Protein AF-0000000073433911 (afdb_homodimer)

InterPro domains:
  IPR004045 Glutathione S-transferase, N-terminal [PF13409] (46-114)
  IPR004045 Glutathione S-transferase, N-terminal [PS50404] (36-119)
  IPR005955 Glutathione S-transferases, class Zeta [TIGR01262] (39-190)
  IPR010987 Glutathione S-transferase, C-terminal-like [PS50405] (124-208)
  IPR034333 Glutathione S-transferases, class Zeta , N-terminal [cd03042] (38-112)
  IPR036249 Thioredoxin-like superfamily [SSF52833] (37-141)
  IPR036282 Glutathione S-transferase, C-terminal domain superfamily [SSF47616] (120-190)
  IPR040079 Glutathione transferase family [SFLDS00019] (40-190)

Secondary structure (DSSP, 8-state):
--------------------------------------EEEE-TT-HHHHHHHHHHHHTT---EEEE--SSGGG-GGGSHHHHHH-TT--S-EEEETTEEEESHHHHHHHHHHHS-SS-SS-SSHHHHHHHHHHHHIIIIIIGGGGSHHHHHHH-HHHHHHHHHHHHHHHHHHHHHHHHHHHTTS---TT-HHHHHHHHHHHHHHHH-/--------------------------------------EEEE-TT-HHHHHHHHHHHHTT---EEEE--SSGGG-GGGSHHHHHH-TT--S-EEEETTEEEESHHHHHHHHHHHS-SS-SS-SSHHHHHHHHHHHHIIIIIIGGGGSHHHHHHH-HHHHHHHHHHHHHHHHHHHHHHHHHHHTTS---TT-HHHHHHHHHHHHHHHH-

Nearest PDB structures (foldseek):
  2cz2-assembly1_A-2  TM=9.491E-01  e=3.080E-20  Mus musculus
  1fw1-assembly1_A-2  TM=9.507E-01  e=6.958E-20  Homo sapiens
  8e8p-assembly1_B  TM=9.413E-01  e=1.752E-19  Homo sapiens
  7ebv-assembly1_A-2  TM=6.680E-01  e=1.227E-07  Aedes aegypti
  7ebt-assembly2_B  TM=6.459E-01  e=1.610E-07  Aedes aegypti

Organism: Mustela putorius furo (NCBI:txid9669)

Radius of gyration: 33.86 Å; Cα contacts (8 Å, |Δi|>4): 483; chains: 2; bounding box: 126×121×96 Å

Foldseek 3Di:
DDDDDPDDDDPPCPDDPPPPPPPPPPPCPVCPVPWPAKEWEDAPLDLLRQLQVVLCVQLVRGHHYDYWDCPPPVTSLPDPVNCVLPVVSDDTWMDTSNDIDHTSVRSSVVCCVVRVPPPLADPDVVRRVLLVVLLCCCRPVQVVCLDPVNLVVCPPVCNVVSNVVSLVVSVVVSVVSQVVCCVPPNPDPPRVNSCSSVVSSVVSVVVD/DCPDDDPVPDPPPPPPVPPPPPPPPPPPPVCPVCWPAKEWEDAPLDLLRQLQVVLCVQLVRGHHYDYWDCPPPVTSLPDPVNCVLPVVSDDTWMDTSNDIDHTSVRSSVVCCVVRVPPPLADPDVVRRVLLVVLLCCCRPVQVVCLDPVNLVVCPPVCNVVSNVVSLVVSVVVSVVSQVVCCVPPNPDPPRPNSCSSVVSSVVSVVVD

Solvent-accessible surface area (backbone atoms only — not comparable to full-atom values): 23884 Å² total; per-residue (Å²): 135,93,82,87,80,85,78,84,76,86,75,79,66,86,71,84,70,79,71,74,70,71,74,68,72,68,64,71,64,66,70,58,74,78,60,64,75,27,37,35,36,28,35,94,86,38,54,49,23,48,46,42,51,50,52,36,55,70,50,68,54,75,66,45,78,44,81,41,48,70,66,53,88,84,14,45,36,71,37,70,72,42,31,74,74,31,57,78,44,62,63,25,34,37,37,46,79,89,43,76,39,42,48,41,67,28,43,49,51,40,46,38,71,76,42,54,66,60,68,56,62,59,86,51,62,70,56,30,33,50,47,38,24,52,50,43,43,42,54,27,65,34,50,48,73,63,31,68,72,46,38,60,62,51,26,82,92,39,32,64,62,49,48,48,50,48,50,50,52,44,49,54,22,50,51,53,53,46,57,68,30,44,78,79,55,44,84,46,97,74,56,65,38,54,55,51,58,51,50,39,64,53,50,55,60,69,72,100,132,89,78,76,77,76,82,71,78,76,81,77,74,78,58,80,69,77,74,73,74,73,77,73,73,72,69,72,67,71,72,59,76,76,60,63,76,27,36,36,35,29,34,94,85,38,54,48,22,48,47,42,52,52,51,38,54,69,50,68,54,76,63,45,78,44,81,42,48,70,66,52,89,85,14,45,36,71,35,70,74,43,30,73,75,33,57,79,43,62,63,24,32,37,36,46,80,90,43,77,39,40,49,41,66,26,42,49,50,41,46,39,72,75,42,54,66,62,68,58,62,58,85,51,62,70,59,30,32,50,46,38,25,53,49,43,42,43,55,27,66,34,50,49,72,63,32,69,73,46,39,61,62,51,27,81,92,39,34,64,62,49,50,48,49,47,51,50,52,43,48,55,20,49,50,52,53,48,57,67,31,43,77,79,57,43,84,46,96,73,60,64,37,53,54,53,57,52,49,40,64,54,50,55,59,67,72,101

pLDDT: mean 75.06, std 26.46, range [17.84, 98.5]

Structure (mmCIF, N/CA/C/O backbone):
data_AF-0000000073433911-model_v1
#
loop_
_entity.id
_entity.type
_entity.pdbx_description
1 polymer 'maleylacetoacetate isomerase'
#
loop_
_atom_site.group_PDB
_atom_site.id
_atom_site.type_symbol
_atom_site.label_atom_id
_atom_site.label_alt_id
_atom_site.label_comp_id
_atom_site.label_asym_id
_atom_site.label_entity_id
_atom_site.label_seq_id
_atom_site.pdbx_PDB_ins_code
_atom_site.Cartn_x
_atom_site.Cartn_y
_atom_site.Cartn_z
_atom_site.occupancy
_atom_site.B_iso_or_equiv
_atom_site.auth_seq_id
_atom_site.auth_comp_id
_atom_site.auth_asym_id
_atom_site.auth_atom_id
_atom_site.pdbx_PDB_model_num
ATOM 1 N N . MET A 1 1 ? 67.75 93.5 -2.531 1 19.41 1 MET A N 1
ATOM 2 C CA . MET A 1 1 ? 68.438 92.375 -1.875 1 19.41 1 MET A CA 1
ATOM 3 C C . MET A 1 1 ? 67.5 91.125 -1.818 1 19.41 1 MET A C 1
ATOM 5 O O . MET A 1 1 ? 66.312 91.25 -1.981 1 19.41 1 MET A O 1
ATOM 9 N N . GLY A 1 2 ? 67.688 90.312 -0.625 1 18.12 2 GLY A N 1
ATOM 10 C CA . GLY A 1 2 ? 67.938 88.875 -0.75 1 18.12 2 GLY A CA 1
ATOM 11 C C . GLY A 1 2 ? 66.688 88.125 -1.195 1 18.12 2 GLY A C 1
ATOM 12 O O . GLY A 1 2 ? 65.562 88.625 -1.057 1 18.12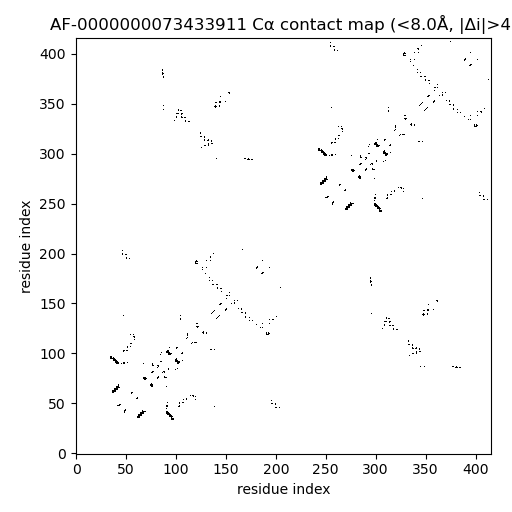 2 GLY A O 1
ATOM 13 N N . SER A 1 3 ? 66.875 86.875 -1.639 1 19.75 3 SER A N 1
ATOM 14 C CA . SER A 1 3 ? 66.688 85.812 -2.627 1 19.75 3 SER A CA 1
ATOM 15 C C . SER A 1 3 ? 65.562 84.812 -2.168 1 19.75 3 SER A C 1
ATOM 17 O O . SER A 1 3 ? 64.688 84.438 -2.957 1 19.75 3 SER A O 1
ATOM 19 N N . HIS A 1 4 ? 65.875 84.188 -1.009 1 19.98 4 HIS A N 1
ATOM 20 C CA . HIS A 1 4 ? 66 82.75 -1.135 1 19.98 4 HIS A CA 1
ATOM 21 C C . HIS A 1 4 ? 64.625 82.062 -1.365 1 19.98 4 HIS A C 1
ATOM 23 O O . HIS A 1 4 ? 63.594 82.688 -1.076 1 19.98 4 HIS A O 1
ATOM 29 N N . PRO A 1 5 ? 64.625 80.625 -1.184 1 22.06 5 PRO A N 1
ATOM 30 C CA . PRO A 1 5 ? 64.25 79.375 -1.929 1 22.06 5 PRO A CA 1
ATOM 31 C C . PRO A 1 5 ? 62.906 78.812 -1.587 1 22.06 5 PRO A C 1
ATOM 33 O O . PRO A 1 5 ? 62.375 79.062 -0.498 1 22.06 5 PRO A O 1
ATOM 36 N N . LEU A 1 6 ? 62.094 78.5 -2.541 1 22.89 6 LEU A N 1
ATOM 37 C CA . LEU A 1 6 ? 60.75 78 -2.822 1 22.89 6 LEU A CA 1
ATOM 38 C C . LEU A 1 6 ? 60.594 76.625 -2.252 1 22.89 6 LEU A C 1
ATOM 40 O O . LEU A 1 6 ? 59.75 75.812 -2.725 1 22.89 6 LEU A O 1
ATOM 44 N N . GLN A 1 7 ? 61.219 76.5 -0.934 1 18.95 7 GLN A N 1
ATOM 45 C CA . GLN A 1 7 ? 61.469 75.062 -0.537 1 18.95 7 GLN A CA 1
ATOM 46 C C . GLN A 1 7 ? 60.188 74.25 -0.746 1 18.95 7 GLN A C 1
ATOM 48 O O . GLN A 1 7 ? 59.094 74.75 -0.515 1 18.95 7 GLN A O 1
ATOM 53 N N . GLY A 1 8 ? 60.438 72.938 -1.093 1 17.92 8 GLY A N 1
ATOM 54 C CA . GLY A 1 8 ? 59.938 71.75 -1.783 1 17.92 8 GLY A CA 1
ATOM 55 C C . GLY A 1 8 ? 58.75 71.125 -1.078 1 17.92 8 GLY A C 1
ATOM 56 O O . GLY A 1 8 ? 57.594 71.438 -1.372 1 17.92 8 GLY A O 1
ATOM 57 N N . SER A 1 9 ? 59.031 69.938 -0.518 1 17.84 9 SER A N 1
ATOM 58 C CA . SER A 1 9 ? 58.562 68.625 -0.891 1 17.84 9 SER A CA 1
ATOM 59 C C . SER A 1 9 ? 57.406 68.188 -0.016 1 17.84 9 SER A C 1
ATOM 61 O O . SER A 1 9 ? 56.438 67.625 -0.519 1 17.84 9 SER A O 1
ATOM 63 N N . SER A 1 10 ? 57.625 68 1.372 1 19.39 10 SER A N 1
ATOM 64 C CA . SER A 1 10 ? 57.5 66.625 1.838 1 19.39 10 SER A CA 1
ATOM 65 C C . SER A 1 10 ? 56.031 66.25 2.088 1 19.39 10 SER A C 1
ATOM 67 O O . SER A 1 10 ? 55.312 67 2.75 1 19.39 10 SER A O 1
ATOM 69 N N . PRO A 1 11 ? 55.5 65.375 1.274 1 22.75 11 PRO A N 1
ATOM 70 C CA . PRO A 1 11 ? 54.156 64.812 1.133 1 22.75 11 PRO A CA 1
ATOM 71 C C . PRO A 1 11 ? 53.688 64.062 2.375 1 22.75 11 PRO A C 1
ATOM 73 O O . PRO A 1 11 ? 54.344 63.125 2.824 1 22.75 11 PRO A O 1
ATOM 76 N N . CYS A 1 12 ? 53.531 64.812 3.557 1 18.86 12 CYS A N 1
ATOM 77 C CA . CYS A 1 12 ? 53.25 64.062 4.785 1 18.86 12 CYS A CA 1
ATOM 78 C C . CYS A 1 12 ? 52.219 62.969 4.543 1 18.86 12 CYS A C 1
ATOM 80 O O . CYS A 1 12 ? 51.156 63.219 3.98 1 18.86 12 CYS A O 1
ATOM 82 N N . SER A 1 13 ? 52.625 61.719 4.586 1 19.88 13 SER A N 1
ATOM 83 C CA . SER A 1 13 ? 52.125 60.344 4.473 1 19.88 13 SER A CA 1
ATOM 84 C C . SER A 1 13 ? 51 60.094 5.469 1 19.88 13 SER A C 1
ATOM 86 O O . SER A 1 13 ? 50.625 58.938 5.707 1 19.88 13 SER A O 1
ATOM 88 N N . ALA A 1 14 ? 50.188 61.031 5.754 1 21.05 14 ALA A N 1
ATOM 89 C CA . ALA A 1 14 ? 49.312 60.75 6.879 1 21.05 14 ALA A CA 1
ATOM 90 C C . ALA A 1 14 ? 48.719 59.344 6.754 1 21.05 14 ALA A C 1
ATOM 92 O O . ALA A 1 14 ? 48.156 58.969 5.723 1 21.05 14 ALA A O 1
ATOM 93 N N . SER A 1 15 ? 49.344 58.406 7.543 1 18.75 15 SER A N 1
ATOM 94 C CA . SER A 1 15 ? 49.281 56.938 7.703 1 18.75 15 SER A CA 1
ATOM 95 C C . SER A 1 15 ? 47.844 56.438 7.812 1 18.75 15 SER A C 1
ATOM 97 O O . SER A 1 15 ? 47.438 55.562 7.062 1 18.75 15 SER A O 1
ATOM 99 N N . SER A 1 16 ? 47.406 56.312 9.125 1 21.75 16 SER A N 1
ATOM 100 C CA . SER A 1 16 ? 47.062 55.031 9.711 1 21.75 16 SER A CA 1
ATOM 101 C C . SER A 1 16 ? 45.594 54.688 9.477 1 21.75 16 SER A C 1
ATOM 103 O O . SER A 1 16 ? 44.719 55.375 10.016 1 21.75 16 SER A O 1
ATOM 105 N N . GLY A 1 17 ? 45.062 54.719 8.328 1 21.88 17 GLY A N 1
ATOM 106 C CA . GLY A 1 17 ? 43.688 54.438 8.016 1 21.88 17 GLY A CA 1
ATOM 107 C C . GLY A 1 17 ? 43.156 53.188 8.75 1 21.88 17 GLY A C 1
ATOM 108 O O . GLY A 1 17 ? 43.781 52.125 8.695 1 21.88 17 GLY A O 1
ATOM 109 N N . ARG A 1 18 ? 42.656 53.438 9.992 1 23.59 18 ARG A N 1
ATOM 110 C CA . ARG A 1 18 ? 42.062 52.406 10.828 1 23.59 18 ARG A CA 1
ATOM 111 C C . ARG A 1 18 ? 41.156 51.469 10 1 23.59 18 ARG A C 1
ATOM 113 O O . ARG A 1 18 ? 40.281 51.938 9.297 1 23.59 18 ARG A O 1
ATOM 120 N N . GLY A 1 19 ? 41.75 50.5 9.32 1 22.31 19 GLY A N 1
ATOM 121 C CA . GLY A 1 19 ? 41.125 49.438 8.523 1 22.31 19 GLY A CA 1
ATOM 122 C C . GLY A 1 19 ? 39.906 48.812 9.203 1 22.31 19 GLY A C 1
ATOM 123 O O . GLY A 1 19 ? 40.031 48.25 10.297 1 22.31 19 GLY A O 1
ATOM 124 N N . ALA A 1 20 ? 38.812 49.531 9.328 1 25.34 20 ALA A N 1
ATOM 125 C CA . ALA A 1 20 ? 37.594 48.906 9.789 1 25.34 20 ALA A CA 1
ATOM 126 C C . ALA A 1 20 ? 37.5 47.469 9.227 1 25.34 20 ALA A C 1
ATOM 128 O O . ALA A 1 20 ? 37.531 47.281 8.008 1 25.34 20 ALA A O 1
ATOM 129 N N . ILE A 1 21 ? 38.094 46.5 9.82 1 25.98 21 ILE A N 1
ATOM 130 C CA . ILE A 1 21 ? 37.938 45.125 9.406 1 25.98 21 ILE A CA 1
ATOM 131 C C . ILE A 1 21 ? 36.469 44.844 9.172 1 25.98 21 ILE A C 1
ATOM 133 O O . ILE A 1 21 ? 35.625 45.156 10.008 1 25.98 21 ILE A O 1
ATOM 137 N N . PRO A 1 22 ? 36.031 44.875 7.918 1 26.56 22 PRO A N 1
ATOM 138 C CA . PRO A 1 22 ? 34.656 44.438 7.672 1 26.56 22 PRO A CA 1
ATOM 139 C C . PRO A 1 22 ? 34.281 43.188 8.492 1 26.56 22 PRO A C 1
ATOM 141 O O . PRO A 1 22 ? 35.062 42.25 8.586 1 26.56 22 PRO A O 1
ATOM 144 N N . TRP A 1 23 ? 33.719 43.344 9.664 1 25.67 23 TRP A N 1
ATOM 145 C CA . TRP A 1 23 ? 33.156 42.125 10.273 1 25.67 23 TRP A CA 1
ATOM 146 C C . TRP A 1 23 ? 32.531 41.219 9.219 1 25.67 23 TRP A C 1
ATOM 148 O O . TRP A 1 23 ? 31.719 41.656 8.406 1 25.67 23 TRP A O 1
ATOM 158 N N . GLU A 1 24 ? 33.344 40.531 8.461 1 28.41 24 GLU A N 1
ATOM 159 C CA . GLU A 1 24 ? 32.75 39.469 7.652 1 28.41 24 GLU A CA 1
ATOM 160 C C . GLU A 1 24 ? 31.547 38.812 8.352 1 28.41 24 GLU A C 1
ATOM 162 O O . GLU A 1 24 ? 31.656 38.344 9.484 1 28.41 24 GLU A O 1
ATOM 167 N N . ALA A 1 25 ? 30.406 39.438 8.273 1 29.11 25 ALA A N 1
ATOM 168 C CA . ALA A 1 25 ? 29.219 38.625 8.57 1 29.11 25 ALA A CA 1
ATOM 169 C C . ALA A 1 25 ? 29.438 37.156 8.25 1 29.11 25 ALA A C 1
ATOM 171 O O . ALA A 1 25 ? 29.609 36.781 7.09 1 29.11 25 ALA A O 1
ATOM 172 N N . LYS A 1 26 ? 30.25 36.531 9.047 1 32.53 26 LYS A N 1
ATOM 173 C CA . LYS A 1 26 ? 30.219 35.062 8.914 1 32.53 26 LYS A CA 1
ATOM 174 C C . LYS A 1 26 ? 28.812 34.562 8.594 1 32.53 26 LYS A C 1
ATOM 176 O O . LYS A 1 26 ? 27.859 34.844 9.336 1 32.53 26 LYS A O 1
ATOM 181 N N . GLY A 1 27 ? 28.422 34.719 7.34 1 28.75 27 GLY A N 1
ATOM 182 C CA . GLY A 1 27 ? 27.219 34 6.945 1 28.75 27 GLY A CA 1
ATOM 183 C C . GLY A 1 27 ? 26.969 32.75 7.773 1 28.75 27 GLY A C 1
ATOM 184 O O . GLY A 1 27 ? 27.891 31.969 7.992 1 28.75 27 GLY A O 1
ATOM 185 N N . HIS A 1 28 ? 26.391 32.969 8.93 1 29.67 28 HIS A N 1
ATOM 186 C CA . HIS A 1 28 ? 25.844 31.719 9.469 1 29.67 28 HIS A CA 1
ATOM 187 C C . HIS A 1 28 ? 25.609 30.688 8.367 1 29.67 28 HIS A C 1
ATOM 189 O O . HIS A 1 28 ? 24.734 30.891 7.508 1 29.67 28 HIS A O 1
ATOM 195 N N . HIS A 1 29 ? 26.734 30.297 7.727 1 30.73 29 HIS A N 1
ATOM 196 C CA . HIS A 1 29 ? 26.438 29.016 7.098 1 30.73 29 HIS A CA 1
ATOM 197 C C . HIS A 1 29 ? 25.453 28.203 7.934 1 30.73 29 HIS A C 1
ATOM 199 O O . HIS A 1 29 ? 25.719 27.906 9.102 1 30.73 29 HIS A O 1
ATOM 205 N N . ASN A 1 30 ? 24.266 28.734 8.102 1 31.62 30 ASN A N 1
ATOM 206 C CA . ASN A 1 30 ? 23.297 27.75 8.555 1 31.62 30 ASN A CA 1
ATOM 207 C C . ASN A 1 30 ? 23.766 26.328 8.312 1 31.62 30 ASN A C 1
ATOM 209 O O . ASN A 1 30 ? 23.922 25.906 7.168 1 31.62 30 ASN A O 1
ATOM 213 N N . THR A 1 31 ? 24.781 25.906 9.008 1 33.84 31 THR A N 1
ATOM 214 C CA . THR A 1 31 ? 25.094 24.484 9.117 1 33.84 31 THR A CA 1
ATOM 215 C C . THR A 1 31 ? 23.844 23.625 8.898 1 33.84 31 THR A C 1
ATOM 217 O O . THR A 1 31 ? 23.062 23.406 9.836 1 33.84 31 THR A O 1
ATOM 220 N N . MET A 1 32 ? 22.891 24.125 8.172 1 36.12 32 MET A N 1
ATOM 221 C CA . MET A 1 32 ? 21.984 23.047 7.785 1 36.12 32 MET A CA 1
ATOM 222 C C . MET A 1 32 ? 22.703 21.703 7.719 1 36.12 32 MET A C 1
ATOM 224 O O . MET A 1 32 ? 23.766 21.609 7.102 1 36.12 32 MET A O 1
ATOM 228 N N . THR A 1 33 ? 23 21.062 8.758 1 40.34 33 THR A N 1
ATOM 229 C CA . THR A 1 33 ? 23.516 19.703 8.711 1 40.34 33 THR A CA 1
ATOM 230 C C . THR A 1 33 ? 23.484 19.156 7.281 1 40.34 33 THR A C 1
ATOM 232 O O . THR A 1 33 ? 22.469 19.266 6.594 1 40.34 33 THR A O 1
ATOM 235 N N . GLU A 1 34 ? 24.391 19.391 6.438 1 45.75 34 GLU A N 1
ATOM 236 C CA . GLU A 1 34 ? 24.719 19.047 5.055 1 45.75 34 GLU A CA 1
ATOM 237 C C . GLU A 1 34 ? 23.984 17.781 4.617 1 45.75 34 GLU A C 1
ATOM 239 O O . GLU A 1 34 ? 24.375 16.672 5.012 1 45.75 34 GLU A O 1
ATOM 244 N N . SER A 1 35 ? 22.703 17.656 4.781 1 56.06 35 SER A N 1
ATOM 245 C CA . SER A 1 35 ? 21.938 16.469 4.422 1 56.06 35 SER A CA 1
ATOM 246 C C . SER A 1 35 ? 22.422 15.883 3.1 1 56.06 35 SER A C 1
ATOM 248 O O . SER A 1 35 ? 22.578 16.609 2.111 1 56.06 35 SER A O 1
ATOM 250 N N . SER A 1 36 ? 23.406 14.883 3.107 1 77.88 36 SER A N 1
ATOM 251 C CA . SER A 1 36 ? 23.906 14.109 1.971 1 77.88 36 SER A CA 1
ATOM 252 C C . SER A 1 36 ? 22.844 14.008 0.874 1 77.88 36 SER A C 1
ATOM 254 O O . SER A 1 36 ? 21.641 14.062 1.151 1 77.88 36 SER A O 1
ATOM 256 N N . LYS A 1 37 ? 23.406 14.344 -0.409 1 93.62 37 LYS A N 1
ATOM 257 C CA . LYS A 1 37 ? 22.578 14.18 -1.601 1 93.62 37 LYS A CA 1
ATOM 258 C C . LYS A 1 37 ? 21.766 12.891 -1.534 1 93.62 37 LYS A C 1
ATOM 260 O O . LYS A 1 37 ? 22.312 11.828 -1.241 1 93.62 37 LYS A O 1
ATOM 265 N N . PRO A 1 38 ? 20.438 13 -1.636 1 98 38 PRO A N 1
ATOM 266 C CA . PRO A 1 38 ? 19.609 11.781 -1.646 1 98 38 PRO A CA 1
ATOM 267 C C . PRO A 1 38 ? 20.078 10.766 -2.689 1 98 38 PRO A C 1
ATOM 269 O O . PRO A 1 38 ? 20.594 11.156 -3.74 1 98 38 PRO A O 1
ATOM 272 N N . ILE A 1 39 ? 19.953 9.523 -2.312 1 98.38 39 ILE A N 1
ATOM 273 C CA . ILE A 1 39 ? 20.297 8.438 -3.229 1 98.38 39 ILE A CA 1
ATOM 274 C C . ILE A 1 39 ? 19.078 7.555 -3.463 1 98.38 39 ILE A C 1
ATOM 276 O O . ILE A 1 39 ? 18.469 7.055 -2.51 1 98.38 39 ILE A O 1
ATOM 280 N N . LEU A 1 40 ? 18.688 7.391 -4.734 1 98.5 40 LEU A N 1
ATOM 281 C CA . LEU A 1 40 ? 17.594 6.508 -5.109 1 98.5 40 LEU A CA 1
ATOM 282 C C . LEU A 1 40 ? 18.109 5.234 -5.762 1 98.5 40 LEU A C 1
ATOM 284 O O . LEU A 1 40 ? 18.75 5.285 -6.82 1 98.5 40 LEU A O 1
ATOM 288 N N . TYR A 1 41 ? 17.938 4.141 -5.078 1 98.38 41 TYR A N 1
ATOM 289 C CA . TYR A 1 41 ? 18.141 2.842 -5.711 1 98.38 41 TYR A CA 1
ATOM 290 C C . TYR A 1 41 ? 16.922 2.467 -6.562 1 98.38 41 TYR A C 1
ATOM 292 O O . TYR A 1 41 ? 15.805 2.385 -6.055 1 98.38 41 TYR A O 1
ATOM 300 N N . SER A 1 42 ? 17.188 2.268 -7.832 1 96.44 42 SER A N 1
ATOM 301 C CA . SER A 1 42 ? 16.078 2.238 -8.789 1 96.44 42 SER A CA 1
ATOM 302 C C . SER A 1 42 ? 16.359 1.248 -9.922 1 96.44 42 SER A C 1
ATOM 304 O O . SER A 1 42 ? 17.484 0.783 -10.086 1 96.44 42 SER A O 1
ATOM 306 N N . TYR A 1 43 ? 15.312 0.882 -10.562 1 93.69 43 TYR A N 1
ATOM 307 C CA . TYR A 1 43 ? 15.336 0.099 -11.797 1 93.69 43 TYR A CA 1
ATOM 308 C C . TYR A 1 43 ? 14.438 0.721 -12.859 1 93.69 43 TYR A C 1
ATOM 310 O O . TYR A 1 43 ? 13.289 1.078 -12.578 1 93.69 43 TYR A O 1
ATOM 318 N N . PHE A 1 44 ? 14.906 0.853 -14.07 1 88.69 44 PHE A N 1
ATOM 319 C CA . PHE A 1 44 ? 14.242 1.678 -15.078 1 88.69 44 PHE A CA 1
ATOM 320 C C . PHE A 1 44 ? 12.914 1.068 -15.492 1 88.69 44 PHE A C 1
ATOM 322 O O . PHE A 1 44 ? 11.992 1.786 -15.883 1 88.69 44 PHE A O 1
ATOM 329 N N . ARG A 1 45 ? 12.734 -0.299 -15.352 1 86.75 45 ARG A N 1
ATOM 330 C CA . ARG A 1 45 ? 11.492 -0.932 -15.773 1 86.75 45 ARG A CA 1
ATOM 331 C C . ARG A 1 45 ? 10.492 -1.01 -14.617 1 86.75 45 ARG A C 1
ATOM 333 O O . ARG A 1 45 ? 9.367 -1.469 -14.797 1 86.75 45 ARG A O 1
ATOM 340 N N . SER A 1 46 ? 10.922 -0.603 -13.477 1 88.56 46 SER A N 1
ATOM 341 C CA . SER A 1 46 ? 10.062 -0.692 -12.297 1 88.56 46 SER A CA 1
ATOM 342 C C . SER A 1 46 ? 9.062 0.455 -12.25 1 88.56 46 SER A C 1
ATOM 344 O O . SER A 1 46 ? 9.445 1.623 -12.188 1 88.56 46 SER A O 1
ATOM 346 N N . SER A 1 47 ? 7.738 0.106 -12.195 1 87.44 47 SER A N 1
ATOM 347 C CA . SER A 1 47 ? 6.672 1.092 -12.062 1 87.44 47 SER A CA 1
ATOM 348 C C . SER A 1 47 ? 6.707 1.765 -10.695 1 87.44 47 SER A C 1
ATOM 350 O O . SER A 1 47 ? 6.43 2.961 -10.578 1 87.44 47 SER A O 1
ATOM 352 N N . CYS A 1 48 ? 7.039 1.014 -9.695 1 91.5 48 CYS A N 1
ATOM 353 C CA . CYS A 1 48 ? 7.141 1.566 -8.344 1 91.5 48 CYS A CA 1
ATOM 354 C C . CYS A 1 48 ? 8.273 2.58 -8.258 1 91.5 48 CYS A C 1
ATOM 356 O O . CYS A 1 48 ? 8.125 3.625 -7.617 1 91.5 48 CYS A O 1
ATOM 358 N N . SER A 1 49 ? 9.383 2.314 -8.938 1 93.19 49 SER A N 1
ATOM 359 C CA . SER A 1 49 ? 10.484 3.27 -8.992 1 93.19 49 SER A CA 1
ATOM 360 C C . SER A 1 49 ? 10.102 4.512 -9.789 1 93.19 49 SER A C 1
ATOM 362 O O . SER A 1 49 ? 10.461 5.629 -9.422 1 93.19 49 SER A O 1
ATOM 364 N N . TRP A 1 50 ? 9.398 4.324 -10.812 1 90.5 50 TRP A N 1
ATOM 365 C CA . TRP A 1 50 ? 8.977 5.426 -11.672 1 90.5 50 TRP A CA 1
ATOM 366 C C . TRP A 1 50 ? 8.141 6.438 -10.891 1 90.5 50 TRP A C 1
ATOM 368 O O . TRP A 1 50 ? 8.359 7.648 -11.008 1 90.5 50 TRP A O 1
ATOM 378 N N . ARG A 1 51 ? 7.254 5.965 -10.086 1 90.5 51 ARG A N 1
ATOM 379 C CA . ARG A 1 51 ? 6.406 6.82 -9.266 1 90.5 51 ARG A CA 1
ATOM 380 C C . ARG A 1 51 ? 7.242 7.723 -8.359 1 90.5 51 ARG A C 1
ATOM 382 O O . ARG A 1 51 ? 6.922 8.898 -8.18 1 90.5 51 ARG A O 1
ATOM 389 N N . VAL A 1 52 ? 8.25 7.172 -7.793 1 94.56 52 VAL A N 1
ATOM 390 C CA . VAL A 1 52 ? 9.125 7.926 -6.898 1 94.56 52 VAL A CA 1
ATOM 391 C C . VAL A 1 52 ? 9.938 8.938 -7.703 1 94.56 52 VAL A C 1
ATOM 393 O O . VAL A 1 52 ? 10.117 10.078 -7.277 1 94.56 52 VAL A O 1
ATOM 396 N N . ARG A 1 53 ? 10.414 8.594 -8.883 1 94.12 53 ARG A N 1
ATOM 397 C CA . ARG A 1 53 ? 11.164 9.508 -9.734 1 94.12 53 ARG A CA 1
ATOM 398 C C . ARG A 1 53 ? 10.312 10.719 -10.117 1 94.12 53 ARG A C 1
ATOM 400 O O . ARG A 1 53 ? 10.797 11.852 -10.117 1 94.12 53 ARG A O 1
ATOM 407 N N . ILE A 1 54 ? 9.117 10.5 -10.414 1 91 54 ILE A N 1
ATOM 408 C CA . ILE A 1 54 ? 8.211 11.586 -10.75 1 91 54 ILE A CA 1
ATOM 409 C C . ILE A 1 54 ? 8.055 12.523 -9.555 1 91 54 ILE A C 1
ATOM 411 O O . ILE A 1 54 ? 8.086 13.742 -9.711 1 91 54 ILE A O 1
ATOM 415 N N . ALA A 1 55 ? 7.84 11.922 -8.391 1 93.25 55 ALA A N 1
ATOM 416 C CA . ALA A 1 55 ? 7.684 12.734 -7.188 1 93.25 55 ALA A CA 1
ATOM 417 C C . ALA A 1 55 ? 8.93 13.578 -6.934 1 93.25 55 ALA A C 1
ATOM 419 O O . ALA A 1 55 ? 8.82 14.773 -6.621 1 93.25 55 ALA A O 1
ATOM 420 N N . LEU A 1 56 ? 10.07 12.969 -7.047 1 95.25 56 LEU A N 1
ATOM 421 C CA . LEU A 1 56 ? 11.32 13.695 -6.848 1 95.25 56 LEU A CA 1
ATOM 422 C C . LEU A 1 56 ? 11.469 14.82 -7.863 1 95.25 56 LEU A C 1
ATOM 424 O O . LEU A 1 56 ? 11.898 15.922 -7.516 1 95.25 56 LEU A O 1
ATOM 428 N N . ALA A 1 57 ? 11.078 14.586 -9.078 1 93.31 57 ALA A N 1
ATOM 429 C CA . ALA A 1 57 ? 11.148 15.594 -10.133 1 93.31 57 ALA A CA 1
ATOM 430 C C . ALA A 1 57 ? 10.188 16.75 -9.852 1 93.31 57 ALA A C 1
ATOM 432 O O . ALA A 1 57 ? 10.562 17.922 -9.961 1 93.31 57 ALA A O 1
ATOM 433 N N . LEU A 1 58 ? 9 16.406 -9.516 1 91.88 58 LEU A N 1
ATOM 434 C CA . LEU A 1 58 ? 7.992 17.438 -9.242 1 91.88 58 LEU A CA 1
ATOM 435 C C . LEU A 1 58 ? 8.43 18.328 -8.086 1 91.88 58 LEU A C 1
ATOM 437 O O . LEU A 1 58 ? 8.125 19.516 -8.07 1 91.88 58 LEU A O 1
ATOM 441 N N . LYS A 1 59 ? 9.141 17.719 -7.141 1 94.12 59 LYS A N 1
ATOM 442 C CA . LYS A 1 59 ? 9.594 18.484 -5.98 1 94.12 59 LYS A CA 1
ATOM 443 C C . LYS A 1 59 ? 10.953 19.141 -6.25 1 94.12 59 LYS A C 1
ATOM 445 O O . LYS A 1 59 ? 11.508 19.812 -5.379 1 94.12 59 LYS A O 1
ATOM 450 N N . SER A 1 60 ? 11.484 19 -7.402 1 95.81 60 SER A N 1
ATOM 451 C CA . SER A 1 60 ? 12.766 19.547 -7.82 1 95.81 60 SER A CA 1
ATOM 452 C C . SER A 1 60 ? 13.875 19.172 -6.852 1 95.81 60 SER A C 1
ATOM 454 O O . SER A 1 60 ? 14.664 20.031 -6.438 1 95.81 60 SER A O 1
ATOM 456 N N . ILE A 1 61 ? 13.852 17.922 -6.477 1 96.81 61 ILE A N 1
ATOM 457 C CA . ILE A 1 61 ? 14.891 17.406 -5.598 1 96.81 61 ILE A CA 1
ATOM 458 C C . ILE A 1 61 ? 16 16.766 -6.43 1 96.81 61 ILE A C 1
ATOM 460 O O . ILE A 1 61 ? 15.742 15.883 -7.246 1 96.81 61 ILE A O 1
ATOM 464 N N . ASP A 1 62 ? 17.156 17.281 -6.25 1 97.12 62 ASP A N 1
ATOM 465 C CA . ASP A 1 62 ? 18.328 16.688 -6.879 1 97.12 62 ASP A CA 1
ATOM 466 C C . ASP A 1 62 ? 18.766 15.422 -6.141 1 97.12 62 ASP A C 1
ATOM 468 O O . ASP A 1 62 ? 18.891 15.422 -4.914 1 97.12 62 ASP A O 1
ATOM 472 N N . TYR A 1 63 ? 18.938 14.328 -6.914 1 97.94 63 TYR A N 1
ATOM 473 C CA . TYR A 1 63 ? 19.312 13.055 -6.305 1 97.94 63 TYR A CA 1
ATOM 474 C C . TYR A 1 63 ? 20.234 12.266 -7.223 1 97.94 63 TYR A C 1
ATOM 476 O O . TYR A 1 63 ? 20.312 12.539 -8.422 1 97.94 63 TYR A O 1
ATOM 484 N N . GLU A 1 64 ? 20.938 11.367 -6.594 1 98 64 GLU A N 1
ATOM 485 C CA . GLU A 1 64 ? 21.734 10.391 -7.336 1 98 64 GLU A CA 1
ATOM 486 C C . GLU A 1 64 ? 20.969 9.078 -7.508 1 98 64 GLU A C 1
ATOM 488 O O . GLU A 1 64 ? 20.281 8.633 -6.59 1 98 64 GLU A O 1
ATOM 493 N N . THR A 1 65 ? 21.156 8.453 -8.703 1 97.81 65 THR A N 1
ATOM 494 C CA . THR A 1 65 ? 20.547 7.16 -8.945 1 97.81 65 THR A CA 1
ATOM 495 C C . THR A 1 65 ? 21.578 6.047 -8.93 1 97.81 65 THR A C 1
ATOM 497 O O . THR A 1 65 ? 22.641 6.172 -9.547 1 97.81 65 THR A O 1
ATOM 500 N N . ILE A 1 66 ? 21.344 5.055 -8.148 1 97.62 66 ILE A N 1
ATOM 501 C CA . ILE A 1 66 ? 22.094 3.805 -8.227 1 97.62 66 ILE A CA 1
ATOM 502 C C . ILE A 1 66 ? 21.203 2.711 -8.828 1 97.62 66 ILE A C 1
ATOM 504 O O . ILE A 1 66 ? 20.219 2.293 -8.219 1 97.62 66 ILE A O 1
ATOM 508 N N . PRO A 1 67 ? 21.531 2.297 -10.031 1 96.31 67 PRO A N 1
ATOM 509 C CA . PRO A 1 67 ? 20.719 1.263 -10.664 1 96.31 67 PRO A CA 1
ATOM 510 C C . PRO A 1 67 ? 20.875 -0.103 -10 1 96.31 67 PRO A C 1
ATOM 512 O O . PRO A 1 67 ? 21.969 -0.469 -9.578 1 96.31 67 PRO A O 1
ATOM 515 N N . VAL A 1 68 ? 19.75 -0.769 -9.789 1 96.19 68 VAL A N 1
ATOM 516 C CA . VAL A 1 68 ? 19.688 -2.154 -9.336 1 96.19 68 VAL A CA 1
ATOM 517 C C . VAL A 1 68 ? 18.969 -3.006 -10.375 1 96.19 68 VAL A C 1
ATOM 519 O O . VAL A 1 68 ? 17.734 -2.975 -10.469 1 96.19 68 VAL A O 1
ATOM 522 N N . ASN A 1 69 ? 19.75 -3.764 -11.211 1 93.38 69 ASN A N 1
ATOM 523 C CA . ASN A 1 69 ? 19.156 -4.594 -12.25 1 93.38 69 ASN A CA 1
ATOM 524 C C . ASN A 1 69 ? 18.531 -5.859 -11.672 1 93.38 69 ASN A C 1
ATOM 526 O O . ASN A 1 69 ? 19.234 -6.699 -11.109 1 93.38 69 ASN A O 1
ATOM 530 N N . LEU A 1 70 ? 17.234 -6.008 -11.836 1 90.06 70 LEU A N 1
ATOM 531 C CA . LEU A 1 70 ? 16.5 -7.098 -11.203 1 90.06 70 LEU A CA 1
ATOM 532 C C . LEU A 1 70 ? 16.641 -8.383 -12.008 1 90.06 70 LEU A C 1
ATOM 534 O O . LEU A 1 70 ? 16.266 -9.461 -11.531 1 90.06 70 LEU A O 1
ATOM 538 N N . ILE A 1 71 ? 17.125 -8.312 -13.203 1 86.56 71 ILE A N 1
ATOM 539 C CA . ILE A 1 71 ? 17.219 -9.469 -14.094 1 86.56 71 ILE A CA 1
ATOM 540 C C . ILE A 1 71 ? 18.688 -9.891 -14.219 1 86.56 71 ILE A C 1
ATOM 542 O O . ILE A 1 71 ? 19.016 -11.07 -14.109 1 86.56 71 ILE A O 1
ATOM 546 N N . LYS A 1 72 ? 19.562 -8.914 -14.367 1 85.69 72 LYS A N 1
ATOM 547 C CA . LYS A 1 72 ? 20.969 -9.195 -14.586 1 85.69 72 LYS A CA 1
ATOM 548 C C . LYS A 1 72 ? 21.609 -9.844 -13.359 1 85.69 72 LYS A C 1
ATOM 550 O O . LYS A 1 72 ? 21.281 -9.492 -12.227 1 85.69 72 LYS A O 1
ATOM 555 N N . ASP A 1 73 ? 22.625 -10.727 -13.586 1 85.38 73 ASP A N 1
ATOM 556 C CA . ASP A 1 73 ? 23.391 -11.391 -12.539 1 85.38 73 ASP A CA 1
ATOM 557 C C . ASP A 1 73 ? 22.469 -12.117 -11.562 1 85.38 73 ASP A C 1
ATOM 559 O O . ASP A 1 73 ? 22.672 -12.055 -10.344 1 85.38 73 ASP A O 1
ATOM 563 N N . GLN A 1 74 ? 21.453 -12.633 -12.047 1 82.75 74 GLN A N 1
ATOM 564 C CA . GLN A 1 74 ? 20.469 -13.375 -11.258 1 82.75 74 GLN A CA 1
ATOM 565 C C . GLN A 1 74 ? 19.734 -12.453 -10.289 1 82.75 74 GLN A C 1
ATOM 567 O O . GLN A 1 74 ? 19.156 -12.906 -9.297 1 82.75 74 GLN A O 1
ATOM 572 N N . GLY A 1 75 ? 19.875 -11.156 -10.602 1 89.44 75 GLY A N 1
ATOM 573 C CA . GLY A 1 75 ? 19.203 -10.156 -9.789 1 89.44 75 GLY A CA 1
ATOM 574 C C . GLY A 1 75 ? 20.125 -9.469 -8.805 1 89.44 75 GLY A C 1
ATOM 575 O O . GLY A 1 75 ? 20.484 -10.039 -7.773 1 89.44 75 GLY A O 1
ATOM 576 N N . GLN A 1 76 ? 20.469 -8.227 -9.078 1 92.19 76 GLN A N 1
ATOM 577 C CA . GLN A 1 76 ? 21.359 -7.445 -8.227 1 92.19 76 GLN A CA 1
ATOM 578 C C . GLN A 1 76 ? 20.719 -7.137 -6.879 1 92.19 76 GLN A C 1
ATOM 580 O O . GLN A 1 76 ? 21.406 -6.781 -5.922 1 92.19 76 GLN A O 1
ATOM 585 N N . GLN A 1 77 ? 19.375 -7.246 -6.816 1 92.44 77 GLN A N 1
ATOM 586 C CA . GLN A 1 77 ? 18.641 -7.012 -5.574 1 92.44 77 GLN A CA 1
ATOM 587 C C . GLN A 1 77 ? 18.953 -8.094 -4.543 1 92.44 77 GLN A C 1
ATOM 589 O O . GLN A 1 77 ? 18.656 -7.938 -3.359 1 92.44 77 GLN A O 1
ATOM 594 N N . PHE A 1 78 ? 19.594 -9.156 -4.996 1 92.12 78 PHE A N 1
ATOM 595 C CA . PHE A 1 78 ? 19.875 -10.258 -4.086 1 92.12 78 PHE A CA 1
ATOM 596 C C . PHE A 1 78 ? 21.281 -10.148 -3.5 1 92.12 78 PHE A C 1
ATOM 598 O O . PHE A 1 78 ? 21.672 -10.961 -2.666 1 92.12 78 PHE A O 1
ATOM 605 N N . SER A 1 79 ? 22.031 -9.172 -3.932 1 92.62 79 SER A N 1
ATOM 606 C CA . SER A 1 79 ? 23.359 -8.953 -3.348 1 92.62 79 SER A CA 1
ATOM 607 C C . SER A 1 79 ? 23.25 -8.648 -1.856 1 92.62 79 SER A C 1
ATOM 609 O O . SER A 1 79 ? 22.281 -8.055 -1.402 1 92.62 79 SER A O 1
ATOM 611 N N . GLU A 1 80 ? 24.266 -9.016 -1.111 1 91.75 80 GLU A N 1
ATOM 612 C CA . GLU A 1 80 ? 24.312 -8.766 0.326 1 91.75 80 GLU A CA 1
ATOM 613 C C . GLU A 1 80 ? 24.25 -7.27 0.625 1 91.75 80 GLU A C 1
ATOM 615 O O . GLU A 1 80 ? 23.578 -6.848 1.574 1 91.75 80 GLU A O 1
ATOM 620 N N . GLU A 1 81 ? 24.906 -6.59 -0.194 1 91.19 81 GLU A N 1
ATOM 621 C CA . GLU A 1 81 ? 24.969 -5.141 -0.011 1 91.19 81 GLU A CA 1
ATOM 622 C C . GLU A 1 81 ? 23.594 -4.512 -0.135 1 91.19 81 GLU A C 1
ATOM 624 O O . GLU A 1 81 ? 23.203 -3.682 0.688 1 91.19 81 GLU A O 1
ATOM 629 N N . PHE A 1 82 ? 22.875 -4.938 -1.079 1 93.88 82 PHE A N 1
ATOM 630 C CA . PHE A 1 82 ? 21.578 -4.324 -1.281 1 93.88 82 PHE A CA 1
ATOM 631 C C . PHE A 1 82 ? 20.562 -4.863 -0.275 1 93.88 82 PHE A C 1
ATOM 633 O O . PHE A 1 82 ? 19.672 -4.133 0.173 1 93.88 82 PHE A O 1
ATOM 640 N N . GLN A 1 83 ? 20.688 -6.098 0.076 1 91.75 83 GLN A N 1
ATOM 641 C CA . GLN A 1 83 ? 19.766 -6.68 1.057 1 91.75 83 GLN A CA 1
ATOM 642 C C . GLN A 1 83 ? 19.875 -5.965 2.4 1 91.75 83 GLN A C 1
ATOM 644 O O . GLN A 1 83 ? 18.891 -5.863 3.137 1 91.75 83 GLN A O 1
ATOM 649 N N . ALA A 1 84 ? 21.047 -5.48 2.697 1 89.81 84 ALA A N 1
ATOM 650 C CA . ALA A 1 84 ? 21.234 -4.715 3.926 1 89.81 84 ALA A CA 1
ATOM 651 C C . ALA A 1 84 ? 20.484 -3.385 3.865 1 89.81 84 ALA A C 1
ATOM 653 O O . ALA A 1 84 ? 20.031 -2.875 4.891 1 89.81 84 ALA A O 1
ATOM 654 N N . LEU A 1 85 ? 20.344 -2.891 2.67 1 91.69 85 LEU A N 1
ATOM 655 C CA . LEU A 1 85 ? 19.641 -1.626 2.453 1 91.69 85 LEU A CA 1
ATOM 656 C C . LEU A 1 85 ? 18.141 -1.829 2.447 1 91.69 85 LEU A C 1
ATOM 658 O O . LEU A 1 85 ? 17.391 -1.048 3.053 1 91.69 85 LEU A O 1
ATOM 662 N N . ASN A 1 86 ? 17.703 -2.826 1.719 1 94.25 86 ASN A N 1
ATOM 663 C CA . ASN A 1 86 ? 16.281 -3.191 1.624 1 94.25 86 ASN A CA 1
ATOM 664 C C . ASN A 1 86 ? 16.094 -4.699 1.746 1 94.25 86 ASN A C 1
ATOM 666 O O . ASN A 1 86 ? 16.172 -5.426 0.752 1 94.25 86 ASN A O 1
ATOM 670 N N . PRO A 1 87 ? 15.656 -5.145 2.92 1 93.19 87 PRO A N 1
ATOM 671 C CA . PRO A 1 87 ? 15.523 -6.578 3.182 1 93.19 87 PRO A CA 1
ATOM 672 C C . PRO A 1 87 ? 14.453 -7.238 2.309 1 93.19 87 PRO A C 1
ATOM 674 O O . PRO A 1 87 ? 14.422 -8.469 2.188 1 93.19 87 PRO A O 1
ATOM 677 N N . MET A 1 88 ? 13.5 -6.527 1.686 1 91.81 88 MET A N 1
ATOM 678 C CA . MET A 1 88 ? 12.5 -7.086 0.775 1 91.81 88 MET A CA 1
ATOM 679 C C . MET A 1 88 ? 13.102 -7.316 -0.609 1 91.81 88 MET A C 1
ATOM 681 O O . MET A 1 88 ? 12.453 -7.902 -1.479 1 91.81 88 MET A O 1
ATOM 685 N N . LYS A 1 89 ? 14.359 -6.832 -0.751 1 93.88 89 LYS A N 1
ATOM 686 C CA . LYS A 1 89 ? 15.07 -7.035 -2.012 1 93.88 89 LYS A CA 1
ATOM 687 C C . LYS A 1 89 ? 14.281 -6.449 -3.184 1 93.88 89 LYS A C 1
ATOM 689 O O . LYS A 1 89 ? 14.141 -7.09 -4.227 1 93.88 89 LYS A O 1
ATOM 694 N N . GLN A 1 90 ? 13.742 -5.258 -2.967 1 93.19 90 GLN A N 1
ATOM 695 C CA . GLN A 1 90 ? 12.922 -4.582 -3.969 1 93.19 90 GLN A CA 1
ATOM 696 C C . GLN A 1 90 ? 13.414 -3.16 -4.215 1 93.19 90 GLN A C 1
ATOM 698 O O . GLN A 1 90 ? 14.234 -2.641 -3.457 1 93.19 90 GLN A O 1
ATOM 703 N N . VAL A 1 91 ? 13.047 -2.615 -5.328 1 94.5 91 VAL A N 1
ATOM 704 C CA . VAL A 1 91 ? 13.172 -1.19 -5.613 1 94.5 91 VAL A CA 1
ATOM 705 C C . VAL A 1 91 ? 11.789 -0.563 -5.727 1 94.5 91 VAL A C 1
ATOM 707 O O . VAL A 1 91 ? 10.812 -1.254 -6.023 1 94.5 91 VAL A O 1
ATOM 710 N N . PRO A 1 92 ? 11.648 0.687 -5.41 1 96.88 92 PRO A N 1
ATOM 711 C CA . PRO A 1 92 ? 12.648 1.7 -5.078 1 96.88 92 PRO A CA 1
ATOM 712 C C . PRO A 1 92 ? 13.07 1.658 -3.607 1 96.88 92 PRO A C 1
ATOM 714 O O . PRO A 1 92 ? 12.336 1.12 -2.771 1 96.88 92 PRO A O 1
ATOM 717 N N . THR A 1 93 ? 14.266 2.146 -3.312 1 98 93 THR A N 1
ATOM 718 C CA . THR A 1 93 ? 14.758 2.486 -1.984 1 98 93 THR A CA 1
ATOM 719 C C . THR A 1 93 ? 15.438 3.855 -1.995 1 98 93 THR A C 1
ATOM 721 O O . THR A 1 93 ? 16.312 4.113 -2.82 1 98 93 THR A O 1
ATOM 724 N N . LEU A 1 94 ? 15.047 4.762 -1.066 1 98.06 94 LEU A N 1
ATOM 725 C CA . LEU A 1 94 ? 15.539 6.133 -1.058 1 98.06 94 LEU A CA 1
ATOM 726 C C . LEU A 1 94 ? 16.297 6.434 0.234 1 98.06 94 LEU A C 1
ATOM 728 O O . LEU A 1 94 ? 15.766 6.223 1.328 1 98.06 94 LEU A O 1
ATOM 732 N N . LYS A 1 95 ? 17.531 6.812 0.116 1 97.12 95 LYS A N 1
ATOM 733 C CA . LYS A 1 95 ? 18.266 7.426 1.213 1 97.12 95 LYS A CA 1
ATOM 734 C C . LYS A 1 95 ? 18.141 8.945 1.178 1 97.12 95 LYS A C 1
ATOM 736 O O . LYS A 1 95 ? 18.547 9.586 0.203 1 97.12 95 LYS A O 1
ATOM 741 N N . ILE A 1 96 ? 17.594 9.477 2.232 1 97.31 96 ILE A N 1
ATOM 742 C CA . ILE A 1 96 ? 17.344 10.914 2.271 1 97.31 96 ILE A CA 1
ATOM 743 C C . ILE A 1 96 ? 17.297 11.391 3.723 1 97.31 96 ILE A C 1
ATOM 745 O O . ILE A 1 96 ? 16.719 10.711 4.582 1 97.31 96 ILE A O 1
ATOM 749 N N . ASP A 1 97 ? 17.891 12.531 4.035 1 95.38 97 ASP A N 1
ATOM 750 C CA . ASP A 1 97 ? 17.828 13.164 5.348 1 95.38 97 ASP A CA 1
ATOM 751 C C . ASP A 1 97 ? 18.312 12.211 6.441 1 95.38 97 ASP A C 1
ATOM 753 O O . ASP A 1 97 ? 17.75 12.18 7.535 1 95.38 97 ASP A O 1
ATOM 757 N N . GLY A 1 98 ? 19.156 11.289 6.074 1 92.06 98 GLY A N 1
ATOM 758 C CA . GLY A 1 98 ? 19.781 10.422 7.059 1 92.06 98 GLY A CA 1
ATOM 759 C C . GLY A 1 98 ? 19.016 9.148 7.32 1 92.06 98 GLY A C 1
ATOM 760 O O . GLY A 1 98 ? 19.375 8.359 8.195 1 92.06 98 GLY A O 1
ATOM 761 N N . ILE A 1 99 ? 17.938 8.891 6.574 1 92.81 99 ILE A N 1
ATOM 762 C CA . ILE A 1 99 ? 17.172 7.66 6.746 1 92.81 99 ILE A CA 1
ATOM 763 C C . ILE A 1 99 ? 17.031 6.957 5.398 1 92.81 99 ILE A C 1
ATOM 765 O O . ILE A 1 99 ? 17.25 7.559 4.348 1 92.81 99 ILE A O 1
ATOM 769 N N . THR A 1 100 ? 16.734 5.672 5.504 1 94.88 100 THR A N 1
ATOM 770 C CA . THR A 1 100 ? 16.422 4.848 4.34 1 94.88 100 THR A CA 1
ATOM 771 C C . THR A 1 100 ? 14.953 4.445 4.324 1 94.88 100 THR A C 1
ATOM 773 O O . THR A 1 100 ? 14.438 3.922 5.312 1 94.88 100 THR A O 1
ATOM 776 N N . ILE A 1 101 ? 14.297 4.789 3.242 1 95.75 101 ILE A N 1
ATOM 777 C CA . ILE A 1 101 ? 12.875 4.48 3.121 1 95.75 101 ILE A CA 1
ATOM 778 C C . ILE A 1 101 ? 12.641 3.598 1.896 1 95.75 101 ILE A C 1
ATOM 780 O O . ILE A 1 101 ? 13.078 3.93 0.791 1 95.75 101 ILE A O 1
ATOM 784 N N . SER A 1 102 ? 11.992 2.455 2.184 1 95.94 102 SER A N 1
ATOM 785 C CA . SER A 1 102 ? 11.516 1.612 1.091 1 95.94 102 SER A CA 1
ATOM 786 C C . SER A 1 102 ? 10.016 1.776 0.88 1 95.94 102 SER A C 1
ATOM 788 O O . SER A 1 102 ? 9.352 2.516 1.615 1 95.94 102 SER A O 1
ATOM 790 N N . GLN A 1 103 ? 9.547 1.118 -0.196 1 95.62 103 GLN A N 1
ATOM 791 C CA . GLN A 1 103 ? 8.148 1.217 -0.592 1 95.62 103 GLN A CA 1
ATOM 792 C C . GLN A 1 103 ? 7.844 2.58 -1.205 1 95.62 103 GLN A C 1
ATOM 794 O O . GLN A 1 103 ? 8.039 3.613 -0.562 1 95.62 103 GLN A O 1
ATOM 799 N N . SER A 1 104 ? 7.246 2.566 -2.334 1 95.62 104 SER A N 1
ATOM 800 C CA . SER A 1 104 ? 7.09 3.777 -3.133 1 95.62 104 SER A CA 1
ATOM 801 C C . SER A 1 104 ? 6.129 4.758 -2.471 1 95.62 104 SER A C 1
ATOM 803 O O . SER A 1 104 ? 6.406 5.957 -2.404 1 95.62 104 SER A O 1
ATOM 805 N N . LEU A 1 105 ? 5.055 4.254 -1.884 1 95.62 105 LEU A N 1
ATOM 806 C CA . LEU A 1 105 ? 4.055 5.156 -1.32 1 95.62 105 LEU A CA 1
ATOM 807 C C . LEU A 1 105 ? 4.539 5.75 -0.001 1 95.62 105 LEU A C 1
ATOM 809 O O . LEU A 1 105 ? 4.223 6.895 0.323 1 95.62 105 LEU A O 1
ATOM 813 N N . ALA A 1 106 ? 5.312 4.984 0.775 1 95.88 106 ALA A N 1
ATOM 814 C CA . ALA A 1 106 ? 5.93 5.535 1.977 1 95.88 106 ALA A CA 1
ATOM 815 C C . ALA A 1 106 ? 6.902 6.66 1.625 1 95.88 106 ALA A C 1
ATOM 817 O O . ALA A 1 106 ? 6.941 7.691 2.303 1 95.88 106 ALA A O 1
ATOM 818 N N . ILE A 1 107 ? 7.664 6.465 0.602 1 96.94 107 ILE A N 1
ATOM 819 C CA . ILE A 1 107 ? 8.609 7.477 0.14 1 96.94 107 ILE A CA 1
ATOM 820 C C . ILE A 1 107 ? 7.855 8.742 -0.26 1 96.94 107 ILE A C 1
ATOM 822 O O . ILE A 1 107 ? 8.219 9.844 0.158 1 96.94 107 ILE A O 1
ATOM 826 N N . ILE A 1 108 ? 6.809 8.602 -1.004 1 95.56 108 ILE A N 1
ATOM 827 C CA . ILE A 1 108 ? 6.055 9.734 -1.536 1 95.56 108 ILE A CA 1
ATOM 828 C C . ILE A 1 108 ? 5.422 10.516 -0.389 1 95.56 108 ILE A C 1
ATOM 830 O O . ILE A 1 108 ? 5.453 11.75 -0.379 1 95.56 108 ILE A O 1
ATOM 834 N N . GLU A 1 109 ? 4.871 9.789 0.569 1 96.25 109 GLU A N 1
ATOM 835 C CA . GLU A 1 109 ? 4.305 10.469 1.729 1 96.25 109 GLU A CA 1
ATOM 836 C C . GLU A 1 109 ? 5.375 11.25 2.484 1 96.25 109 GLU A C 1
ATOM 838 O O . GLU A 1 109 ? 5.137 12.383 2.916 1 96.25 109 GLU A O 1
ATOM 843 N N . PHE A 1 110 ? 6.527 10.695 2.654 1 97.38 110 PHE A N 1
ATOM 844 C CA . PHE A 1 110 ? 7.617 11.375 3.346 1 97.38 110 PHE A CA 1
ATOM 845 C C . PHE A 1 110 ? 8.008 12.656 2.617 1 97.38 110 PHE A C 1
ATOM 847 O O . PHE A 1 110 ? 8.18 13.703 3.242 1 97.38 110 PHE A O 1
ATOM 854 N N . LEU A 1 111 ? 8.117 12.562 1.322 1 96.69 111 LEU A N 1
ATOM 855 C CA . LEU A 1 111 ? 8.445 13.727 0.513 1 96.69 111 LEU A CA 1
ATOM 856 C C . LEU A 1 111 ? 7.375 14.805 0.645 1 96.69 111 LEU A C 1
ATOM 858 O O . LEU A 1 111 ? 7.688 15.984 0.796 1 96.69 111 LEU A O 1
ATOM 862 N N . GLU A 1 112 ? 6.133 14.344 0.585 1 94.62 112 GLU A N 1
ATOM 863 C CA . GLU A 1 112 ? 5.012 15.266 0.7 1 94.62 112 GLU A CA 1
ATOM 864 C C . GLU A 1 112 ? 5.039 16 2.035 1 94.62 112 GLU A C 1
ATOM 866 O O . GLU A 1 112 ? 4.785 17.219 2.09 1 94.62 112 GLU A O 1
ATOM 871 N N . GLU A 1 113 ? 5.371 15.336 3.043 1 96.31 113 GLU A N 1
ATOM 872 C CA . GLU A 1 113 ? 5.305 15.883 4.395 1 96.31 113 GLU A CA 1
ATOM 873 C C . GLU A 1 113 ? 6.512 16.766 4.688 1 96.31 113 GLU A C 1
ATOM 875 O O . GLU A 1 113 ? 6.398 17.766 5.414 1 96.31 113 GLU A O 1
ATOM 880 N N . THR A 1 114 ? 7.629 16.469 4.125 1 97.5 114 THR A N 1
ATOM 881 C CA . THR A 1 114 ? 8.852 17.188 4.473 1 97.5 114 THR A CA 1
ATOM 882 C C . THR A 1 114 ? 9.156 18.266 3.445 1 97.5 114 THR A C 1
ATOM 884 O O . THR A 1 114 ? 9.945 19.188 3.713 1 97.5 114 THR A O 1
ATOM 887 N N . ARG A 1 115 ? 8.656 18.109 2.334 1 96.5 115 ARG A N 1
ATOM 888 C CA . ARG A 1 115 ? 8.695 19.094 1.261 1 96.5 115 ARG A CA 1
ATOM 889 C C . ARG A 1 115 ? 7.297 19.375 0.716 1 96.5 115 ARG A C 1
ATOM 891 O O . ARG A 1 115 ? 6.965 18.969 -0.399 1 96.5 115 ARG A O 1
ATOM 898 N N . PRO A 1 116 ? 6.551 20.188 1.438 1 92.88 116 PRO A N 1
ATOM 899 C CA . PRO A 1 116 ? 5.109 20.266 1.181 1 92.88 116 PRO A CA 1
ATOM 900 C C . PRO A 1 116 ? 4.773 21.016 -0.103 1 92.88 116 PRO A C 1
ATOM 902 O O . PRO A 1 116 ? 3.652 20.922 -0.607 1 92.88 116 PRO A O 1
ATOM 905 N N . THR A 1 117 ? 5.82 21.812 -0.598 1 92.62 117 THR A N 1
ATOM 906 C CA . THR A 1 117 ? 5.574 22.531 -1.842 1 92.62 117 THR A CA 1
ATOM 907 C C . THR A 1 117 ? 6.508 22.047 -2.943 1 92.62 117 THR A C 1
ATOM 909 O O . THR A 1 117 ? 7.703 21.844 -2.709 1 92.62 117 THR A O 1
ATOM 912 N N . PRO A 1 118 ? 6.039 21.859 -4.191 1 93.38 118 PRO A N 1
ATOM 913 C CA . PRO A 1 118 ? 4.617 21.828 -4.531 1 93.38 118 PRO A CA 1
ATOM 914 C C . PRO A 1 118 ? 3.896 20.609 -3.955 1 93.38 118 PRO A C 1
ATOM 916 O O . PRO A 1 118 ? 4.539 19.625 -3.586 1 93.38 118 PRO A O 1
ATOM 919 N N . ARG A 1 119 ? 2.621 20.641 -3.832 1 91.25 119 ARG A N 1
ATOM 920 C CA . ARG A 1 119 ? 1.838 19.531 -3.291 1 91.25 119 ARG A CA 1
ATOM 921 C C . ARG A 1 119 ? 1.763 18.375 -4.281 1 91.25 119 ARG A C 1
ATOM 923 O O . ARG A 1 119 ? 1.577 18.594 -5.48 1 91.25 119 ARG A O 1
ATOM 930 N N . LEU A 1 120 ? 1.924 17.203 -3.729 1 90.62 120 LEU A N 1
ATOM 931 C CA . LEU A 1 120 ? 1.778 15.992 -4.531 1 90.62 120 LEU A CA 1
ATOM 932 C C . LEU A 1 120 ? 0.372 15.422 -4.398 1 90.62 120 LEU A C 1
ATOM 934 O O . LEU A 1 120 ? -0.078 14.664 -5.266 1 90.62 120 LEU A O 1
ATOM 938 N N . LEU A 1 121 ? -0.3 15.758 -3.312 1 90.12 121 LEU A N 1
ATOM 939 C CA . LEU A 1 121 ? -1.628 15.25 -2.988 1 90.12 121 LEU A CA 1
ATOM 940 C C . LEU A 1 121 ? -2.621 16.391 -2.816 1 90.12 121 LEU A C 1
ATOM 942 O O . LEU A 1 121 ? -2.234 17.5 -2.449 1 90.12 121 LEU A O 1
ATOM 946 N N . PRO A 1 122 ? -3.895 16.062 -3.061 1 89.25 122 PRO A N 1
ATOM 947 C CA . PRO A 1 122 ? -4.91 17.109 -2.867 1 89.25 122 PRO A CA 1
ATOM 948 C C . PRO A 1 122 ? -4.953 17.625 -1.433 1 89.25 122 PRO A C 1
ATOM 950 O O . PRO A 1 122 ? -4.641 16.891 -0.494 1 89.25 122 PRO A O 1
ATOM 953 N N . LYS A 1 123 ? -5.336 18.891 -1.315 1 90.44 123 LYS A N 1
ATOM 954 C CA . LYS A 1 123 ? -5.492 19.484 0.005 1 90.44 123 LYS A CA 1
ATOM 955 C C . LYS A 1 123 ? -6.723 18.938 0.72 1 90.44 123 LYS A C 1
ATOM 957 O O . LYS A 1 123 ? -6.699 18.734 1.935 1 90.44 123 LYS A O 1
ATOM 962 N N . ASP A 1 124 ? -7.773 18.734 -0.054 1 91.44 124 ASP A N 1
ATOM 963 C CA . ASP A 1 124 ? -9.023 18.219 0.491 1 91.44 124 ASP A CA 1
ATOM 964 C C . ASP A 1 124 ? -8.875 16.781 0.954 1 91.44 124 ASP A C 1
ATOM 966 O O . ASP A 1 124 ? -8.477 15.906 0.175 1 91.44 124 ASP A O 1
ATOM 970 N N . PRO A 1 125 ? -9.172 16.484 2.197 1 93.88 125 PRO A N 1
ATOM 971 C CA . PRO A 1 125 ? -8.945 15.141 2.73 1 93.88 125 PRO A CA 1
ATOM 972 C C . PRO A 1 125 ? -9.734 14.07 1.975 1 93.88 125 PRO A C 1
ATOM 974 O O . PRO A 1 125 ? -9.273 12.93 1.858 1 93.88 125 PRO A O 1
ATOM 977 N N . LYS A 1 126 ? -10.914 14.391 1.552 1 92.06 126 LYS A N 1
ATOM 978 C CA . LYS A 1 126 ? -11.719 13.414 0.814 1 92.06 126 LYS A CA 1
ATOM 979 C C . LYS A 1 126 ? -11.086 13.094 -0.537 1 92.06 126 LYS A C 1
ATOM 981 O O . LYS A 1 126 ? -11 11.93 -0.924 1 92.06 126 LYS A O 1
ATOM 986 N N . LYS A 1 127 ? -10.625 14.094 -1.213 1 88.62 127 LYS A N 1
ATOM 987 C CA . LYS A 1 127 ? -9.922 13.891 -2.477 1 88.62 127 LYS A CA 1
ATOM 988 C C . LYS A 1 127 ? -8.602 13.156 -2.256 1 88.62 127 LYS A C 1
ATOM 990 O O . LYS A 1 127 ? -8.203 12.32 -3.068 1 88.62 127 LYS A O 1
ATOM 995 N N . ARG A 1 128 ? -7.965 13.508 -1.187 1 91.81 128 ARG A N 1
ATOM 996 C CA . ARG A 1 128 ? -6.703 12.859 -0.848 1 91.81 128 ARG A CA 1
ATOM 997 C C . ARG A 1 128 ? -6.906 11.375 -0.555 1 91.81 128 ARG A C 1
ATOM 999 O O . ARG A 1 128 ? -6.098 10.539 -0.961 1 91.81 128 ARG A O 1
ATOM 1006 N N . ALA A 1 129 ? -7.984 11.055 0.09 1 93.69 129 ALA A N 1
ATOM 1007 C CA . ALA A 1 129 ? -8.32 9.656 0.356 1 93.69 129 ALA A CA 1
ATOM 1008 C C . ALA A 1 129 ? -8.562 8.891 -0.943 1 93.69 129 ALA A C 1
ATOM 1010 O O . ALA A 1 129 ? -8.164 7.73 -1.067 1 93.69 129 ALA A O 1
ATOM 1011 N N . GLN A 1 130 ? -9.141 9.523 -1.864 1 89.5 130 GLN A N 1
ATOM 1012 C CA . GLN A 1 130 ? -9.391 8.891 -3.154 1 89.5 130 GLN A CA 1
ATOM 1013 C C . GLN A 1 130 ? -8.086 8.609 -3.893 1 89.5 130 GLN A C 1
ATOM 1015 O O . GLN A 1 130 ? -7.91 7.523 -4.453 1 89.5 130 GLN A O 1
ATOM 1020 N N . VAL A 1 131 ? -7.223 9.547 -3.85 1 89.06 131 VAL A N 1
ATOM 1021 C CA . VAL A 1 131 ? -5.926 9.367 -4.492 1 89.06 131 VAL A CA 1
ATOM 1022 C C . VAL A 1 131 ? -5.164 8.234 -3.809 1 89.06 131 VAL A C 1
ATOM 1024 O O . VAL A 1 131 ? -4.574 7.379 -4.477 1 89.06 131 VAL A O 1
ATOM 1027 N N . ARG A 1 132 ? -5.219 8.18 -2.479 1 92.56 132 ARG A N 1
ATOM 1028 C CA . ARG A 1 132 ? -4.531 7.117 -1.744 1 92.56 132 ARG A CA 1
ATOM 1029 C C . ARG A 1 132 ? -5.16 5.758 -2.025 1 92.56 132 ARG A C 1
ATOM 1031 O O . ARG A 1 132 ? -4.457 4.754 -2.145 1 92.56 132 ARG A O 1
ATOM 1038 N N . MET A 1 133 ? -6.473 5.766 -2.148 1 92.31 133 MET A N 1
ATOM 1039 C CA . MET A 1 133 ? -7.168 4.52 -2.457 1 92.31 133 MET A CA 1
ATOM 1040 C C . MET A 1 133 ? -6.734 3.973 -3.812 1 92.31 133 MET A C 1
ATOM 1042 O O . MET A 1 133 ? -6.434 2.785 -3.938 1 92.31 133 MET A O 1
ATOM 1046 N N . ILE A 1 134 ? -6.645 4.832 -4.75 1 88.5 134 ILE A N 1
ATOM 1047 C CA . ILE A 1 134 ? -6.234 4.445 -6.094 1 88.5 134 ILE A CA 1
ATOM 1048 C C . ILE A 1 134 ? -4.773 3.992 -6.078 1 88.5 134 ILE A C 1
ATOM 1050 O O . ILE A 1 134 ? -4.438 2.945 -6.633 1 88.5 134 ILE A O 1
ATOM 1054 N N . SER A 1 135 ? -3.928 4.727 -5.438 1 91.06 135 SER A N 1
ATOM 1055 C CA . SER A 1 135 ? -2.512 4.395 -5.344 1 91.06 135 SER A CA 1
ATOM 1056 C C . SER A 1 135 ? -2.305 3.043 -4.664 1 91.06 135 SER A C 1
ATOM 1058 O O . SER A 1 135 ? -1.525 2.215 -5.141 1 91.06 135 SER A O 1
ATOM 1060 N N . ASP A 1 136 ? -3.012 2.861 -3.617 1 93.25 136 ASP A N 1
ATOM 1061 C CA . ASP A 1 136 ? -2.904 1.602 -2.887 1 93.25 136 ASP A CA 1
ATOM 1062 C C . ASP A 1 136 ? -3.441 0.438 -3.717 1 93.25 136 ASP A C 1
ATOM 1064 O O . ASP A 1 136 ? -2.92 -0.677 -3.641 1 93.25 136 ASP A O 1
ATOM 1068 N N . THR A 1 137 ? -4.504 0.695 -4.469 1 91.75 137 THR A N 1
ATOM 1069 C CA . THR A 1 137 ? -5.043 -0.336 -5.348 1 91.75 137 THR A CA 1
ATOM 1070 C C . THR A 1 137 ? -3.98 -0.81 -6.336 1 91.75 137 THR A C 1
ATOM 1072 O O . THR A 1 137 ? -3.816 -2.014 -6.551 1 91.75 137 THR A O 1
ATOM 1075 N N . ILE A 1 138 ? -3.27 0.075 -6.777 1 90.19 138 ILE A N 1
ATOM 1076 C CA . ILE A 1 138 ? -2.227 -0.248 -7.742 1 90.19 138 ILE A CA 1
ATOM 1077 C C . ILE A 1 138 ? -1.056 -0.923 -7.031 1 90.19 138 ILE A C 1
ATOM 1079 O O . ILE A 1 138 ? -0.628 -2.012 -7.426 1 90.19 138 ILE A O 1
ATOM 1083 N N . ALA A 1 139 ? -0.61 -0.329 -5.992 1 92.38 139 ALA A N 1
ATOM 1084 C CA . ALA A 1 139 ? 0.623 -0.734 -5.324 1 92.38 139 ALA A CA 1
ATOM 1085 C C . ALA A 1 139 ? 0.422 -2.027 -4.539 1 92.38 139 ALA A C 1
ATOM 1087 O O . ALA A 1 139 ? 1.366 -2.797 -4.348 1 92.38 139 ALA A O 1
ATOM 1088 N N . SER A 1 140 ? -0.79 -2.264 -4.125 1 92.88 140 SER A N 1
ATOM 1089 C CA . SER A 1 140 ? -1.023 -3.412 -3.256 1 92.88 140 SER A CA 1
ATOM 1090 C C . SER A 1 140 ? -1.969 -4.414 -3.908 1 92.88 140 SER A C 1
ATOM 1092 O O . SER A 1 140 ? -2.002 -5.586 -3.523 1 92.88 140 SER A O 1
ATOM 1094 N N . GLY A 1 141 ? -2.715 -3.994 -4.871 1 91.25 141 GLY A N 1
ATOM 1095 C CA . GLY A 1 141 ? -3.734 -4.855 -5.445 1 91.25 141 GLY A CA 1
ATOM 1096 C C . GLY A 1 141 ? -3.352 -5.41 -6.805 1 91.25 141 GLY A C 1
ATOM 1097 O O . GLY A 1 141 ? -3.805 -6.492 -7.188 1 91.25 141 GLY A O 1
ATOM 1098 N N . ILE A 1 142 ? -2.482 -4.727 -7.52 1 90.25 142 ILE A N 1
ATOM 1099 C CA . ILE A 1 142 ? -2.225 -5.094 -8.906 1 90.25 142 ILE A CA 1
ATOM 1100 C C . ILE A 1 142 ? -0.748 -5.445 -9.078 1 90.25 142 ILE A C 1
ATOM 1102 O O . ILE A 1 142 ? -0.413 -6.555 -9.5 1 90.25 142 ILE A O 1
ATOM 1106 N N . GLN A 1 143 ? 0.117 -4.605 -8.711 1 91.12 143 GLN A N 1
ATOM 1107 C CA . GLN A 1 143 ? 1.534 -4.711 -9.047 1 91.12 143 GLN A CA 1
ATOM 1108 C C . GLN A 1 143 ? 2.182 -5.895 -8.336 1 91.12 143 GLN A C 1
ATOM 1110 O O . GLN A 1 143 ? 2.961 -6.637 -8.938 1 91.12 143 GLN A O 1
ATOM 1115 N N . PRO A 1 144 ? 1.869 -6.137 -7.082 1 93.25 144 PRO A N 1
ATOM 1116 C CA . PRO A 1 144 ? 2.525 -7.266 -6.426 1 93.25 144 PRO A CA 1
ATOM 1117 C C . PRO A 1 144 ? 2.201 -8.602 -7.086 1 93.25 144 PRO A C 1
ATOM 1119 O O . PRO A 1 144 ? 3.014 -9.531 -7.039 1 93.25 144 PRO A O 1
ATOM 1122 N N . LEU A 1 145 ? 1.069 -8.742 -7.742 1 92.62 145 LEU A N 1
ATOM 1123 C CA . LEU A 1 145 ? 0.635 -9.992 -8.359 1 92.62 145 LEU A CA 1
ATOM 1124 C C . LEU A 1 145 ? 1.374 -10.234 -9.672 1 92.62 145 LEU A C 1
ATOM 1126 O O . LEU A 1 145 ? 1.283 -11.32 -10.242 1 92.62 145 LEU A O 1
ATOM 1130 N N . GLN A 1 146 ? 2.154 -9.234 -10.023 1 89.06 146 GLN A N 1
ATOM 1131 C CA . GLN A 1 146 ? 2.898 -9.328 -11.273 1 89.06 146 GLN A CA 1
ATOM 1132 C C . GLN A 1 146 ? 4.402 -9.328 -11.023 1 89.06 146 GLN A C 1
ATOM 1134 O O . GLN A 1 146 ? 5.195 -9.242 -11.961 1 89.06 146 GLN A O 1
ATOM 1139 N N . ASN A 1 147 ? 4.762 -9.391 -9.797 1 86.81 147 ASN A N 1
ATOM 1140 C CA . ASN A 1 147 ? 6.191 -9.438 -9.508 1 86.81 147 ASN A CA 1
ATOM 1141 C C . ASN A 1 147 ? 6.816 -10.742 -9.969 1 86.81 147 ASN A C 1
ATOM 1143 O O . ASN A 1 147 ? 6.105 -11.711 -10.266 1 86.81 147 ASN A O 1
ATOM 1147 N N . LEU A 1 148 ? 8.148 -10.742 -10.07 1 83.5 148 LEU A N 1
ATOM 1148 C CA . LEU A 1 148 ? 8.891 -11.859 -10.633 1 83.5 148 LEU A CA 1
ATOM 1149 C C . LEU A 1 148 ? 8.648 -13.133 -9.828 1 83.5 148 LEU A C 1
ATOM 1151 O O . LEU A 1 148 ? 8.531 -14.219 -10.406 1 83.5 148 LEU A O 1
ATOM 1155 N N . SER A 1 149 ? 8.594 -13.031 -8.539 1 86 149 SER A N 1
ATOM 1156 C CA . SER A 1 149 ? 8.391 -14.203 -7.699 1 86 149 SER A CA 1
ATOM 1157 C C . SER A 1 149 ? 7.055 -14.875 -8 1 86 149 SER A C 1
ATOM 1159 O O . SER A 1 149 ? 6.969 -16.109 -8.055 1 86 149 SER A O 1
ATOM 1161 N N . VAL A 1 150 ? 5.992 -14.141 -8.219 1 90.25 150 VAL A N 1
ATOM 1162 C CA . VAL A 1 150 ? 4.668 -14.672 -8.539 1 90.25 150 VAL A CA 1
ATOM 1163 C C . VAL A 1 150 ? 4.68 -15.273 -9.945 1 90.25 150 VAL A C 1
ATOM 1165 O O . VAL A 1 150 ? 4.191 -16.391 -10.148 1 90.25 150 VAL A O 1
ATOM 1168 N N . LEU A 1 151 ? 5.277 -14.555 -10.867 1 88.44 151 LEU A N 1
ATOM 1169 C CA . LEU A 1 151 ? 5.316 -15.023 -12.25 1 88.44 151 LEU A CA 1
ATOM 1170 C C . LEU A 1 151 ? 6.078 -16.344 -12.359 1 88.44 151 LEU A C 1
ATOM 1172 O O . LEU A 1 151 ? 5.688 -17.219 -13.117 1 88.44 151 LEU A O 1
ATOM 1176 N N . LYS A 1 152 ? 7.129 -16.438 -11.578 1 87.88 152 LYS A N 1
ATOM 1177 C CA . LYS A 1 152 ? 7.875 -17.688 -11.539 1 87.88 152 LYS A CA 1
ATOM 1178 C C . LYS A 1 152 ? 7.012 -18.828 -11 1 87.88 152 LYS A C 1
ATOM 1180 O O . LYS A 1 152 ? 7.062 -19.953 -11.508 1 87.88 152 LYS A O 1
ATOM 1185 N N . GLN A 1 153 ? 6.242 -18.562 -10.039 1 89.75 153 GLN A N 1
ATOM 1186 C CA . GLN A 1 153 ? 5.395 -19.562 -9.414 1 89.75 153 GLN A CA 1
ATOM 1187 C C . GLN A 1 153 ? 4.254 -19.984 -10.336 1 89.75 153 GLN A C 1
ATOM 1189 O O . GLN A 1 153 ? 3.83 -21.141 -10.328 1 89.75 153 GLN A O 1
ATOM 1194 N N . VAL A 1 154 ? 3.723 -19.109 -11.078 1 89.81 154 VAL A N 1
ATOM 1195 C CA . VAL A 1 154 ? 2.631 -19.359 -12.016 1 89.81 154 VAL A CA 1
ATOM 1196 C C . VAL A 1 154 ? 3.107 -20.281 -13.125 1 89.81 154 VAL A C 1
ATOM 1198 O O . VAL A 1 154 ? 2.332 -21.094 -13.641 1 89.81 154 VAL A O 1
ATOM 1201 N N . GLY A 1 155 ? 4.309 -20.234 -13.445 1 87.19 155 GLY A N 1
ATOM 1202 C CA . GLY A 1 155 ? 4.855 -21.062 -14.508 1 87.19 155 GLY A CA 1
ATOM 1203 C C . GLY A 1 155 ? 4.855 -20.375 -15.859 1 87.19 155 GLY A C 1
ATOM 1204 O O . GLY A 1 155 ? 3.943 -19.594 -16.172 1 87.19 155 GLY A O 1
ATOM 1205 N N . GLN A 1 156 ? 5.766 -20.688 -16.625 1 88.31 156 GLN A N 1
ATOM 1206 C CA . GLN A 1 156 ? 5.996 -20.031 -17.906 1 88.31 156 GLN A CA 1
ATOM 1207 C C . GLN A 1 156 ? 4.777 -20.141 -18.812 1 88.31 156 GLN A C 1
ATOM 1209 O O . GLN A 1 156 ? 4.422 -19.188 -19.516 1 88.31 156 GLN A O 1
ATOM 1214 N N . GLU A 1 157 ? 4.137 -21.219 -18.781 1 91.62 157 GLU A N 1
ATOM 1215 C CA . GLU A 1 157 ? 3.027 -21.469 -19.688 1 91.62 157 GLU A CA 1
ATOM 1216 C C . GLU A 1 157 ? 1.803 -20.641 -19.312 1 91.62 157 GLU A C 1
ATOM 1218 O O . GLU A 1 157 ? 0.948 -20.375 -20.172 1 91.62 157 GLU A O 1
ATOM 1223 N N . ASN A 1 158 ? 1.791 -20.172 -18.078 1 92 158 ASN A N 1
ATOM 1224 C CA . ASN A 1 158 ? 0.585 -19.5 -17.609 1 92 158 ASN A CA 1
ATOM 1225 C C . ASN A 1 158 ? 0.847 -18.016 -17.312 1 92 158 ASN A C 1
ATOM 1227 O O . ASN A 1 158 ? -0.078 -17.281 -16.984 1 92 158 ASN A O 1
ATOM 1231 N N . GLN A 1 159 ? 2.074 -17.562 -17.5 1 90.5 159 GLN A N 1
ATOM 1232 C CA . GLN A 1 159 ? 2.469 -16.219 -17.062 1 90.5 159 GLN A CA 1
ATOM 1233 C C . GLN A 1 159 ? 1.695 -15.148 -17.828 1 90.5 159 GLN A C 1
ATOM 1235 O O . GLN A 1 159 ? 1.209 -14.188 -17.234 1 90.5 159 GLN A O 1
ATO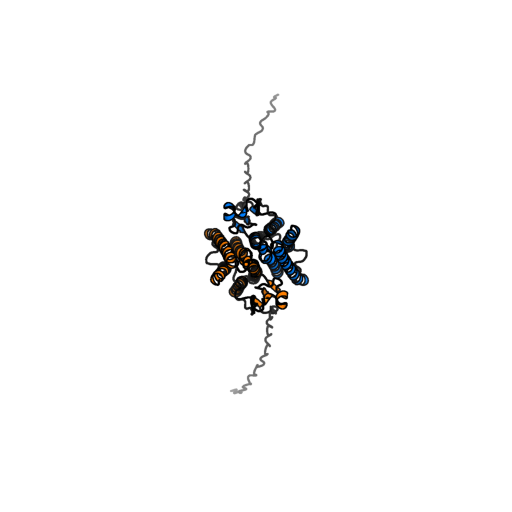M 1240 N N . LEU A 1 160 ? 1.59 -15.383 -19.109 1 89.25 160 LEU A N 1
ATOM 1241 C CA . LEU A 1 160 ? 0.917 -14.383 -19.922 1 89.25 160 LEU A CA 1
ATOM 1242 C C . LEU A 1 160 ? -0.561 -14.289 -19.562 1 89.25 160 LEU A C 1
ATOM 1244 O O . LEU A 1 160 ? -1.088 -13.188 -19.375 1 89.25 160 LEU A O 1
ATOM 1248 N N . ALA A 1 161 ? -1.205 -15.391 -19.438 1 91.75 161 ALA A N 1
ATOM 1249 C CA . ALA A 1 161 ? -2.621 -15.414 -19.078 1 91.75 161 ALA A CA 1
ATOM 1250 C C . ALA A 1 161 ? -2.848 -14.797 -17.703 1 91.75 161 ALA A C 1
ATOM 1252 O O . ALA A 1 161 ? -3.809 -14.055 -17.516 1 91.75 161 ALA A O 1
ATOM 1253 N N . TRP A 1 162 ? -1.972 -15.094 -16.844 1 92.5 162 TRP A N 1
ATOM 1254 C CA . TRP A 1 162 ? -2.066 -14.547 -15.484 1 92.5 162 TRP A CA 1
ATOM 1255 C C . TRP A 1 162 ? -1.887 -13.031 -15.492 1 92.5 162 TRP A C 1
ATOM 1257 O O . TRP A 1 162 ? -2.691 -12.305 -14.906 1 92.5 162 TRP A O 1
ATOM 1267 N N . ALA A 1 163 ? -0.905 -12.633 -16.188 1 87.38 163 ALA A N 1
ATOM 1268 C CA . ALA A 1 163 ? -0.627 -11.203 -16.266 1 87.38 163 ALA A CA 1
ATOM 1269 C C . ALA A 1 163 ? -1.808 -10.445 -16.859 1 87.38 163 ALA A C 1
ATOM 1271 O O . ALA A 1 163 ? -2.195 -9.391 -16.359 1 87.38 163 ALA A O 1
ATOM 1272 N N . GLN A 1 164 ? -2.426 -11.016 -17.828 1 87.81 164 GLN A N 1
ATOM 1273 C CA . GLN A 1 164 ? -3.572 -10.398 -18.484 1 87.81 164 GLN A CA 1
ATOM 1274 C C . GLN A 1 164 ? -4.773 -10.328 -17.547 1 87.81 164 GLN A C 1
ATOM 1276 O O . GLN A 1 164 ? -5.469 -9.312 -17.484 1 87.81 164 GLN A O 1
ATOM 1281 N N . LYS A 1 165 ? -4.922 -11.336 -16.875 1 91.94 165 LYS A N 1
ATOM 1282 C CA . LYS A 1 165 ? -6.035 -11.367 -15.938 1 91.94 165 LYS A CA 1
ATOM 1283 C C . LYS A 1 165 ? -5.871 -10.305 -14.852 1 91.94 165 LYS A C 1
ATOM 1285 O O . LYS A 1 165 ? -6.816 -9.57 -14.555 1 91.94 165 LYS A O 1
ATOM 1290 N N . VAL A 1 166 ? -4.68 -10.273 -14.344 1 90.12 166 VAL A N 1
ATOM 1291 C CA . VAL A 1 166 ? -4.391 -9.328 -13.266 1 90.12 166 VAL A CA 1
ATOM 1292 C C . VAL A 1 166 ? -4.539 -7.898 -13.781 1 90.12 166 VAL A C 1
ATOM 1294 O O . VAL A 1 166 ? -5.191 -7.07 -13.141 1 90.12 166 VAL A O 1
ATOM 1297 N N . ILE A 1 167 ? -4.039 -7.652 -14.875 1 85.88 167 ILE A N 1
ATOM 1298 C CA . ILE A 1 167 ? -4.07 -6.316 -15.461 1 85.88 167 ILE A CA 1
ATOM 1299 C C . ILE A 1 167 ? -5.512 -5.934 -15.789 1 85.88 167 ILE A C 1
ATOM 1301 O O . ILE A 1 167 ? -5.945 -4.816 -15.5 1 85.88 167 ILE A O 1
ATOM 1305 N N . HIS A 1 168 ? -6.258 -6.836 -16.359 1 89.31 168 HIS A N 1
ATOM 1306 C CA . HIS A 1 168 ? -7.641 -6.559 -16.734 1 89.31 168 HIS A CA 1
ATOM 1307 C C . HIS A 1 168 ? -8.508 -6.312 -15.508 1 89.31 168 HIS A C 1
ATOM 1309 O O . HIS A 1 168 ? -9.305 -5.367 -15.477 1 89.31 168 HIS A O 1
ATOM 1315 N N . THR A 1 169 ? -8.32 -7.109 -14.562 1 88.06 169 THR A N 1
ATOM 1316 C CA . THR A 1 169 ? -9.07 -6.934 -13.328 1 88.06 169 THR A CA 1
ATOM 1317 C C . THR A 1 169 ? -8.742 -5.594 -12.68 1 88.06 169 THR A C 1
ATOM 1319 O O . THR A 1 169 ? -9.641 -4.867 -12.242 1 88.06 169 THR A O 1
ATOM 1322 N N . GLY A 1 170 ? -7.492 -5.305 -12.641 1 86.75 170 GLY A N 1
ATOM 1323 C CA . GLY A 1 170 ? -7.047 -4.047 -12.062 1 86.75 170 GLY A CA 1
ATOM 1324 C C . GLY A 1 170 ? -7.551 -2.832 -12.82 1 86.75 170 GLY A C 1
ATOM 1325 O O . GLY A 1 170 ? -8.055 -1.883 -12.219 1 86.75 170 GLY A O 1
ATOM 1326 N N . PHE A 1 171 ? -7.5 -2.879 -14.07 1 83.44 171 PHE A N 1
ATOM 1327 C CA . PHE A 1 171 ? -7.906 -1.752 -14.898 1 83.44 171 PHE A CA 1
ATOM 1328 C C . PHE A 1 171 ? -9.414 -1.543 -14.828 1 83.44 171 PHE A C 1
ATOM 1330 O O . PHE A 1 171 ? -9.891 -0.407 -14.742 1 83.44 171 PHE A O 1
ATOM 1337 N N . ASP A 1 172 ? -10.109 -2.627 -14.883 1 87.88 172 ASP A N 1
ATOM 1338 C CA . ASP A 1 172 ? -11.555 -2.537 -14.742 1 87.88 172 ASP A CA 1
ATOM 1339 C C . ASP A 1 172 ? -11.938 -1.896 -13.414 1 87.88 172 ASP A C 1
ATOM 1341 O O . ASP A 1 172 ? -12.812 -1.027 -13.367 1 87.88 172 ASP A O 1
ATOM 1345 N N . ALA A 1 173 ? -11.273 -2.318 -12.453 1 87.69 173 ALA A N 1
ATOM 1346 C CA . ALA A 1 173 ? -11.547 -1.772 -11.125 1 87.69 173 ALA A CA 1
ATOM 1347 C C . ALA A 1 173 ? -11.195 -0.288 -11.062 1 87.69 173 ALA A C 1
ATOM 1349 O O . ALA A 1 173 ? -11.977 0.518 -10.547 1 87.69 173 ALA A O 1
ATOM 1350 N N . LEU A 1 174 ? -10.062 0.052 -11.609 1 85.06 174 LEU A N 1
ATOM 1351 C CA . LEU A 1 174 ? -9.625 1.443 -11.586 1 85.06 174 LEU A CA 1
ATOM 1352 C C . LEU A 1 174 ? -10.594 2.328 -12.367 1 85.06 174 LEU A C 1
ATOM 1354 O O . LEU A 1 174 ? -10.898 3.443 -11.938 1 85.06 174 LEU A O 1
ATOM 1358 N N . GLU A 1 175 ? -11.047 1.851 -13.453 1 83.62 175 GLU A N 1
ATOM 1359 C CA . GLU A 1 175 ? -12.016 2.594 -14.25 1 83.62 175 GLU A CA 1
ATOM 1360 C C . GLU A 1 175 ? -13.305 2.84 -13.461 1 83.62 175 GLU A C 1
ATOM 1362 O O . GLU A 1 175 ? -13.844 3.945 -13.484 1 83.62 175 GLU A O 1
ATOM 1367 N N . GLN A 1 176 ? -13.711 1.897 -12.805 1 86.44 176 GLN A N 1
ATOM 1368 C CA . GLN A 1 176 ? -14.93 2.023 -12 1 86.44 176 GLN A CA 1
ATOM 1369 C C . GLN A 1 176 ? -14.727 3.002 -10.852 1 86.44 176 GLN A C 1
ATOM 1371 O O . GLN A 1 176 ? -15.609 3.812 -10.555 1 86.44 176 GLN A O 1
ATOM 1376 N N . ILE A 1 177 ? -13.609 2.92 -10.227 1 83.5 177 ILE A N 1
ATOM 1377 C CA . ILE A 1 177 ? -13.289 3.83 -9.133 1 83.5 177 ILE A CA 1
ATOM 1378 C C . ILE A 1 177 ? -13.25 5.266 -9.648 1 83.5 177 ILE A C 1
ATOM 1380 O O . ILE A 1 177 ? -13.828 6.168 -9.039 1 83.5 177 ILE A O 1
ATOM 1384 N N . LEU A 1 178 ? -12.633 5.449 -10.766 1 77.38 178 LEU A N 1
ATOM 1385 C CA . LEU A 1 178 ? -12.5 6.773 -11.359 1 77.38 178 LEU A CA 1
ATOM 1386 C C . LEU A 1 178 ? -13.859 7.32 -11.781 1 77.38 178 LEU A C 1
ATOM 1388 O O . LEU A 1 178 ? -14.125 8.516 -11.633 1 77.38 178 LEU A O 1
ATOM 1392 N N . ARG A 1 179 ? -14.719 6.48 -12.281 1 78.12 179 ARG A N 1
ATOM 1393 C CA . ARG A 1 179 ? -16.062 6.879 -12.695 1 78.12 179 ARG A CA 1
ATOM 1394 C C . ARG A 1 179 ? -16.891 7.312 -11.492 1 78.12 179 ARG A C 1
ATOM 1396 O O . ARG A 1 179 ? -17.672 8.258 -11.586 1 78.12 179 ARG A O 1
ATOM 1403 N N . SER A 1 180 ? -16.688 6.652 -10.445 1 75.25 180 SER A N 1
ATOM 1404 C CA . SER A 1 180 ? -17.484 6.949 -9.25 1 75.25 180 SER A CA 1
ATOM 1405 C C . SER A 1 180 ? -17 8.234 -8.578 1 75.25 180 SER A C 1
ATOM 1407 O O . SER A 1 180 ? -17.75 8.867 -7.832 1 75.25 180 SER A O 1
ATOM 1409 N N . THR A 1 181 ? -15.781 8.516 -8.805 1 66.19 181 THR A N 1
ATOM 1410 C CA . THR A 1 181 ? -15.211 9.703 -8.18 1 66.19 181 THR A CA 1
ATOM 1411 C C . THR A 1 181 ? -15.359 10.922 -9.094 1 66.19 181 THR A C 1
ATOM 1413 O O . THR A 1 181 ? -15.406 12.055 -8.617 1 66.19 181 THR A O 1
ATOM 1416 N N . ALA A 1 182 ? -15.148 10.797 -10.539 1 56.81 182 ALA A N 1
ATOM 1417 C CA . ALA A 1 182 ? -15.219 11.867 -11.531 1 56.81 182 ALA A CA 1
ATOM 1418 C C . ALA A 1 182 ? -16.5 12.68 -11.375 1 56.81 182 ALA A C 1
ATOM 1420 O O . ALA A 1 182 ? -16.5 13.898 -11.562 1 56.81 182 ALA A O 1
ATOM 1421 N N . GLY A 1 183 ? -17.641 12.062 -11.391 1 49.44 183 GLY A N 1
ATOM 1422 C CA . GLY A 1 183 ? -18.781 12.945 -11.258 1 49.44 183 GLY A CA 1
ATOM 1423 C C . GLY A 1 183 ? -18.703 13.867 -10.047 1 49.44 183 GLY A C 1
ATOM 1424 O O . GLY A 1 183 ? -19.016 15.047 -10.141 1 49.44 183 GLY A O 1
ATOM 1425 N N . LYS A 1 184 ? -18.578 13.398 -8.984 1 48.5 184 LYS A N 1
ATOM 1426 C CA . LYS A 1 184 ? -18.703 14.141 -7.734 1 48.5 184 LYS A CA 1
ATOM 1427 C C . LYS A 1 184 ? -17.406 14.844 -7.371 1 48.5 184 LYS A C 1
ATOM 1429 O O . LYS A 1 184 ? -17.422 15.992 -6.93 1 48.5 184 LYS A O 1
ATOM 1434 N N . TYR A 1 185 ? -16.25 14.117 -7.172 1 44.72 185 TYR A N 1
ATOM 1435 C CA . TYR A 1 185 ? -14.945 14.617 -6.746 1 44.72 185 TYR A CA 1
ATOM 1436 C C . TYR A 1 185 ? -13.922 14.523 -7.875 1 44.72 185 TYR A C 1
ATOM 1438 O O . TYR A 1 185 ? -13.219 13.516 -7.996 1 44.72 185 TYR A O 1
ATOM 1446 N N . CYS A 1 186 ? -14.188 14.883 -9.07 1 44.16 186 CYS A N 1
ATOM 1447 C CA . CYS A 1 186 ? -13.242 14.82 -10.18 1 44.16 186 CYS A CA 1
ATOM 1448 C C . CYS A 1 186 ? -11.828 15.125 -9.711 1 44.16 186 CYS A C 1
ATOM 1450 O O . CYS A 1 186 ? -11.562 16.203 -9.195 1 44.16 186 CYS A O 1
ATOM 1452 N N . VAL A 1 187 ? -10.977 14.164 -9.102 1 47.56 187 VAL A N 1
ATOM 1453 C CA . VAL A 1 187 ? -9.555 14.469 -9.148 1 47.56 187 VAL A CA 1
ATOM 1454 C C . VAL A 1 187 ? -9.227 15.227 -10.43 1 47.56 187 VAL A C 1
ATOM 1456 O O . VAL A 1 187 ? -9.359 14.68 -11.531 1 47.56 187 VAL A O 1
ATOM 1459 N N . GLY A 1 188 ? -9.914 16.266 -10.719 1 41 188 GLY A N 1
ATOM 1460 C CA . GLY A 1 188 ? -9.805 17.172 -11.852 1 41 188 GLY A CA 1
ATOM 1461 C C . GLY A 1 188 ? -8.453 17.125 -12.523 1 41 188 GLY A C 1
ATOM 1462 O O . GLY A 1 188 ? -7.48 16.609 -11.953 1 41 188 GLY A O 1
ATOM 1463 N N . ASP A 1 189 ? -8.414 17.25 -13.938 1 44.91 189 ASP A N 1
ATOM 1464 C CA . ASP A 1 189 ? -7.289 17.516 -14.828 1 44.91 189 ASP A CA 1
ATOM 1465 C C . ASP A 1 189 ? -6.141 18.188 -14.086 1 44.91 189 ASP A C 1
ATOM 1467 O O . ASP A 1 189 ? -5.012 18.234 -14.578 1 44.91 189 ASP A O 1
ATOM 1471 N N . GLU A 1 190 ? -6.449 18.859 -13.148 1 44.88 190 GLU A N 1
ATOM 1472 C CA . GLU A 1 190 ? -5.43 19.797 -12.695 1 44.88 190 GLU A CA 1
ATOM 1473 C C . GLU A 1 190 ? -4.414 19.109 -11.781 1 44.88 190 GLU A C 1
ATOM 1475 O O . GLU A 1 190 ? -3.361 19.688 -11.484 1 44.88 190 GLU A O 1
ATOM 1480 N N . GLU A 1 191 ? -4.828 18.047 -10.914 1 50.19 191 GLU A N 1
ATOM 1481 C CA . GLU A 1 191 ? -3.738 17.859 -9.969 1 50.19 191 GLU A CA 1
ATOM 1482 C C . GLU A 1 191 ? -2.818 16.719 -10.398 1 50.19 191 GLU A C 1
ATOM 1484 O O . GLU A 1 191 ? -3.275 15.602 -10.641 1 50.19 191 GLU A O 1
ATOM 1489 N N . PRO A 1 192 ? -1.621 16.953 -10.867 1 52.75 192 PRO A N 1
ATOM 1490 C CA . PRO A 1 192 ? -0.519 16.109 -11.367 1 52.75 192 PRO A CA 1
ATOM 1491 C C . PRO A 1 192 ? -0.346 14.828 -10.562 1 52.75 192 PRO A C 1
ATOM 1493 O O . PRO A 1 192 ? 0.11 13.82 -11.109 1 52.75 192 PRO A O 1
ATOM 1496 N N . SER A 1 193 ? -0.893 14.719 -9.43 1 54.5 193 SER A N 1
ATOM 1497 C CA . SER A 1 193 ? -0.493 13.641 -8.539 1 54.5 193 SER A CA 1
ATOM 1498 C C . SER A 1 193 ? -1.083 12.305 -8.984 1 54.5 193 SER A C 1
ATOM 1500 O O . SER A 1 193 ? -0.365 11.312 -9.102 1 54.5 193 SER A O 1
ATOM 1502 N N . ILE A 1 194 ? -2.365 12.266 -9.289 1 55.75 194 ILE A N 1
ATOM 1503 C CA . ILE A 1 194 ? -3.039 11 -9.578 1 55.75 194 ILE A CA 1
ATOM 1504 C C . ILE A 1 194 ? -2.627 10.5 -10.961 1 55.75 194 ILE A C 1
ATOM 1506 O O . ILE A 1 194 ? -2.371 9.305 -11.141 1 55.75 194 ILE A O 1
ATOM 1510 N N . SER A 1 195 ? -2.555 11.523 -11.859 1 56.41 195 SER A N 1
ATOM 1511 C CA . SER A 1 195 ? -2.201 11.148 -13.227 1 56.41 195 SER A CA 1
ATOM 1512 C C . SER A 1 195 ? -0.801 10.547 -13.289 1 56.41 195 SER A C 1
ATOM 1514 O O . SER A 1 195 ? -0.558 9.609 -14.047 1 56.41 195 SER A O 1
ATOM 1516 N N . ALA A 1 196 ? -0.019 11.148 -12.477 1 57.44 196 ALA A N 1
ATOM 1517 C CA . ALA A 1 196 ? 1.334 10.602 -12.469 1 57.44 196 ALA A CA 1
ATOM 1518 C C . ALA A 1 196 ? 1.352 9.195 -11.883 1 57.44 196 ALA A C 1
ATOM 1520 O O . ALA A 1 196 ? 2.059 8.312 -12.383 1 57.44 196 ALA A O 1
ATOM 1521 N N . LEU A 1 197 ? 0.582 9.07 -10.875 1 59.28 197 LEU A N 1
ATOM 1522 C CA . LEU A 1 197 ? 0.541 7.77 -10.219 1 59.28 197 LEU A CA 1
ATOM 1523 C C . LEU A 1 197 ? -0.083 6.719 -11.133 1 59.28 197 LEU A C 1
ATOM 1525 O O . LEU A 1 197 ? 0.393 5.582 -11.188 1 59.28 197 LEU A O 1
ATOM 1529 N N . MET A 1 198 ? -1.158 7.102 -11.852 1 56.84 198 MET A N 1
ATOM 1530 C CA . MET A 1 198 ? -1.891 6.199 -12.734 1 56.84 198 MET A CA 1
ATOM 1531 C C . MET A 1 198 ? -1.13 5.98 -14.039 1 56.84 198 MET A C 1
ATOM 1533 O O . MET A 1 198 ? -1.301 4.953 -14.695 1 56.84 198 MET A O 1
ATOM 1537 N N . GLY A 1 199 ? -0.44 7.016 -14.477 1 54.47 199 GLY A N 1
ATOM 1538 C CA . GLY A 1 199 ? 0.244 6.91 -15.758 1 54.47 199 GLY A CA 1
ATOM 1539 C C . GLY A 1 199 ? 1.196 5.734 -15.828 1 54.47 199 GLY A C 1
ATOM 1540 O O . GLY A 1 199 ? 1.412 5.168 -16.906 1 54.47 199 GLY A O 1
ATOM 1541 N N . VAL A 1 200 ? 1.695 5.398 -14.672 1 52 200 VAL A N 1
ATOM 1542 C CA . VAL A 1 200 ? 2.727 4.367 -14.609 1 52 200 VAL A CA 1
ATOM 1543 C C . VAL A 1 200 ? 2.123 3.01 -14.969 1 52 200 VAL A C 1
ATOM 1545 O O . VAL A 1 200 ? 2.754 2.207 -15.664 1 52 200 VAL A O 1
ATOM 1548 N N . PHE A 1 201 ? 0.915 2.77 -14.461 1 54.12 201 PHE A N 1
ATOM 1549 C CA . PHE A 1 201 ? 0.315 1.467 -14.727 1 54.12 201 PHE A CA 1
ATOM 1550 C C . PHE A 1 201 ? 0.1 1.27 -16.219 1 54.12 201 PHE A C 1
ATOM 1552 O O . PHE A 1 201 ? 0.277 0.165 -16.734 1 54.12 201 PHE A O 1
ATOM 1559 N N . ASN A 1 202 ? -0.201 2.332 -16.875 1 49.59 202 ASN A N 1
ATOM 1560 C CA . ASN A 1 202 ? -0.431 2.242 -18.312 1 49.59 202 ASN A CA 1
ATOM 1561 C C . ASN A 1 202 ? 0.859 1.936 -19.078 1 49.59 202 ASN A C 1
ATOM 1563 O O . ASN A 1 202 ? 0.842 1.21 -20.062 1 49.59 202 ASN A O 1
ATOM 1567 N N . LYS A 1 203 ? 1.884 2.486 -18.672 1 46.69 203 LYS A N 1
ATOM 1568 C CA . LYS A 1 203 ? 3.102 2.293 -19.453 1 46.69 203 LYS A CA 1
ATOM 1569 C C . LYS A 1 203 ? 3.541 0.831 -19.422 1 46.69 203 LYS A C 1
ATOM 1571 O O . LYS A 1 203 ? 4.027 0.311 -20.438 1 46.69 203 LYS A O 1
ATOM 1576 N N . HIS A 1 204 ? 3.463 0.213 -18.359 1 48.22 204 HIS A N 1
ATOM 1577 C CA . HIS A 1 204 ? 3.855 -1.191 -18.375 1 48.22 204 HIS A CA 1
ATOM 1578 C C . HIS A 1 204 ? 2.955 -2.004 -19.297 1 48.22 204 HIS A C 1
ATOM 1580 O O . HIS A 1 204 ? 3.395 -2.992 -19.891 1 48.22 204 HIS A O 1
ATOM 1586 N N . GLU A 1 205 ? 1.646 -1.75 -19.359 1 45.31 205 GLU A N 1
ATOM 1587 C CA . GLU A 1 205 ? 0.854 -2.453 -20.375 1 45.31 205 GLU A CA 1
ATOM 1588 C C . GLU A 1 205 ? 1.478 -2.322 -21.75 1 45.31 205 GLU A C 1
ATOM 1590 O O . GLU A 1 205 ? 1.397 -3.244 -22.562 1 45.31 205 GLU A O 1
ATOM 1595 N N . LYS A 1 206 ? 2.033 -1.135 -21.984 1 40.69 206 LYS A N 1
ATOM 1596 C CA . LYS A 1 206 ? 2.553 -0.987 -23.344 1 40.69 206 LYS A CA 1
ATOM 1597 C C . LYS A 1 206 ? 3.863 -1.748 -23.516 1 40.69 206 LYS A C 1
ATOM 1599 O O . LYS A 1 206 ? 4.348 -1.918 -24.625 1 40.69 206 LYS A O 1
ATOM 1604 N N . ILE A 1 207 ? 4.543 -1.928 -22.516 1 38.28 207 ILE A N 1
ATOM 1605 C CA . ILE A 1 207 ? 5.832 -2.576 -22.75 1 38.28 207 ILE A CA 1
ATOM 1606 C C . ILE A 1 207 ? 5.641 -4.09 -22.828 1 38.28 207 ILE A C 1
ATOM 1608 O O . ILE A 1 207 ? 6.547 -4.812 -23.25 1 38.28 207 ILE A O 1
ATOM 1612 N N . HIS A 1 208 ? 4.613 -4.691 -22.328 1 37.94 208 HIS A N 1
ATOM 1613 C CA . HIS A 1 208 ? 4.5 -6.105 -22.672 1 37.94 208 HIS A CA 1
ATOM 1614 C C . HIS A 1 208 ? 3.693 -6.297 -23.953 1 37.94 208 HIS A C 1
ATOM 1616 O O . HIS A 1 208 ? 2.705 -5.598 -24.172 1 37.94 208 HIS A O 1
ATOM 1622 N N . MET B 1 1 ? -56.062 64.062 73.438 1 22.45 1 MET B N 1
ATOM 1623 C CA . MET B 1 1 ? -55.906 64.688 72.125 1 22.45 1 MET B CA 1
ATOM 1624 C C . MET B 1 1 ? -55.938 63.656 71 1 22.45 1 MET B C 1
ATOM 1626 O O . MET B 1 1 ? -55.781 62.469 71.25 1 22.45 1 MET B O 1
ATOM 1630 N N . GLY B 1 2 ? -55.562 64.062 69.688 1 22.11 2 GLY B N 1
ATOM 1631 C CA . GLY B 1 2 ? -56.188 63.812 68.438 1 22.11 2 GLY B CA 1
ATOM 1632 C C . GLY B 1 2 ? -55.969 62.406 67.938 1 22.11 2 GLY B C 1
ATOM 1633 O O . GLY B 1 2 ? -54.812 62 67.75 1 22.11 2 GLY B O 1
ATOM 1634 N N . SER B 1 3 ? -56.938 61.406 68.188 1 22.42 3 SER B N 1
ATOM 1635 C CA . SER B 1 3 ? -56.969 59.938 68.312 1 22.42 3 SER B CA 1
ATOM 1636 C C . SER B 1 3 ? -56.844 59.312 66.875 1 22.42 3 SER B C 1
ATOM 1638 O O . SER B 1 3 ? -57 58.094 66.75 1 22.42 3 SER B O 1
ATOM 1640 N N . HIS B 1 4 ? -56.656 60.438 65.938 1 23.62 4 HIS B N 1
ATOM 1641 C CA . HIS B 1 4 ? -57.188 60.062 64.625 1 23.62 4 HIS B CA 1
ATOM 1642 C C . HIS B 1 4 ? -56.594 58.719 64.188 1 23.62 4 HIS B C 1
ATOM 1644 O O . HIS B 1 4 ? -55.469 58.375 64.562 1 23.62 4 HIS B O 1
ATOM 1650 N N . PRO B 1 5 ? -57.438 58.031 63.5 1 22.84 5 PRO B N 1
ATOM 1651 C CA . PRO B 1 5 ? -57.781 56.656 63.188 1 22.84 5 PRO B CA 1
ATOM 1652 C C . PRO B 1 5 ? -56.719 55.969 62.312 1 22.84 5 PRO B C 1
ATOM 1654 O O . PRO B 1 5 ? -55.844 56.625 61.75 1 22.84 5 PRO B O 1
ATOM 1657 N N . LEU B 1 6 ? -56.906 54.688 62.094 1 21.91 6 LEU B N 1
ATOM 1658 C CA . LEU B 1 6 ? -56.375 53.312 61.906 1 21.91 6 LEU B CA 1
ATOM 1659 C C . LEU B 1 6 ? -56 53.062 60.438 1 21.91 6 LEU B C 1
ATOM 1661 O O . LEU B 1 6 ? -55.562 51.969 60.094 1 21.91 6 LEU B O 1
ATOM 1665 N N . GLN B 1 7 ? -56.25 54.281 59.562 1 20.02 7 GLN B N 1
ATOM 1666 C CA . GLN B 1 7 ? -56.688 53.812 58.25 1 20.02 7 GLN B CA 1
ATOM 1667 C C . GLN B 1 7 ? -55.625 52.938 57.594 1 20.02 7 GLN B C 1
ATOM 1669 O O . GLN B 1 7 ? -54.5 53.375 57.344 1 20.02 7 GLN B O 1
ATOM 1674 N N . GLY B 1 8 ? -55.656 51.594 57.812 1 20.16 8 GLY B N 1
ATOM 1675 C CA . GLY B 1 8 ? -54.719 50.5 57.562 1 20.16 8 GLY B CA 1
ATOM 1676 C C . GLY B 1 8 ? -54.469 50.25 56.094 1 20.16 8 GLY B C 1
ATOM 1677 O O . GLY B 1 8 ? -53.906 49.25 55.719 1 20.16 8 GLY B O 1
ATOM 1678 N N . SER B 1 9 ? -54.531 51.438 55.312 1 20.86 9 SER B N 1
ATOM 1679 C CA . SER B 1 9 ? -54.781 51.281 53.875 1 20.86 9 SER B CA 1
ATOM 1680 C C . SER B 1 9 ? -53.844 50.219 53.281 1 20.86 9 SER B C 1
ATOM 1682 O O . SER B 1 9 ? -52.688 50.062 53.719 1 20.86 9 SER B O 1
ATOM 1684 N N . SER B 1 10 ? -54.469 49.25 52.625 1 22.47 10 SER B N 1
ATOM 1685 C CA . SER B 1 10 ? -54.281 47.938 52.062 1 22.47 10 SER B CA 1
ATOM 1686 C C . SER B 1 10 ? -53.156 47.938 51 1 22.47 10 SER B C 1
ATOM 1688 O O . SER B 1 10 ? -53 48.906 50.281 1 22.47 10 SER B O 1
ATOM 1690 N N . PRO B 1 11 ? -52.125 47.031 51.188 1 23.05 11 PRO B N 1
ATOM 1691 C CA . PRO B 1 11 ? -50.781 46.781 50.625 1 23.05 11 PRO B CA 1
ATOM 1692 C C . PRO B 1 11 ? -50.844 46.375 49.156 1 23.05 11 PRO B C 1
ATOM 1694 O O . PRO B 1 11 ? -51.469 45.375 48.812 1 23.05 11 PRO B O 1
ATOM 1697 N N . CYS B 1 12 ? -51.469 47.375 48.281 1 20.61 12 CYS B N 1
ATOM 1698 C CA . CYS B 1 12 ? -51.656 46.969 46.906 1 20.61 12 CYS B CA 1
ATOM 1699 C C . CYS B 1 12 ? -50.469 46.188 46.375 1 20.61 12 CYS B C 1
ATOM 1701 O O . CYS B 1 12 ? -49.312 46.594 46.562 1 20.61 12 CYS B O 1
ATOM 1703 N N . SER B 1 13 ? -50.719 44.875 46.094 1 20.3 13 SER B N 1
ATOM 1704 C CA . SER B 1 13 ? -50 43.688 45.625 1 20.3 13 SER B CA 1
ATOM 1705 C C . SER B 1 13 ? -49.281 43.938 44.312 1 20.3 13 SER B C 1
ATOM 1707 O O . SER B 1 13 ? -49.938 44.281 43.312 1 20.3 13 SER B O 1
ATOM 1709 N N . ALA B 1 14 ? -48.188 44.719 44.344 1 22.94 14 ALA B N 1
ATOM 1710 C CA . ALA B 1 14 ? -47.406 45.062 43.188 1 22.94 14 ALA B CA 1
ATOM 1711 C C . ALA B 1 14 ? -47.062 43.844 42.344 1 22.94 14 ALA B C 1
ATOM 1713 O O . ALA B 1 14 ? -46.062 43.844 41.594 1 22.94 14 ALA B O 1
ATOM 1714 N N . SER B 1 15 ? -48.156 42.938 42.188 1 20.09 15 SER B N 1
ATOM 1715 C CA . SER B 1 15 ? -47.719 41.625 41.656 1 20.09 15 SER B CA 1
ATOM 1716 C C . SER B 1 15 ? -47.125 41.781 40.281 1 20.09 15 SER B C 1
ATOM 1718 O O . SER B 1 15 ? -46.5 40.844 39.75 1 20.09 15 SER B O 1
ATOM 1720 N N . SER B 1 16 ? -47.406 42.844 39.562 1 22.55 16 SER B N 1
ATOM 1721 C CA . SER B 1 16 ? -47.5 42.469 38.156 1 22.55 16 SER B CA 1
ATOM 1722 C C . SER B 1 16 ? -46.188 41.938 37.625 1 22.55 16 SER B C 1
ATOM 1724 O O . SER B 1 16 ? -45.188 42.656 37.562 1 22.55 16 SER B O 1
ATOM 1726 N N . GLY B 1 17 ? -45.781 40.75 38.031 1 22.22 17 GLY B N 1
ATOM 1727 C CA . GLY B 1 17 ? -44.562 40.031 37.688 1 22.22 17 GLY B CA 1
ATOM 1728 C C . GLY B 1 17 ? -44.344 39.969 36.188 1 22.22 17 GLY B C 1
ATOM 1729 O O . GLY B 1 17 ? -45.156 39.344 35.469 1 22.22 17 GLY B O 1
ATOM 1730 N N . ARG B 1 18 ? -44.156 41.094 35.5 1 24.16 18 ARG B N 1
ATOM 1731 C CA . ARG B 1 18 ? -43.906 41.062 34.062 1 24.16 18 ARG B CA 1
ATOM 1732 C C . ARG B 1 18 ? -42.969 39.938 33.688 1 24.16 18 ARG B C 1
ATOM 1734 O O . ARG B 1 18 ? -41.844 39.844 34.219 1 24.16 18 ARG B O 1
ATOM 1741 N N . GLY B 1 19 ? -43.469 38.688 33.5 1 23.61 19 GLY B N 1
ATOM 1742 C CA . GLY B 1 19 ? -42.844 37.438 33.094 1 23.61 19 GLY B CA 1
ATOM 1743 C C . GLY B 1 19 ? -41.938 37.594 31.906 1 23.61 19 GLY B C 1
ATOM 1744 O O . GLY B 1 19 ? -42.344 38 30.828 1 23.61 19 GLY B O 1
ATOM 1745 N N . ALA B 1 20 ? -40.812 38.25 32.031 1 26.64 20 ALA B N 1
ATOM 1746 C CA . ALA B 1 20 ? -39.844 38.312 30.969 1 26.64 20 ALA B CA 1
ATOM 1747 C C . ALA B 1 20 ? -39.688 36.969 30.281 1 26.64 20 ALA B C 1
ATOM 1749 O O . ALA B 1 20 ? -39.469 35.938 30.953 1 26.64 20 ALA B O 1
ATOM 1750 N N . ILE B 1 21 ? -40.375 36.656 29.188 1 28.27 21 ILE B N 1
ATOM 1751 C CA . ILE B 1 21 ? -40.25 35.5 28.328 1 28.27 21 ILE B CA 1
ATOM 1752 C C . ILE B 1 21 ? -38.781 35.219 28.031 1 28.27 21 ILE B C 1
ATOM 1754 O O . ILE B 1 21 ? -38.062 36.094 27.562 1 28.27 21 ILE B O 1
ATOM 1758 N N . PRO B 1 22 ? -38.156 34.438 28.797 1 26.61 22 PRO B N 1
ATOM 1759 C CA . PRO B 1 22 ? -36.75 34.125 28.484 1 26.61 22 PRO B CA 1
ATOM 1760 C C . PRO B 1 22 ? -36.531 33.781 27.016 1 26.61 22 PRO B C 1
ATOM 1762 O O . PRO B 1 22 ? -37.344 33.125 26.391 1 26.61 22 PRO B O 1
ATOM 1765 N N . TRP B 1 23 ? -35.969 34.656 26.172 1 26.91 23 TRP B N 1
ATOM 1766 C CA . TRP B 1 23 ? -35.5 34.312 24.828 1 26.91 23 TRP B CA 1
ATOM 1767 C C . TRP B 1 23 ? -34.844 32.938 24.797 1 26.91 23 TRP B C 1
ATOM 1769 O O . TRP B 1 23 ? -33.938 32.656 25.594 1 26.91 23 TRP B O 1
ATOM 1779 N N . GLU B 1 24 ? -35.562 31.891 24.766 1 30.06 24 GLU B N 1
ATOM 1780 C CA . GLU B 1 24 ? -34.969 30.562 24.516 1 30.06 24 GLU B CA 1
ATOM 1781 C C . GLU B 1 24 ? -33.844 30.656 23.484 1 30.06 24 GLU B C 1
ATOM 1783 O O . GLU B 1 24 ? -34.031 31.156 22.375 1 30.06 24 GLU B O 1
ATOM 1788 N N . ALA B 1 25 ? -32.656 30.953 23.891 1 31.97 25 ALA B N 1
ATOM 1789 C CA . ALA B 1 25 ? -31.484 30.703 23.062 1 31.97 25 ALA B CA 1
ATOM 1790 C C . ALA B 1 25 ? -31.672 29.453 22.203 1 31.97 25 ALA B C 1
ATOM 1792 O O . ALA B 1 25 ? -31.797 28.344 22.719 1 31.97 25 ALA B O 1
ATOM 1793 N N . LYS B 1 26 ? -32.375 29.562 21.141 1 34.53 26 LYS B N 1
ATOM 1794 C CA . LYS B 1 26 ? -32.344 28.516 20.109 1 34.53 26 LYS B CA 1
ATOM 1795 C C . LYS B 1 26 ? -30.953 27.938 19.953 1 34.53 26 LYS B C 1
ATOM 1797 O O . LYS B 1 26 ? -30 28.672 19.656 1 34.53 26 LYS B O 1
ATOM 1802 N N . GLY B 1 27 ? -30.547 27.078 20.859 1 29.91 27 GLY B N 1
ATOM 1803 C CA . GLY B 1 27 ? -29.344 26.297 20.609 1 29.91 27 GLY B CA 1
ATOM 1804 C C . GLY B 1 27 ? -29.109 26.031 19.141 1 29.91 27 GLY B C 1
ATOM 1805 O O . GLY B 1 27 ? -30.016 25.609 18.422 1 29.91 27 GLY B O 1
ATOM 1806 N N . HIS B 1 28 ? -28.484 26.953 18.453 1 30.61 28 HIS B N 1
ATOM 1807 C CA . HIS B 1 28 ? -27.953 26.547 17.156 1 30.61 28 HIS B CA 1
ATOM 1808 C C . HIS B 1 28 ? -27.625 25.062 17.141 1 30.61 28 HIS B C 1
ATOM 1810 O O . HIS B 1 28 ? -26.734 24.609 17.859 1 30.61 28 HIS B O 1
ATOM 1816 N N . HIS B 1 29 ? -28.656 24.203 17.234 1 31.36 29 HIS B N 1
ATOM 1817 C CA . HIS B 1 29 ? -28.328 22.875 16.734 1 31.36 29 HIS B CA 1
ATOM 1818 C C . HIS B 1 29 ? -27.344 22.953 15.586 1 31.36 29 HIS B C 1
ATOM 1820 O O . HIS B 1 29 ? -27.609 23.578 14.562 1 31.36 29 HIS B O 1
ATOM 1826 N N . ASN B 1 30 ? -26.141 23.422 15.828 1 32.34 30 ASN B N 1
ATOM 1827 C CA . ASN B 1 30 ? -25.125 23.156 14.805 1 32.34 30 ASN B CA 1
ATOM 1828 C C . ASN B 1 30 ? -25.516 21.953 13.938 1 32.34 30 ASN B C 1
ATOM 1830 O O . ASN B 1 30 ? -25.609 20.828 14.422 1 32.34 30 ASN B O 1
ATOM 1834 N N . THR B 1 31 ? -26.5 22.062 13.117 1 33.91 31 THR B N 1
ATOM 1835 C CA . THR B 1 31 ? -26.781 21.141 12.016 1 33.91 31 THR B CA 1
ATOM 1836 C C . THR B 1 31 ? -25.5 20.469 11.523 1 33.91 31 THR B C 1
ATOM 1838 O O . THR B 1 31 ? -24.766 21.047 10.719 1 33.91 31 THR B O 1
ATOM 1841 N N . MET B 1 32 ? -24.531 20.234 12.359 1 36.41 32 MET B N 1
ATOM 1842 C CA . MET B 1 32 ? -23.531 19.312 11.828 1 36.41 32 MET B CA 1
ATOM 1843 C C . MET B 1 32 ? -24.172 18.344 10.844 1 36.41 32 MET B C 1
ATOM 1845 O O . MET B 1 32 ? -25.203 17.719 11.148 1 36.41 32 MET B O 1
ATOM 1849 N N . THR B 1 33 ? -24.438 18.641 9.664 1 40.59 33 THR B N 1
ATOM 1850 C CA . THR B 1 33 ? -24.875 17.703 8.641 1 40.59 33 THR B CA 1
ATOM 1851 C C . THR B 1 33 ? -24.75 16.266 9.133 1 40.59 33 THR B C 1
ATOM 1853 O O . THR B 1 33 ? -23.734 15.883 9.703 1 40.59 33 THR B O 1
ATOM 1856 N N . GLU B 1 34 ? -25.641 15.641 9.797 1 45.66 34 GLU B N 1
ATOM 1857 C CA . GLU B 1 34 ? -25.891 14.336 10.406 1 45.66 34 GLU B CA 1
ATOM 1858 C C . GLU B 1 34 ? -25.047 13.242 9.734 1 45.66 34 GLU B C 1
ATOM 1860 O O . GLU B 1 34 ? -25.359 12.805 8.625 1 45.66 34 GLU B O 1
ATOM 1865 N N . SER B 1 35 ? -23.75 13.367 9.586 1 56.06 35 SER B N 1
ATOM 1866 C CA . SER B 1 35 ? -22.875 12.383 8.93 1 56.06 35 SER B CA 1
ATOM 1867 C C . SER B 1 35 ? -23.266 10.961 9.32 1 56.06 35 SER B C 1
ATOM 1869 O O . SER B 1 35 ? -23.438 10.656 10.5 1 56.06 35 SER B O 1
ATOM 1871 N N . SER B 1 36 ? -24.172 10.234 8.516 1 77.88 36 SER B N 1
ATOM 1872 C CA . SER B 1 36 ? -24.562 8.836 8.641 1 77.88 36 SER B CA 1
ATOM 1873 C 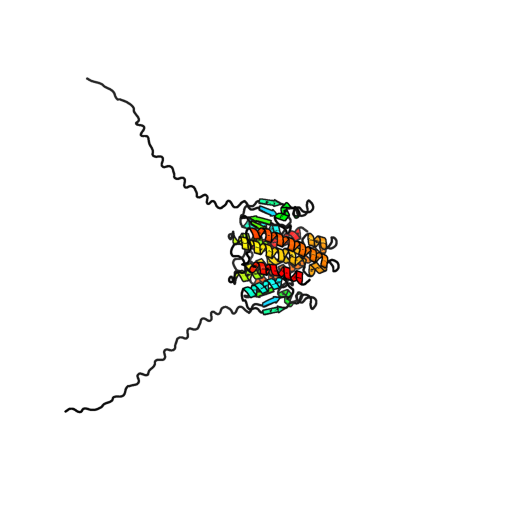C . SER B 1 36 ? -23.469 8.008 9.305 1 77.88 36 SER B C 1
ATOM 1875 O O . SER B 1 36 ? -22.281 8.344 9.203 1 77.88 36 SER B O 1
ATOM 1877 N N . LYS B 1 37 ? -23.984 7.188 10.359 1 93.62 37 LYS B N 1
ATOM 1878 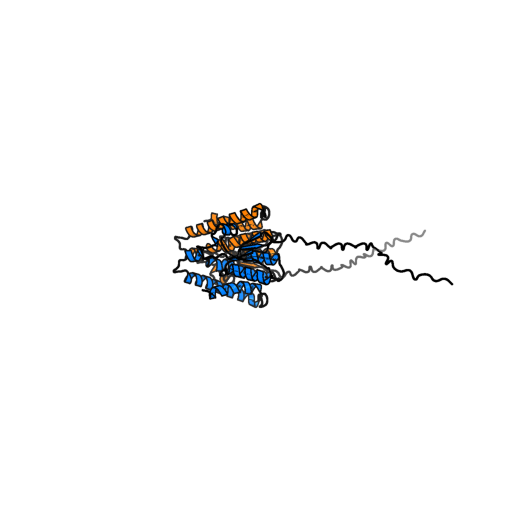C CA . LYS B 1 37 ? -23.109 6.23 11.039 1 93.62 37 LYS B CA 1
ATOM 1879 C C . LYS B 1 37 ? -22.203 5.516 10.039 1 93.62 37 LYS B C 1
ATOM 1881 O O . LYS B 1 37 ? -22.688 5.012 9.016 1 93.62 37 LYS B O 1
ATOM 1886 N N . PRO B 1 38 ? -20.875 5.602 10.227 1 97.94 38 PRO B N 1
ATOM 1887 C CA . PRO B 1 38 ? -19.969 4.875 9.336 1 97.94 38 PRO B CA 1
ATOM 1888 C C . PRO B 1 38 ? -20.328 3.393 9.219 1 97.94 38 PRO B C 1
ATOM 1890 O O . PRO B 1 38 ? -20.828 2.801 10.172 1 97.94 38 PRO B O 1
ATOM 1893 N N . ILE B 1 39 ? -20.125 2.881 8.031 1 98.38 39 ILE B N 1
ATOM 1894 C CA . ILE B 1 39 ? -20.344 1.461 7.785 1 98.38 39 ILE B CA 1
ATOM 1895 C C . ILE B 1 39 ? -19.047 0.807 7.309 1 98.38 39 ILE B C 1
ATOM 1897 O O . ILE B 1 39 ? -18.438 1.258 6.336 1 98.38 39 ILE B O 1
ATOM 1901 N N . LEU B 1 40 ? -18.609 -0.239 8.016 1 98.5 40 LEU B N 1
ATOM 1902 C CA . LEU B 1 40 ? -17.438 -1.006 7.625 1 98.5 40 LEU B CA 1
ATOM 1903 C C . LEU B 1 40 ? -17.844 -2.363 7.059 1 98.5 40 LEU B C 1
ATOM 1905 O O . LEU B 1 40 ? -18.422 -3.186 7.762 1 98.5 40 LEU B O 1
ATOM 1909 N N . TYR B 1 41 ? -17.625 -2.537 5.785 1 98.38 41 TYR B N 1
ATOM 1910 C CA . TYR B 1 41 ? -17.688 -3.869 5.195 1 98.38 41 TYR B CA 1
ATOM 1911 C C . TYR B 1 41 ? -16.422 -4.664 5.5 1 98.38 41 TYR B C 1
ATOM 1913 O O . TYR B 1 41 ? -15.32 -4.25 5.141 1 98.38 41 TYR B O 1
ATOM 1921 N N . SER B 1 42 ? -16.609 -5.781 6.16 1 96.5 42 SER B N 1
ATOM 1922 C CA . SER B 1 42 ? -15.477 -6.445 6.793 1 96.5 42 SER B CA 1
ATOM 1923 C C . SER B 1 42 ? -15.633 -7.961 6.754 1 96.5 42 SER B C 1
ATOM 1925 O O . SER B 1 42 ? -16.719 -8.469 6.469 1 96.5 42 SER B O 1
ATOM 1927 N N . TYR B 1 43 ? -14.547 -8.609 6.926 1 93.81 43 TYR B N 1
ATOM 1928 C CA . TYR B 1 43 ? -14.469 -10.055 7.121 1 93.81 43 TYR B CA 1
ATOM 1929 C C . TYR B 1 43 ? -13.586 -10.398 8.312 1 93.81 43 TYR B C 1
ATOM 1931 O O . TYR B 1 43 ? -12.484 -9.867 8.453 1 93.81 43 TYR B O 1
ATOM 1939 N N . PHE B 1 44 ? -14.016 -11.273 9.172 1 88.81 44 PHE B N 1
ATOM 1940 C CA . PHE B 1 44 ? -13.391 -11.461 10.477 1 88.81 44 PHE B CA 1
ATOM 1941 C C . PHE B 1 44 ? -12 -12.07 10.328 1 88.81 44 PHE B C 1
ATOM 1943 O O . PHE B 1 44 ? -11.125 -11.836 11.164 1 88.81 44 PHE B O 1
ATOM 1950 N N . ARG B 1 45 ? -11.719 -12.828 9.203 1 86.62 45 ARG B N 1
ATOM 1951 C CA . ARG B 1 45 ? -10.414 -13.461 9.047 1 86.62 45 ARG B CA 1
ATOM 1952 C C . ARG B 1 45 ? -9.461 -12.562 8.273 1 86.62 45 ARG B C 1
ATOM 1954 O O . ARG B 1 45 ? -8.289 -12.906 8.078 1 86.62 45 ARG B O 1
ATOM 1961 N N . SER B 1 46 ? -9.953 -11.453 7.828 1 88.5 46 SER B N 1
ATOM 1962 C CA . SER B 1 46 ? -9.133 -10.555 7.031 1 88.5 46 SER B CA 1
ATOM 1963 C C . SER B 1 46 ? -8.227 -9.703 7.914 1 88.5 46 SER B C 1
ATOM 1965 O O . SER B 1 46 ? -8.703 -8.938 8.75 1 88.5 46 SER B O 1
ATOM 1967 N N . SER B 1 47 ? -6.887 -9.789 7.656 1 87.38 47 SER B N 1
ATOM 1968 C CA . SER B 1 47 ? -5.902 -8.977 8.359 1 87.38 47 SER B CA 1
ATOM 1969 C C . SER B 1 47 ? -6.035 -7.504 7.984 1 87.38 47 SER B C 1
ATOM 1971 O O . SER B 1 47 ? -5.855 -6.625 8.828 1 87.38 47 SER B O 1
ATOM 1973 N N . CYS B 1 48 ? -6.34 -7.246 6.754 1 91.5 48 CYS B N 1
ATOM 1974 C CA . CYS B 1 48 ? -6.531 -5.875 6.301 1 91.5 48 CYS B CA 1
ATOM 1975 C C . CYS B 1 48 ? -7.738 -5.238 6.977 1 91.5 48 CYS B C 1
ATOM 1977 O O . CYS B 1 48 ? -7.695 -4.07 7.371 1 91.5 48 CYS B O 1
ATOM 1979 N N . SER B 1 49 ? -8.805 -6.004 7.176 1 93.12 49 SER B N 1
ATOM 1980 C CA . SER B 1 49 ? -9.969 -5.52 7.902 1 93.12 49 SER B CA 1
ATOM 1981 C C . SER B 1 49 ? -9.648 -5.297 9.375 1 93.12 49 SER B C 1
ATOM 1983 O O . SER B 1 49 ? -10.109 -4.328 9.984 1 93.12 49 SER B O 1
ATOM 1985 N N . TRP B 1 50 ? -8.898 -6.137 9.922 1 90.44 50 TRP B N 1
ATOM 1986 C CA . TRP B 1 50 ? -8.531 -6.055 11.328 1 90.44 50 TRP B CA 1
ATOM 1987 C C . TRP B 1 50 ? -7.801 -4.746 11.625 1 90.44 50 TRP B C 1
ATOM 1989 O O . TRP B 1 50 ? -8.109 -4.07 12.617 1 90.44 50 TRP B O 1
ATOM 1999 N N . ARG B 1 51 ? -6.91 -4.379 10.773 1 90.44 51 ARG B N 1
ATOM 2000 C CA . ARG B 1 51 ? -6.16 -3.137 10.922 1 90.44 51 ARG B CA 1
ATOM 2001 C C . ARG B 1 51 ? -7.094 -1.937 11.008 1 90.44 51 ARG B C 1
ATOM 2003 O O . ARG B 1 51 ? -6.867 -1.016 11.789 1 90.44 51 ARG B O 1
ATOM 2010 N N . VAL B 1 52 ? -8.078 -1.93 10.188 1 94.5 52 VAL B N 1
ATOM 2011 C CA . VAL B 1 52 ? -9.039 -0.827 10.156 1 94.5 52 VAL B CA 1
ATOM 2012 C C . VAL B 1 52 ? -9.898 -0.855 11.414 1 94.5 52 VAL B C 1
ATOM 2014 O O . VAL B 1 52 ? -10.18 0.19 12.008 1 94.5 52 VAL B O 1
ATOM 2017 N N . ARG B 1 53 ? -10.305 -2.016 11.891 1 94 53 ARG B N 1
ATOM 2018 C CA . ARG B 1 53 ? -11.094 -2.129 13.117 1 94 53 ARG B CA 1
ATOM 2019 C C . ARG B 1 53 ? -10.32 -1.585 14.32 1 94 53 ARG B C 1
ATOM 2021 O O . ARG B 1 53 ? -10.891 -0.893 15.164 1 94 53 ARG B O 1
ATOM 2028 N N . ILE B 1 54 ? -9.117 -1.856 14.383 1 91 54 ILE B N 1
ATOM 2029 C CA . ILE B 1 54 ? -8.281 -1.353 15.461 1 91 54 ILE B CA 1
ATOM 2030 C C . ILE B 1 54 ? -8.234 0.173 15.414 1 91 54 ILE B C 1
ATOM 2032 O O . ILE B 1 54 ? -8.359 0.839 16.438 1 91 54 ILE B O 1
ATOM 2036 N N . ALA B 1 55 ? -8.016 0.696 14.211 1 93.19 55 ALA B N 1
ATOM 2037 C CA . ALA B 1 55 ? -7.961 2.148 14.062 1 93.19 55 ALA B CA 1
ATOM 2038 C C . ALA B 1 55 ? -9.273 2.795 14.5 1 93.19 55 ALA B C 1
ATOM 2040 O O . ALA B 1 55 ? -9.266 3.805 15.211 1 93.19 55 ALA B O 1
ATOM 2041 N N . LEU B 1 56 ? -10.359 2.234 14.062 1 95.25 56 LEU B N 1
ATOM 2042 C CA . LEU B 1 56 ? -11.672 2.752 14.438 1 95.25 56 LEU B CA 1
ATOM 2043 C C . LEU B 1 56 ? -11.867 2.691 15.953 1 95.25 56 LEU B C 1
ATOM 2045 O O . LEU B 1 56 ? -12.391 3.631 16.547 1 95.25 56 LEU B O 1
ATOM 2049 N N . ALA B 1 57 ? -11.422 1.646 16.578 1 93.31 57 ALA B N 1
ATOM 2050 C CA . ALA B 1 57 ? -11.531 1.485 18.016 1 93.31 57 ALA B CA 1
ATOM 2051 C C . ALA B 1 57 ? -10.672 2.51 18.75 1 93.31 57 ALA B C 1
ATOM 2053 O O . ALA B 1 57 ? -11.133 3.15 19.703 1 93.31 57 ALA B O 1
ATOM 2054 N N . LEU B 1 58 ? -9.477 2.643 18.328 1 91.88 58 LEU B N 1
ATOM 2055 C CA . LEU B 1 58 ? -8.562 3.582 18.953 1 91.88 58 LEU B CA 1
ATOM 2056 C C . LEU B 1 58 ? -9.102 5.008 18.875 1 91.88 58 LEU B C 1
ATOM 2058 O O . LEU B 1 58 ? -8.891 5.805 19.797 1 91.88 58 LEU B O 1
ATOM 2062 N N . LYS B 1 59 ? -9.797 5.281 17.781 1 94.06 59 LYS B N 1
ATOM 2063 C CA . LYS B 1 59 ? -10.359 6.617 17.594 1 94.06 59 LYS B CA 1
ATOM 2064 C C . LYS B 1 59 ? -11.75 6.727 18.203 1 94.06 59 LYS B C 1
ATOM 2066 O O . LYS B 1 59 ? -12.383 7.781 18.141 1 94.06 59 LYS B O 1
ATOM 2071 N N . SER B 1 60 ? -12.219 5.715 18.844 1 95.81 60 SER B N 1
ATOM 2072 C CA . SER B 1 60 ? -13.523 5.652 19.484 1 95.81 60 SER B CA 1
ATOM 2073 C C . SER B 1 60 ? -14.641 6.07 18.531 1 95.81 60 SER B C 1
ATOM 2075 O O . SER B 1 60 ? -15.5 6.871 18.891 1 95.81 60 SER B O 1
ATOM 2077 N N . ILE B 1 61 ? -14.531 5.566 17.344 1 96.81 61 ILE B N 1
ATOM 2078 C CA . ILE B 1 61 ? -15.562 5.824 16.344 1 96.81 61 ILE B CA 1
ATOM 2079 C C . ILE B 1 61 ? -16.594 4.699 16.359 1 96.81 61 ILE B C 1
ATOM 2081 O O . ILE B 1 61 ? -16.25 3.525 16.219 1 96.81 61 ILE B O 1
ATOM 2085 N N . ASP B 1 62 ? -17.797 5.09 16.594 1 97.12 62 ASP B N 1
ATOM 2086 C CA . ASP B 1 62 ? -18.891 4.141 16.5 1 97.12 62 ASP B CA 1
ATOM 2087 C C . ASP B 1 62 ? -19.25 3.855 15.047 1 97.12 62 ASP B C 1
ATOM 2089 O O . ASP B 1 62 ? -19.422 4.781 14.25 1 97.12 62 ASP B O 1
ATOM 2093 N N . TYR B 1 63 ? -19.297 2.545 14.703 1 97.88 63 TYR B N 1
ATOM 2094 C CA . TYR B 1 63 ? -19.594 2.166 13.328 1 97.88 63 TYR B CA 1
ATOM 2095 C C . TYR B 1 63 ? -20.422 0.886 13.273 1 97.88 63 TYR B C 1
ATOM 2097 O O . TYR B 1 63 ? -20.484 0.141 14.258 1 97.88 63 TYR B O 1
ATOM 2105 N N . GLU B 1 64 ? -21.094 0.73 12.164 1 98 64 GLU B N 1
ATOM 2106 C CA . GLU B 1 64 ? -21.781 -0.523 11.875 1 98 64 GLU B CA 1
ATOM 2107 C C . GLU B 1 64 ? -20.906 -1.439 11.016 1 98 64 GLU B C 1
ATOM 2109 O O . GLU B 1 64 ? -20.219 -0.974 10.109 1 98 64 GLU B O 1
ATOM 2114 N N . THR B 1 65 ? -21.016 -2.76 11.305 1 97.81 65 THR B N 1
ATOM 2115 C CA . THR B 1 65 ? -20.281 -3.729 10.5 1 97.81 65 THR B CA 1
ATOM 2116 C C . THR B 1 65 ? -21.25 -4.516 9.602 1 97.81 65 THR B C 1
ATOM 2118 O O . THR B 1 65 ? -22.281 -4.992 10.062 1 97.81 65 THR B O 1
ATOM 2121 N N . ILE B 1 66 ? -20.953 -4.555 8.359 1 97.56 66 ILE B N 1
ATOM 2122 C CA . ILE B 1 66 ? -21.594 -5.477 7.43 1 97.56 66 ILE B CA 1
ATOM 2123 C C . ILE B 1 66 ? -20.625 -6.57 7.016 1 97.56 66 ILE B C 1
ATOM 2125 O O . ILE B 1 66 ? -19.625 -6.297 6.332 1 97.56 66 ILE B O 1
ATOM 2129 N N . PRO B 1 67 ? -20.859 -7.77 7.461 1 96.31 67 PRO B N 1
ATOM 2130 C CA . PRO B 1 67 ? -19.938 -8.852 7.109 1 96.31 67 PRO B CA 1
ATOM 2131 C C . PRO B 1 67 ? -20.016 -9.234 5.633 1 96.31 67 PRO B C 1
ATOM 2133 O O . PRO B 1 67 ? -21.094 -9.234 5.047 1 96.31 67 PRO B O 1
ATOM 2136 N N . VAL B 1 68 ? -18.859 -9.422 5.02 1 96.19 68 VAL B N 1
ATOM 2137 C CA . VAL B 1 68 ? -18.719 -9.961 3.674 1 96.19 68 VAL B CA 1
ATOM 2138 C C . VAL B 1 68 ? -17.891 -11.242 3.721 1 96.19 68 VAL B C 1
ATOM 2140 O O . VAL B 1 68 ? -16.656 -11.195 3.828 1 96.19 68 VAL B O 1
ATOM 2143 N N . ASN B 1 69 ? -18.578 -12.43 3.668 1 93.44 69 ASN B N 1
ATOM 2144 C CA . ASN B 1 69 ? -17.875 -13.703 3.727 1 93.44 69 ASN B CA 1
ATOM 2145 C C . ASN B 1 69 ? -17.188 -14.023 2.406 1 93.44 69 ASN B C 1
ATOM 2147 O O . ASN B 1 69 ? -17.844 -14.188 1.379 1 93.44 69 ASN B O 1
ATOM 2151 N N . LEU B 1 70 ? -15.883 -14.148 2.438 1 89.94 70 LEU B N 1
ATOM 2152 C CA . LEU B 1 70 ? -15.086 -14.312 1.224 1 89.94 70 LEU B CA 1
ATOM 2153 C C . LEU B 1 70 ? -15.094 -15.766 0.758 1 89.94 70 LEU B C 1
ATOM 2155 O O . LEU B 1 70 ? -14.664 -16.062 -0.358 1 89.94 70 LEU B O 1
ATOM 2159 N N . ILE B 1 71 ? -15.539 -16.672 1.563 1 86.56 71 ILE B N 1
ATOM 2160 C CA . ILE B 1 71 ? -15.523 -18.094 1.255 1 86.56 71 ILE B CA 1
ATOM 2161 C C . ILE B 1 71 ? -16.953 -18.578 0.966 1 86.56 71 ILE B C 1
ATOM 2163 O O . ILE B 1 71 ? -17.188 -19.266 -0.024 1 86.56 71 ILE B O 1
ATOM 2167 N N . LYS B 1 72 ? -17.875 -18.125 1.783 1 85.62 72 LYS B N 1
ATOM 2168 C CA . LYS B 1 72 ? -19.25 -18.594 1.667 1 85.62 72 LYS B CA 1
ATOM 2169 C C . LYS B 1 72 ? -19.875 -18.109 0.358 1 85.62 72 LYS B C 1
ATOM 2171 O O . LYS B 1 72 ? -19.609 -17 -0.099 1 85.62 72 LYS B O 1
ATOM 2176 N N . ASP B 1 73 ? -20.844 -18.938 -0.213 1 85.38 73 ASP B N 1
ATOM 2177 C CA . ASP B 1 73 ? -21.594 -18.625 -1.422 1 85.38 73 ASP B CA 1
ATOM 2178 C C . ASP B 1 73 ? -20.656 -18.266 -2.578 1 85.38 73 ASP B C 1
ATOM 2180 O O . ASP B 1 73 ? -20.906 -17.312 -3.318 1 85.38 73 ASP B O 1
ATOM 2184 N N . GLN B 1 74 ? -19.578 -18.906 -2.637 1 82.5 74 GLN B N 1
ATOM 2185 C CA . GLN B 1 74 ? -18.578 -18.703 -3.674 1 82.5 74 GLN B CA 1
ATOM 2186 C C . GLN B 1 74 ? -17.938 -17.312 -3.566 1 82.5 74 GLN B C 1
ATOM 2188 O O . GLN B 1 74 ? -17.375 -16.812 -4.539 1 82.5 74 GLN B O 1
ATOM 2193 N N . GLY B 1 75 ? -18.172 -16.734 -2.375 1 89.31 75 GLY B N 1
ATOM 2194 C CA . GLY B 1 75 ? -17.609 -15.422 -2.115 1 89.31 75 GLY B CA 1
ATOM 2195 C C . GLY B 1 75 ? -18.625 -14.297 -2.258 1 89.31 75 GLY B C 1
ATOM 2196 O O . GLY B 1 75 ? -18.969 -13.906 -3.373 1 89.31 75 GLY B O 1
ATOM 2197 N N . GLN B 1 76 ? -19.031 -13.734 -1.155 1 92.12 76 GLN B N 1
ATOM 2198 C CA . GLN B 1 76 ? -20.016 -12.656 -1.137 1 92.12 76 GLN B CA 1
ATOM 2199 C C . GLN B 1 76 ? -19.453 -11.375 -1.748 1 92.12 76 GLN B C 1
ATOM 2201 O O . GLN B 1 76 ? -20.203 -10.469 -2.115 1 92.12 76 GLN B O 1
ATOM 2206 N N . GLN B 1 77 ? -18.109 -11.289 -1.813 1 92.31 77 GLN B N 1
ATOM 2207 C CA . GLN B 1 77 ? -17.453 -10.133 -2.416 1 92.31 77 GLN B CA 1
ATOM 2208 C C . GLN B 1 77 ? -17.719 -10.07 -3.916 1 92.31 77 GLN B C 1
ATOM 2210 O O . GLN B 1 77 ? -17.469 -9.039 -4.551 1 92.31 77 GLN B O 1
ATOM 2215 N N . PHE B 1 78 ? -18.25 -11.125 -4.457 1 92.06 78 PHE B N 1
ATOM 2216 C CA . PHE B 1 78 ? -18.484 -11.164 -5.898 1 92.06 78 PHE B CA 1
ATOM 2217 C C . PHE B 1 78 ? -19.906 -10.758 -6.234 1 92.06 78 PHE B C 1
ATOM 2219 O O . PHE B 1 78 ? -20.281 -10.68 -7.41 1 92.06 78 PHE B O 1
ATOM 2226 N N . SER B 1 79 ? -20.719 -10.516 -5.227 1 92.5 79 SER B N 1
ATOM 2227 C CA . SER B 1 79 ? -22.078 -10.031 -5.484 1 92.5 79 SER B CA 1
ATOM 2228 C C . SER B 1 79 ? -22.062 -8.695 -6.215 1 92.5 79 SER B C 1
ATOM 2230 O O . SER B 1 79 ? -21.141 -7.891 -6.023 1 92.5 79 SER B O 1
ATOM 2232 N N . GLU B 1 80 ? -23.062 -8.461 -7.016 1 91.75 80 GLU B N 1
ATOM 2233 C CA . GLU B 1 80 ? -23.172 -7.203 -7.754 1 91.75 80 GLU B CA 1
ATOM 2234 C C . GLU B 1 80 ? -23.234 -6.008 -6.805 1 91.75 80 GLU B C 1
ATOM 2236 O O . GLU B 1 80 ? -22.641 -4.965 -7.074 1 91.75 80 GLU B O 1
ATOM 2241 N N . GLU B 1 81 ? -23.906 -6.242 -5.785 1 91.38 81 GLU B N 1
ATOM 2242 C CA . GLU B 1 81 ? -24.078 -5.176 -4.801 1 91.38 81 GLU B CA 1
ATOM 2243 C C . GLU B 1 81 ? -22.734 -4.766 -4.195 1 91.38 81 GLU B C 1
ATOM 2245 O O . GLU B 1 81 ? -22.438 -3.574 -4.098 1 91.38 81 GLU B O 1
ATOM 2250 N N . PHE B 1 82 ? -21.969 -5.719 -3.869 1 93.88 82 PHE B N 1
ATOM 2251 C CA . PHE B 1 82 ? -20.703 -5.379 -3.232 1 93.88 82 PHE B CA 1
ATOM 2252 C C . PHE B 1 82 ? -19.703 -4.875 -4.262 1 93.88 82 PHE B C 1
ATOM 2254 O O . PHE B 1 82 ? -18.891 -3.986 -3.971 1 93.88 82 PHE B O 1
ATOM 2261 N N . GLN B 1 83 ? -19.75 -5.379 -5.441 1 91.81 83 GLN B N 1
ATOM 2262 C CA . GLN B 1 83 ? -18.844 -4.938 -6.488 1 91.81 83 GLN B CA 1
ATOM 2263 C C . GLN B 1 83 ? -19.047 -3.461 -6.816 1 91.81 83 GLN B C 1
ATOM 2265 O O . GLN B 1 83 ? -18.109 -2.76 -7.184 1 91.81 83 GLN B O 1
ATOM 2270 N N . ALA B 1 84 ? -20.266 -3.023 -6.68 1 89.81 84 ALA B N 1
ATOM 2271 C CA . ALA B 1 84 ? -20.547 -1.608 -6.898 1 89.81 84 ALA B CA 1
ATOM 2272 C C . ALA B 1 84 ? -19.906 -0.745 -5.816 1 89.81 84 ALA B C 1
ATOM 2274 O O . ALA B 1 84 ? -19.531 0.401 -6.074 1 89.81 84 ALA B O 1
ATOM 2275 N N . LEU B 1 85 ? -19.75 -1.323 -4.672 1 91.81 85 LEU B N 1
ATOM 2276 C CA . LEU B 1 85 ? -19.156 -0.625 -3.541 1 91.81 85 LEU B CA 1
ATOM 2277 C C . LEU B 1 85 ? -17.625 -0.644 -3.639 1 91.81 85 LEU B C 1
ATOM 2279 O O . LEU B 1 85 ? -16.969 0.375 -3.404 1 91.81 85 LEU B O 1
ATOM 2283 N N . ASN B 1 86 ? -17.078 -1.811 -3.91 1 94.31 86 ASN B N 1
ATOM 2284 C CA . ASN B 1 86 ? -15.641 -2.01 -4.078 1 94.31 86 ASN B CA 1
ATOM 2285 C C . ASN B 1 86 ? -15.336 -2.867 -5.305 1 94.31 86 ASN B C 1
ATOM 2287 O O . ASN B 1 86 ? -15.336 -4.098 -5.219 1 94.31 86 ASN B O 1
ATOM 2291 N N . PRO B 1 87 ? -14.922 -2.213 -6.383 1 93.19 87 PRO B N 1
ATOM 2292 C CA . PRO B 1 87 ? -14.688 -2.926 -7.645 1 93.19 87 PRO B CA 1
ATOM 2293 C C . PRO B 1 87 ? -13.547 -3.936 -7.547 1 93.19 87 PRO B C 1
ATOM 2295 O O . PRO B 1 87 ? -13.422 -4.816 -8.406 1 93.19 87 PRO B O 1
ATOM 2298 N N . MET B 1 88 ? -12.625 -3.885 -6.562 1 91.81 88 MET B N 1
ATOM 2299 C CA . MET B 1 88 ? -11.562 -4.863 -6.367 1 91.81 88 MET B CA 1
ATOM 2300 C C . MET B 1 88 ? -12.094 -6.113 -5.672 1 91.81 88 MET B C 1
ATOM 2302 O O . MET B 1 88 ? -11.375 -7.105 -5.535 1 91.81 88 MET B O 1
ATOM 2306 N N . LYS B 1 89 ? -13.375 -6.004 -5.262 1 93.94 89 LYS B N 1
ATOM 2307 C CA . LYS B 1 89 ? -14.023 -7.145 -4.625 1 93.94 89 LYS B CA 1
ATOM 2308 C C . LYS B 1 89 ? -13.242 -7.605 -3.396 1 93.94 89 LYS B C 1
ATOM 2310 O O . LYS B 1 89 ? -13.016 -8.805 -3.211 1 93.94 89 LYS B O 1
ATOM 2315 N N . GLN B 1 90 ? -12.805 -6.637 -2.594 1 93.19 90 GLN B N 1
ATOM 2316 C CA . GLN B 1 90 ? -12 -6.91 -1.407 1 93.19 90 GLN B CA 1
ATOM 2317 C C . GLN B 1 90 ? -12.578 -6.219 -0.177 1 93.19 90 GLN B C 1
ATOM 2319 O O . GLN B 1 90 ? -13.461 -5.363 -0.298 1 93.19 90 GLN B O 1
ATOM 2324 N N . VAL B 1 91 ? -12.219 -6.688 0.959 1 94.44 91 VAL B N 1
ATOM 2325 C CA . VAL B 1 91 ? -12.438 -6 2.229 1 94.44 91 VAL B CA 1
ATOM 2326 C C . VAL B 1 91 ? -11.094 -5.586 2.828 1 94.44 91 VAL B C 1
ATOM 2328 O O . VAL B 1 91 ? -10.062 -6.188 2.529 1 94.44 91 VAL B O 1
ATOM 2331 N N . PRO B 1 92 ? -11.055 -4.523 3.584 1 96.88 92 PRO B N 1
ATOM 2332 C CA . PRO B 1 92 ? -12.141 -3.697 4.105 1 96.88 92 PRO B CA 1
ATOM 2333 C C . PRO B 1 92 ? -12.609 -2.637 3.111 1 96.88 92 PRO B C 1
ATOM 2335 O O . PRO B 1 92 ? -11.867 -2.285 2.188 1 96.88 92 PRO B O 1
ATOM 2338 N N . THR B 1 93 ? -13.844 -2.191 3.248 1 98 93 THR B N 1
ATOM 2339 C CA . THR B 1 93 ? -14.414 -0.999 2.633 1 98 93 THR B CA 1
ATOM 2340 C C . THR B 1 93 ? -15.195 -0.18 3.66 1 98 93 THR B C 1
ATOM 2342 O O . THR B 1 93 ? -16.062 -0.711 4.355 1 98 93 THR B O 1
ATOM 2345 N N . LEU B 1 94 ? -14.898 1.139 3.76 1 98.06 94 LEU B N 1
ATOM 2346 C CA . LEU B 1 94 ? -15.492 1.99 4.785 1 98.06 94 LEU B CA 1
ATOM 2347 C C . LEU B 1 94 ? -16.312 3.111 4.156 1 98.06 94 LEU B C 1
ATOM 2349 O O . LEU B 1 94 ? -15.805 3.854 3.309 1 98.06 94 LEU B O 1
ATOM 2353 N N . LYS B 1 95 ? -17.578 3.18 4.484 1 97.12 95 LYS B N 1
ATOM 2354 C CA . LYS B 1 95 ? -18.406 4.355 4.219 1 97.12 95 LYS B CA 1
ATOM 2355 C C . LYS B 1 95 ? -18.391 5.316 5.406 1 97.12 95 LYS B C 1
ATOM 2357 O O . LYS B 1 95 ? -18.797 4.949 6.508 1 97.12 95 LYS B O 1
ATOM 2362 N N . ILE B 1 96 ? -17.906 6.496 5.145 1 97.31 96 ILE B N 1
ATOM 2363 C CA . ILE B 1 96 ? -17.781 7.469 6.223 1 97.31 96 ILE B CA 1
ATOM 2364 C C . ILE B 1 96 ? -17.812 8.883 5.648 1 97.31 96 ILE B C 1
ATOM 2366 O O . ILE B 1 96 ? -17.219 9.148 4.598 1 97.31 96 ILE B O 1
ATOM 2370 N N . ASP B 1 97 ? -18.5 9.812 6.293 1 95.38 97 ASP B N 1
ATOM 2371 C CA . ASP B 1 97 ? -18.531 11.227 5.934 1 95.38 97 ASP B CA 1
ATOM 2372 C C . ASP B 1 97 ? -18.969 11.414 4.484 1 95.38 97 ASP B C 1
ATOM 2374 O O . ASP B 1 97 ? -18.453 12.273 3.771 1 95.38 97 ASP B O 1
ATOM 2378 N N . GLY B 1 98 ? -19.75 10.477 3.992 1 92.12 98 GLY B N 1
ATOM 2379 C CA . GLY B 1 98 ? -20.344 10.633 2.676 1 92.12 98 GLY B CA 1
ATOM 2380 C C . GLY B 1 98 ? -19.484 10.07 1.56 1 92.12 98 GLY B C 1
ATOM 2381 O O . GLY B 1 98 ? -19.812 10.203 0.382 1 92.12 98 GLY B O 1
ATOM 2382 N N . ILE B 1 99 ? -18.359 9.414 1.883 1 92.88 99 ILE B N 1
ATOM 2383 C CA . ILE B 1 99 ? -17.516 8.805 0.859 1 92.88 99 ILE B CA 1
ATOM 2384 C C . ILE B 1 99 ? -17.266 7.336 1.198 1 92.88 99 ILE B C 1
ATOM 2386 O O . ILE B 1 99 ? -17.5 6.906 2.332 1 92.88 99 ILE B O 1
ATOM 2390 N N . THR B 1 100 ? -16.875 6.613 0.165 1 94.88 100 THR B N 1
ATOM 2391 C CA . THR B 1 100 ? -16.484 5.215 0.302 1 94.88 100 THR B CA 1
ATOM 2392 C C . THR B 1 100 ? -14.984 5.055 0.055 1 94.88 100 THR B C 1
ATOM 2394 O O . THR B 1 100 ? -14.469 5.512 -0.967 1 94.88 100 THR B O 1
ATOM 2397 N N . ILE B 1 101 ? -14.32 4.5 1.035 1 95.81 101 ILE B N 1
ATOM 2398 C CA . ILE B 1 101 ? -12.875 4.316 0.923 1 95.81 101 ILE B CA 1
ATOM 2399 C C . ILE B 1 101 ? -12.531 2.832 1.049 1 95.81 101 ILE B C 1
ATOM 2401 O O . ILE B 1 101 ? -12.953 2.172 2 1 95.81 101 ILE B O 1
ATOM 2405 N N . SER B 1 102 ? -11.805 2.359 0.019 1 95.94 102 SER B N 1
ATOM 2406 C CA . SER B 1 102 ? -11.227 1.021 0.098 1 95.94 102 SER B CA 1
ATOM 2407 C C . SER B 1 102 ? -9.734 1.079 0.413 1 95.94 102 SER B C 1
ATOM 2409 O O . SER B 1 102 ? -9.164 2.164 0.535 1 95.94 102 SER B O 1
ATOM 2411 N N . GLN B 1 103 ? -9.188 -0.123 0.614 1 95.62 103 GLN B N 1
ATOM 2412 C CA . GLN B 1 103 ? -7.789 -0.256 0.995 1 95.62 103 GLN B CA 1
ATOM 2413 C C . GLN B 1 103 ? -7.566 0.177 2.441 1 95.62 103 GLN B C 1
ATOM 2415 O O . GLN B 1 103 ? -7.863 1.317 2.807 1 95.62 103 GLN B O 1
ATOM 2420 N N . SER B 1 104 ? -6.93 -0.65 3.184 1 95.5 104 SER B N 1
ATOM 2421 C CA . SER B 1 104 ? -6.84 -0.471 4.629 1 95.5 104 SER B CA 1
ATOM 2422 C C . SER B 1 104 ? -5.977 0.735 4.98 1 95.5 104 SER B C 1
ATOM 2424 O O . SER B 1 104 ? -6.344 1.537 5.844 1 95.5 104 SER B O 1
ATOM 2426 N N . LEU B 1 105 ? -4.887 0.939 4.258 1 95.5 105 LEU B N 1
ATOM 2427 C CA . LEU B 1 105 ? -3.977 2.021 4.621 1 95.5 105 LEU B CA 1
ATOM 2428 C C . LEU B 1 105 ? -4.547 3.373 4.203 1 95.5 105 LEU B C 1
ATOM 2430 O O . LEU B 1 105 ? -4.328 4.379 4.879 1 95.5 105 LEU B O 1
ATOM 2434 N N . ALA B 1 106 ? -5.285 3.424 3.092 1 95.88 106 ALA B N 1
ATOM 2435 C CA . ALA B 1 106 ? -5.984 4.648 2.717 1 95.88 106 ALA B CA 1
ATOM 2436 C C . ALA B 1 106 ? -7.023 5.031 3.766 1 95.88 106 ALA B C 1
ATOM 2438 O O . ALA B 1 106 ? -7.164 6.207 4.113 1 95.88 106 ALA B O 1
ATOM 2439 N N . ILE B 1 107 ? -7.734 4.062 4.25 1 96.94 107 ILE B N 1
ATOM 2440 C CA . ILE B 1 107 ? -8.734 4.289 5.285 1 96.94 107 ILE B CA 1
ATOM 2441 C C . ILE B 1 107 ? -8.07 4.855 6.535 1 96.94 107 ILE B C 1
ATOM 2443 O O . ILE B 1 107 ? -8.523 5.855 7.094 1 96.94 107 ILE B O 1
ATOM 2447 N N . ILE B 1 108 ? -6.988 4.27 6.941 1 95.44 108 ILE B N 1
ATOM 2448 C CA . ILE B 1 108 ? -6.301 4.648 8.172 1 95.44 108 ILE B CA 1
ATOM 2449 C C . ILE B 1 108 ? -5.77 6.074 8.047 1 95.44 108 ILE B C 1
ATOM 2451 O O . ILE B 1 108 ? -5.891 6.871 8.984 1 95.44 108 ILE B O 1
ATOM 2455 N N . GLU B 1 109 ? -5.203 6.383 6.891 1 96.25 109 GLU B N 1
ATOM 2456 C CA . GLU B 1 109 ? -4.734 7.75 6.68 1 96.25 109 GLU B CA 1
ATOM 2457 C C . GLU B 1 109 ? -5.887 8.75 6.754 1 96.25 109 GLU B C 1
ATOM 2459 O O . GLU B 1 109 ? -5.75 9.82 7.344 1 96.25 109 GLU B O 1
ATOM 2464 N N . PHE B 1 110 ? -7 8.438 6.18 1 97.31 110 PHE B N 1
ATOM 2465 C CA . PHE B 1 110 ? -8.164 9.32 6.215 1 97.31 110 PHE B CA 1
ATOM 2466 C C . PHE B 1 110 ? -8.625 9.555 7.648 1 97.31 110 PHE B C 1
ATOM 2468 O O . PHE B 1 110 ? -8.891 10.688 8.039 1 97.31 110 PHE B O 1
ATOM 2475 N N . LEU B 1 111 ? -8.688 8.492 8.406 1 96.69 111 LEU B N 1
ATOM 2476 C CA . LEU B 1 111 ? -9.078 8.602 9.812 1 96.69 111 LEU B CA 1
ATOM 2477 C C . LEU B 1 111 ? -8.086 9.477 10.578 1 96.69 111 LEU B C 1
ATOM 2479 O O . LEU B 1 111 ? -8.492 10.328 11.375 1 96.69 111 LEU B O 1
ATOM 2483 N N . GLU B 1 112 ? -6.809 9.227 10.312 1 94.5 112 GLU B N 1
ATOM 2484 C CA . GLU B 1 112 ? -5.766 10 10.984 1 94.5 112 GLU B CA 1
ATOM 2485 C C . GLU B 1 112 ? -5.898 11.484 10.688 1 94.5 112 GLU B C 1
ATOM 2487 O O . GLU B 1 112 ? -5.742 12.32 11.578 1 94.5 112 GLU B O 1
ATOM 2492 N N . GLU B 1 113 ? -6.215 11.805 9.508 1 96.31 113 GLU B N 1
ATOM 2493 C CA . GLU B 1 113 ? -6.238 13.188 9.062 1 96.31 113 GLU B CA 1
ATOM 2494 C C . GLU B 1 113 ? -7.516 13.898 9.508 1 96.31 113 GLU B C 1
ATOM 2496 O O . GLU B 1 113 ? -7.5 15.094 9.797 1 96.31 113 GLU B O 1
ATOM 2501 N N . THR B 1 114 ? -8.586 13.188 9.609 1 97.5 114 THR B N 1
ATOM 2502 C CA . THR B 1 114 ? -9.867 13.82 9.883 1 97.5 114 THR B CA 1
ATOM 2503 C C . THR B 1 114 ? -10.219 13.711 11.367 1 97.5 114 THR B C 1
ATOM 2505 O O . THR B 1 114 ? -11.086 14.43 11.867 1 97.5 114 THR B O 1
ATOM 2508 N N . ARG B 1 115 ? -9.656 12.797 11.984 1 96.44 115 ARG B N 1
ATOM 2509 C CA . ARG B 1 115 ? -9.734 12.609 13.43 1 96.44 115 ARG B CA 1
ATOM 2510 C C . ARG B 1 115 ? -8.344 12.469 14.039 1 96.44 115 ARG B C 1
ATOM 2512 O O . ARG B 1 115 ? -7.945 11.383 14.461 1 96.44 115 ARG B O 1
ATOM 2519 N N . PRO B 1 116 ? -7.684 13.602 14.219 1 92.94 116 PRO B N 1
ATOM 2520 C CA . PRO B 1 116 ? -6.242 13.555 14.492 1 92.94 116 PRO B CA 1
ATOM 2521 C C . PRO B 1 116 ? -5.926 13.086 15.906 1 92.94 116 PRO B C 1
ATOM 2523 O O . PRO B 1 116 ? -4.785 12.727 16.203 1 92.94 116 PRO B O 1
ATOM 2526 N N . THR B 1 117 ? -7.004 13.148 16.797 1 92.56 117 THR B N 1
ATOM 2527 C CA . THR B 1 117 ? -6.773 12.68 18.156 1 92.56 117 THR B CA 1
ATOM 2528 C C . THR B 1 117 ? -7.637 11.461 18.469 1 92.56 117 THR B C 1
ATOM 2530 O O . THR B 1 117 ? -8.82 11.43 18.109 1 92.56 117 THR B O 1
ATOM 2533 N N . PRO B 1 118 ? -7.113 10.422 19.141 1 93.25 118 PRO B N 1
ATOM 2534 C CA . PRO B 1 118 ? -5.68 10.242 19.391 1 93.25 118 PRO B CA 1
ATOM 2535 C C . PRO B 1 118 ? -4.891 9.953 18.109 1 93.25 118 PRO B C 1
ATOM 2537 O O . PRO B 1 118 ? -5.469 9.555 17.109 1 93.25 118 PRO B O 1
ATOM 2540 N N . ARG B 1 119 ? -3.633 10.164 18.094 1 91.12 119 ARG B N 1
ATOM 2541 C CA . ARG B 1 119 ? -2.787 9.922 16.922 1 91.12 119 ARG B CA 1
ATOM 2542 C C . ARG B 1 119 ? -2.596 8.43 16.688 1 91.12 119 ARG B C 1
ATOM 2544 O O . ARG B 1 119 ? -2.389 7.664 17.641 1 91.12 119 ARG B O 1
ATOM 2551 N N . LEU B 1 120 ? -2.678 8.094 15.438 1 90.5 120 LEU B N 1
ATOM 2552 C CA . LEU B 1 120 ? -2.41 6.715 15.039 1 90.5 120 LEU B CA 1
ATOM 2553 C C . LEU B 1 120 ? -0.97 6.555 14.562 1 90.5 120 LEU B C 1
ATOM 2555 O O . LEU B 1 120 ? -0.434 5.441 14.555 1 90.5 120 LEU B O 1
ATOM 2559 N N . LEU B 1 121 ? -0.368 7.652 14.148 1 90 121 LEU B N 1
ATOM 2560 C CA . LEU B 1 121 ? 0.981 7.672 13.594 1 90 121 LEU B CA 1
ATOM 2561 C C . LEU B 1 121 ? 1.88 8.609 14.391 1 90 121 LEU B C 1
ATOM 2563 O O . LEU B 1 121 ? 1.4 9.578 14.992 1 90 121 LEU B O 1
ATOM 2567 N N . PRO B 1 122 ? 3.184 8.312 14.336 1 89.12 122 PRO B N 1
ATOM 2568 C CA . PRO B 1 122 ? 4.113 9.211 15.039 1 89.12 122 PRO B CA 1
ATOM 2569 C C . PRO B 1 122 ? 4.062 10.641 14.508 1 89.12 122 PRO B C 1
ATOM 2571 O O . PRO B 1 122 ? 3.773 10.859 13.336 1 89.12 122 PRO B O 1
ATOM 2574 N N . LYS B 1 123 ? 4.352 11.562 15.414 1 90.38 123 LYS B N 1
ATOM 2575 C CA . LYS B 1 123 ? 4.414 12.969 15.023 1 90.38 123 LYS B CA 1
ATOM 2576 C C . LYS B 1 123 ? 5.656 13.258 14.188 1 90.38 123 LYS B C 1
ATOM 2578 O O . LYS B 1 123 ? 5.605 14.039 13.234 1 90.38 123 LYS B O 1
ATOM 2583 N N . ASP B 1 124 ? 6.742 12.602 14.562 1 91.25 124 ASP B N 1
ATOM 2584 C CA . ASP B 1 124 ? 8.016 12.781 13.859 1 91.25 124 ASP B CA 1
ATOM 2585 C C . ASP B 1 124 ? 7.953 12.195 12.453 1 91.25 124 ASP B C 1
ATOM 2587 O O . ASP B 1 124 ? 7.645 11.016 12.281 1 91.25 124 ASP B O 1
ATOM 2591 N N . PRO B 1 125 ? 8.227 12.984 11.445 1 93.81 125 PRO B N 1
ATOM 2592 C CA . PRO B 1 125 ? 8.086 12.516 10.07 1 93.81 125 PRO B CA 1
ATOM 2593 C C . PRO B 1 125 ? 8.977 11.312 9.766 1 93.81 125 PRO B C 1
ATOM 2595 O O . PRO B 1 125 ? 8.609 10.453 8.953 1 93.81 125 PRO B O 1
ATOM 2598 N N . LYS B 1 126 ? 10.148 11.281 10.32 1 91.94 126 LYS B N 1
ATOM 2599 C CA . LYS B 1 126 ? 11.047 10.156 10.086 1 91.94 126 LYS B CA 1
ATOM 2600 C C . LYS B 1 126 ? 10.484 8.867 10.688 1 91.94 126 LYS B C 1
ATOM 2602 O O . LYS B 1 126 ? 10.5 7.82 10.047 1 91.94 126 LYS B O 1
ATOM 2607 N N . LYS B 1 127 ? 9.977 8.969 11.883 1 88.62 127 LYS B N 1
ATOM 2608 C CA . LYS B 1 127 ? 9.336 7.816 12.508 1 88.62 127 LYS B CA 1
ATOM 2609 C C . LYS B 1 127 ? 8.062 7.414 11.766 1 88.62 127 LYS B C 1
ATOM 2611 O O . LYS B 1 127 ? 7.762 6.227 11.641 1 88.62 127 LYS B O 1
ATOM 2616 N N . ARG B 1 128 ? 7.367 8.406 11.328 1 91.75 128 ARG B N 1
ATOM 2617 C CA . ARG B 1 128 ? 6.145 8.156 10.57 1 91.75 128 ARG B CA 1
ATOM 2618 C C . ARG B 1 128 ? 6.445 7.441 9.258 1 91.75 128 ARG B C 1
ATOM 2620 O O . ARG B 1 128 ? 5.719 6.531 8.859 1 91.75 128 ARG B O 1
ATOM 2627 N N . ALA B 1 129 ? 7.523 7.805 8.633 1 93.69 129 ALA B N 1
ATOM 2628 C CA . ALA B 1 129 ? 7.957 7.137 7.406 1 93.69 129 ALA B CA 1
ATOM 2629 C C . ALA B 1 129 ? 8.297 5.676 7.668 1 93.69 129 ALA B C 1
ATOM 2631 O O . ALA B 1 129 ? 8 4.805 6.848 1 93.69 129 ALA B O 1
ATOM 2632 N N . GLN B 1 130 ? 8.859 5.418 8.758 1 89.44 130 GLN B N 1
ATOM 2633 C CA . GLN B 1 130 ? 9.211 4.047 9.117 1 89.44 130 GLN B CA 1
ATOM 2634 C C . GLN B 1 130 ? 7.957 3.199 9.336 1 89.44 130 GLN B C 1
ATOM 2636 O O . GLN B 1 130 ? 7.883 2.062 8.859 1 89.44 130 GLN B O 1
ATOM 2641 N N . VAL B 1 131 ? 7.02 3.773 9.992 1 89 131 VAL B N 1
ATOM 2642 C CA . VAL B 1 131 ? 5.762 3.068 10.227 1 89 131 VAL B CA 1
ATOM 2643 C C . VAL B 1 131 ? 5.066 2.803 8.891 1 89 131 VAL B C 1
ATOM 2645 O O . VAL B 1 131 ? 4.566 1.7 8.656 1 89 131 VAL B O 1
ATOM 2648 N N . ARG B 1 132 ? 5.078 3.781 7.988 1 92.5 132 ARG B N 1
ATOM 2649 C CA . ARG B 1 132 ? 4.445 3.609 6.684 1 92.5 132 ARG B CA 1
ATOM 2650 C C . ARG B 1 132 ? 5.188 2.57 5.852 1 92.5 132 ARG B C 1
ATOM 2652 O O . ARG B 1 132 ? 4.562 1.781 5.137 1 92.5 132 ARG B O 1
ATOM 2659 N N . MET B 1 133 ? 6.504 2.582 5.98 1 92.25 133 MET B N 1
ATOM 2660 C CA . MET B 1 133 ? 7.301 1.599 5.254 1 92.25 133 MET B CA 1
ATOM 2661 C C . MET B 1 133 ? 6.953 0.181 5.699 1 92.25 133 MET B C 1
ATOM 2663 O O . MET B 1 133 ? 6.754 -0.704 4.863 1 92.25 133 MET B O 1
ATOM 2667 N N . ILE B 1 134 ? 6.832 0.023 6.949 1 88.44 134 ILE B N 1
ATOM 2668 C CA . ILE B 1 134 ? 6.5 -1.281 7.508 1 88.44 134 ILE B CA 1
ATOM 2669 C C . ILE B 1 134 ? 5.078 -1.67 7.105 1 88.44 134 ILE B C 1
ATOM 2671 O O . ILE B 1 134 ? 4.84 -2.793 6.652 1 88.44 134 ILE B O 1
ATOM 2675 N N . SER B 1 135 ? 4.156 -0.778 7.23 1 90.94 135 SER B N 1
ATOM 2676 C CA . SER B 1 135 ? 2.766 -1.031 6.867 1 90.94 135 SER B CA 1
ATOM 2677 C C . SER B 1 135 ? 2.637 -1.396 5.391 1 90.94 135 SER B C 1
ATOM 2679 O O . SER B 1 135 ? 1.939 -2.35 5.039 1 90.94 135 SER B O 1
ATOM 2681 N N . ASP B 1 136 ? 3.318 -0.666 4.605 1 93.19 136 ASP B N 1
ATOM 2682 C CA . ASP B 1 136 ? 3.283 -0.926 3.168 1 93.19 136 ASP B CA 1
ATOM 2683 C C . ASP B 1 136 ? 3.934 -2.268 2.836 1 93.19 136 ASP B C 1
ATOM 2685 O O . ASP B 1 136 ? 3.496 -2.965 1.919 1 93.19 136 ASP B O 1
ATOM 2689 N N . THR B 1 137 ? 5.008 -2.588 3.547 1 91.69 137 THR B N 1
ATOM 2690 C CA . THR B 1 137 ? 5.652 -3.881 3.348 1 91.69 137 THR B CA 1
ATOM 2691 C C . THR B 1 137 ? 4.664 -5.02 3.586 1 91.69 137 THR B C 1
ATOM 2693 O O . THR B 1 137 ? 4.602 -5.969 2.803 1 91.69 137 THR B O 1
ATOM 2696 N N . ILE B 1 138 ? 3.893 -4.84 4.52 1 90.06 138 ILE B N 1
ATOM 2697 C CA . ILE B 1 138 ? 2.908 -5.863 4.859 1 90.06 138 ILE B CA 1
ATOM 2698 C C . ILE B 1 138 ? 1.77 -5.84 3.844 1 90.06 138 ILE B C 1
ATOM 2700 O O . ILE B 1 138 ? 1.442 -6.871 3.248 1 90.06 138 ILE B O 1
ATOM 2704 N N . ALA B 1 139 ? 1.242 -4.703 3.609 1 92.31 139 ALA B N 1
ATOM 2705 C CA . ALA B 1 139 ? 0.021 -4.543 2.824 1 92.31 139 ALA B CA 1
ATOM 2706 C C . ALA B 1 139 ? 0.292 -4.762 1.338 1 92.31 139 ALA B C 1
ATOM 2708 O O . ALA B 1 139 ? -0.595 -5.191 0.596 1 92.31 139 ALA B O 1
ATOM 2709 N N . SER B 1 140 ? 1.5 -4.5 0.936 1 92.88 140 SER B N 1
ATOM 2710 C CA . SER B 1 140 ? 1.79 -4.559 -0.493 1 92.88 140 SER B CA 1
ATOM 2711 C C . SER B 1 140 ? 2.828 -5.633 -0.802 1 92.88 140 SER B C 1
ATOM 2713 O O . SER B 1 140 ? 2.936 -6.09 -1.941 1 92.88 140 SER B O 1
ATOM 2715 N N . GLY B 1 141 ? 3.572 -6.047 0.166 1 91.25 141 GLY B N 1
ATOM 2716 C CA . GLY B 1 141 ? 4.672 -6.961 -0.086 1 91.25 141 GLY B CA 1
ATOM 2717 C C . GLY B 1 141 ? 4.379 -8.383 0.358 1 91.25 141 GLY B C 1
ATOM 2718 O O . GLY B 1 141 ? 4.922 -9.336 -0.201 1 91.25 141 GLY B O 1
ATOM 2719 N N . ILE B 1 142 ? 3.49 -8.555 1.313 1 90.25 142 ILE B N 1
ATOM 2720 C CA . ILE B 1 142 ? 3.305 -9.867 1.92 1 90.25 142 ILE B CA 1
ATOM 2721 C C . ILE B 1 142 ? 1.866 -10.336 1.714 1 90.25 142 ILE B C 1
ATOM 2723 O O . ILE B 1 142 ? 1.628 -11.391 1.128 1 90.25 142 ILE B O 1
ATOM 2727 N N . GLN B 1 143 ? 0.935 -9.578 2.082 1 91.06 143 GLN B N 1
ATOM 2728 C CA . GLN B 1 143 ? -0.46 -10 2.17 1 91.06 143 GLN B CA 1
ATOM 2729 C C . GLN B 1 143 ? -1.043 -10.273 0.786 1 91.06 143 GLN B C 1
ATOM 2731 O O . GLN B 1 143 ? -1.747 -11.266 0.585 1 91.06 143 GLN B O 1
ATOM 2736 N N . PRO B 1 144 ? -0.751 -9.453 -0.201 1 93.25 144 PRO B N 1
ATOM 2737 C CA . PRO B 1 144 ? -1.346 -9.727 -1.511 1 93.25 144 PRO B CA 1
ATOM 2738 C C . PRO B 1 144 ? -0.904 -11.062 -2.092 1 93.25 144 PRO B C 1
ATOM 2740 O O . PRO B 1 144 ? -1.649 -11.688 -2.855 1 93.25 144 PRO B O 1
ATOM 2743 N N . LEU B 1 145 ? 0.25 -11.562 -1.736 1 92.69 145 LEU B N 1
ATOM 2744 C CA . LEU B 1 145 ? 0.798 -12.805 -2.275 1 92.69 145 LEU B CA 1
ATOM 2745 C C . LEU B 1 145 ? 0.124 -14.016 -1.641 1 92.69 145 LEU B C 1
ATOM 2747 O O . LEU B 1 145 ? 0.31 -15.148 -2.1 1 92.69 145 LEU B O 1
ATOM 2751 N N . GLN B 1 146 ? -0.718 -13.703 -0.676 1 89.06 146 GLN B N 1
ATOM 2752 C CA . GLN B 1 146 ? -1.406 -14.773 0.033 1 89.06 146 GLN B CA 1
ATOM 2753 C C . GLN B 1 146 ? -2.914 -14.695 -0.18 1 89.06 146 GLN B C 1
ATOM 2755 O O . GLN B 1 146 ? -3.676 -15.43 0.458 1 89.06 146 GLN B O 1
ATOM 2760 N N . ASN B 1 147 ? -3.314 -13.828 -1.021 1 86.75 147 ASN B N 1
ATOM 2761 C CA . ASN B 1 147 ? -4.746 -13.742 -1.294 1 86.75 147 ASN B CA 1
ATOM 2762 C C . ASN B 1 147 ? -5.254 -14.992 -2.012 1 86.75 147 ASN B C 1
ATOM 2764 O O . ASN B 1 147 ? -4.465 -15.773 -2.541 1 86.75 147 ASN B O 1
ATOM 2768 N N . LEU B 1 148 ? -6.562 -15.156 -1.992 1 83.44 148 LEU B N 1
ATOM 2769 C CA . LEU B 1 148 ? -7.203 -16.359 -2.508 1 83.44 148 LEU B CA 1
ATOM 2770 C C . LEU B 1 148 ? -6.895 -16.547 -3.988 1 83.44 148 LEU B C 1
ATOM 2772 O O . LEU B 1 148 ? -6.68 -17.672 -4.445 1 83.44 148 LEU B O 1
ATOM 2776 N N . SER B 1 149 ? -6.895 -15.492 -4.742 1 85.81 149 SER B N 1
ATOM 2777 C CA . SER B 1 149 ? -6.637 -15.586 -6.176 1 85.81 149 SER B CA 1
ATOM 2778 C C . SER B 1 149 ? -5.242 -16.141 -6.449 1 85.81 149 SER B C 1
ATOM 2780 O O . SER B 1 149 ? -5.062 -16.969 -7.352 1 85.81 149 SER B O 1
ATOM 2782 N N . VAL B 1 150 ? -4.227 -15.766 -5.699 1 90.25 150 VAL B N 1
ATOM 2783 C CA . VAL B 1 150 ? -2.857 -16.25 -5.852 1 90.25 150 VAL B CA 1
ATOM 2784 C C . VAL B 1 150 ? -2.77 -17.703 -5.41 1 90.25 150 VAL B C 1
ATOM 2786 O O . VAL B 1 150 ? -2.193 -18.547 -6.113 1 90.25 150 VAL B O 1
ATOM 2789 N N . LEU B 1 151 ? -3.395 -18 -4.289 1 88.44 151 LEU B N 1
ATOM 2790 C CA . LEU B 1 151 ? -3.346 -19.359 -3.76 1 88.44 151 LEU B CA 1
ATOM 2791 C C . LEU B 1 151 ? -4.004 -20.344 -4.723 1 88.44 151 LEU B C 1
ATOM 2793 O O . LEU B 1 151 ? -3.523 -21.453 -4.898 1 88.44 151 LEU B O 1
ATOM 2797 N N . LYS B 1 152 ? -5.059 -19.891 -5.332 1 87.75 152 LYS B N 1
ATOM 2798 C CA . LYS B 1 152 ? -5.711 -20.719 -6.34 1 87.75 152 LYS B CA 1
ATOM 2799 C C . LYS B 1 152 ? -4.785 -20.969 -7.527 1 87.75 152 LYS B C 1
ATOM 2801 O O . LYS B 1 152 ? -4.738 -22.094 -8.055 1 87.75 152 LYS B O 1
ATOM 2806 N N . GLN B 1 153 ? -4.078 -20.016 -7.906 1 89.62 153 GLN B N 1
ATOM 2807 C CA . GLN B 1 153 ? -3.178 -20.109 -9.055 1 89.62 153 GLN B CA 1
ATOM 2808 C C . GLN B 1 153 ? -1.977 -21 -8.734 1 89.62 153 GLN B C 1
ATOM 2810 O O . GLN B 1 153 ? -1.467 -21.703 -9.609 1 89.62 153 GLN B O 1
ATOM 2815 N N . VAL B 1 154 ? -1.496 -20.969 -7.57 1 89.81 154 VAL B N 1
ATOM 2816 C CA . VAL B 1 154 ? -0.356 -21.75 -7.117 1 89.81 154 VAL B CA 1
ATOM 2817 C C . VAL B 1 154 ? -0.719 -23.234 -7.129 1 89.81 154 VAL B C 1
ATOM 2819 O O . VAL B 1 154 ? 0.131 -24.094 -7.398 1 89.81 154 VAL B O 1
ATOM 2822 N N . GLY B 1 155 ? -1.913 -23.547 -6.934 1 87.31 155 GLY B N 1
ATOM 2823 C CA . GLY B 1 155 ? -2.355 -24.922 -6.898 1 87.31 155 GLY B CA 1
ATOM 2824 C C . GLY B 1 155 ? -2.357 -25.516 -5.5 1 87.31 155 GLY B C 1
ATOM 2825 O O . GLY B 1 155 ? -1.497 -25.188 -4.68 1 87.31 155 GLY B O 1
ATOM 2826 N N . GLN B 1 156 ? -3.207 -26.375 -5.277 1 88.19 156 GLN B N 1
ATOM 2827 C CA . GLN B 1 156 ? -3.447 -26.938 -3.955 1 88.19 156 GLN B CA 1
ATOM 2828 C C . GLN B 1 156 ? -2.191 -27.609 -3.406 1 88.19 156 GLN B C 1
ATOM 2830 O O . GLN B 1 156 ? -1.889 -27.5 -2.217 1 88.19 156 GLN B O 1
ATOM 2835 N N . GLU B 1 157 ? -1.474 -28.234 -4.223 1 91.62 157 GLU B N 1
ATOM 2836 C CA . GLU B 1 157 ? -0.319 -29.016 -3.789 1 91.62 157 GLU B CA 1
ATOM 2837 C C . GLU B 1 157 ? 0.828 -28.109 -3.355 1 91.62 157 GLU B C 1
ATOM 2839 O O . GLU B 1 157 ? 1.688 -28.516 -2.572 1 91.62 157 GLU B O 1
ATOM 2844 N N . ASN B 1 158 ? 0.771 -26.859 -3.787 1 92.06 158 ASN B N 1
ATOM 2845 C CA . ASN B 1 158 ? 1.906 -25.984 -3.533 1 92.06 158 ASN B CA 1
ATOM 2846 C C . ASN B 1 158 ? 1.524 -24.828 -2.615 1 92.06 158 ASN B C 1
ATOM 2848 O O . ASN B 1 158 ? 2.377 -24.031 -2.234 1 92.06 158 ASN B O 1
ATOM 2852 N N . GLN B 1 159 ? 0.271 -24.75 -2.191 1 90.5 159 GLN B N 1
ATOM 2853 C CA . GLN B 1 159 ? -0.237 -23.594 -1.457 1 90.5 159 GLN B CA 1
ATOM 2854 C C . GLN B 1 159 ? 0.482 -23.422 -0.121 1 90.5 159 GLN B C 1
ATOM 2856 O O . GLN B 1 159 ? 0.873 -22.312 0.249 1 90.5 159 GLN B O 1
ATOM 2861 N N . LEU B 1 160 ? 0.652 -24.547 0.518 1 89.31 160 LEU B N 1
ATOM 2862 C CA . LEU B 1 160 ? 1.279 -24.484 1.834 1 89.31 160 LEU B CA 1
ATOM 2863 C C . LEU B 1 160 ? 2.732 -24.031 1.723 1 89.31 160 LEU B C 1
ATOM 2865 O O . LEU B 1 160 ? 3.17 -23.156 2.463 1 89.31 160 LEU B O 1
ATOM 2869 N N . ALA B 1 161 ? 3.447 -24.609 0.823 1 91.88 161 ALA B N 1
ATOM 2870 C CA . ALA B 1 161 ? 4.844 -24.234 0.62 1 91.88 161 ALA B CA 1
ATOM 2871 C C . ALA B 1 161 ? 4.977 -22.781 0.215 1 91.88 161 ALA B C 1
ATOM 2873 O O . ALA B 1 161 ? 5.875 -22.078 0.684 1 91.88 161 ALA B O 1
ATOM 2874 N N . TRP B 1 162 ? 4.09 -22.344 -0.6 1 92.5 162 TRP B N 1
ATOM 2875 C CA . TRP B 1 162 ? 4.094 -20.969 -1.053 1 92.5 162 TRP B CA 1
ATOM 2876 C C . TRP B 1 162 ? 3.803 -20.016 0.104 1 92.5 162 TRP B C 1
ATOM 2878 O O . TRP B 1 162 ? 4.527 -19.031 0.312 1 92.5 162 TRP B O 1
ATOM 2888 N N . ALA B 1 163 ? 2.814 -20.359 0.808 1 87.38 163 ALA B N 1
ATOM 2889 C CA . ALA B 1 163 ? 2.434 -19.516 1.942 1 87.38 163 ALA B CA 1
ATOM 2890 C C . ALA B 1 163 ? 3.574 -19.406 2.949 1 87.38 163 ALA B C 1
ATOM 2892 O O . ALA B 1 163 ? 3.865 -18.312 3.449 1 87.38 163 ALA B O 1
ATOM 2893 N N . GLN B 1 164 ? 4.258 -20.453 3.16 1 87.81 164 GLN B N 1
ATOM 2894 C CA . GLN B 1 164 ? 5.375 -20.484 4.098 1 87.81 164 GLN B CA 1
ATOM 2895 C C . GLN B 1 164 ? 6.535 -19.625 3.584 1 87.81 164 GLN B C 1
ATOM 2897 O O . GLN B 1 164 ? 7.152 -18.875 4.352 1 87.81 164 GLN B O 1
ATOM 2902 N N . LYS B 1 165 ? 6.75 -19.75 2.396 1 92.06 165 LYS B N 1
ATOM 2903 C CA . LYS B 1 165 ? 7.828 -18.969 1.798 1 92.06 165 LYS B CA 1
ATOM 2904 C C . LYS B 1 165 ? 7.551 -17.484 1.906 1 92.06 165 LYS B C 1
ATOM 2906 O O . LYS B 1 165 ? 8.43 -16.703 2.301 1 92.06 165 LYS B O 1
ATOM 2911 N N . VAL B 1 166 ? 6.336 -17.156 1.56 1 90.06 166 VAL B N 1
ATOM 2912 C CA . VAL B 1 166 ? 5.941 -15.75 1.574 1 90.06 166 VAL B CA 1
ATOM 2913 C C . VAL B 1 166 ? 6 -15.211 3.002 1 90.06 166 VAL B C 1
ATOM 2915 O O . VAL B 1 166 ? 6.57 -14.148 3.248 1 90.06 166 VAL B O 1
ATOM 2918 N N . ILE B 1 167 ? 5.516 -15.93 3.873 1 85.81 167 ILE B N 1
ATOM 2919 C CA . ILE B 1 167 ? 5.469 -15.516 5.27 1 85.81 167 ILE B CA 1
ATOM 2920 C C . ILE B 1 167 ? 6.887 -15.414 5.828 1 85.81 167 ILE B C 1
ATOM 2922 O O . ILE B 1 167 ? 7.223 -14.445 6.508 1 85.81 167 ILE B O 1
ATOM 2926 N N . HIS B 1 168 ? 7.727 -16.375 5.531 1 89.44 168 HIS B N 1
ATOM 2927 C CA . HIS B 1 168 ? 9.094 -16.375 6.043 1 89.44 168 HIS B CA 1
ATOM 2928 C C . HIS B 1 168 ? 9.898 -15.219 5.469 1 89.44 168 HIS B C 1
ATOM 2930 O O . HIS B 1 168 ? 10.617 -14.531 6.199 1 89.44 168 HIS B O 1
ATOM 2936 N N . THR B 1 169 ? 9.742 -15.023 4.238 1 88.31 169 THR B N 1
ATOM 2937 C CA . THR B 1 169 ? 10.438 -13.906 3.6 1 88.31 169 THR B CA 1
ATOM 2938 C C . THR B 1 169 ? 9.984 -12.578 4.191 1 88.31 169 THR B C 1
ATOM 2940 O O . THR B 1 169 ? 10.812 -11.719 4.5 1 88.31 169 THR B O 1
ATOM 2943 N N . GLY B 1 170 ? 8.711 -12.453 4.328 1 86.75 170 GLY B N 1
ATOM 2944 C CA . GLY B 1 170 ? 8.156 -11.242 4.902 1 86.75 170 GLY B CA 1
ATOM 2945 C C . GLY B 1 170 ? 8.586 -11 6.336 1 86.75 170 GLY B C 1
ATOM 2946 O O . GLY B 1 170 ? 8.992 -9.891 6.691 1 86.75 170 GLY B O 1
ATOM 2947 N N . PHE B 1 171 ? 8.578 -11.992 7.105 1 83.38 171 PHE B N 1
ATOM 2948 C CA . PHE B 1 171 ? 8.93 -11.875 8.516 1 83.38 171 PHE B CA 1
ATOM 2949 C C . PHE B 1 171 ? 10.414 -11.57 8.68 1 83.38 171 PHE B C 1
ATOM 2951 O O . PHE B 1 171 ? 10.797 -10.742 9.508 1 83.38 171 PHE B O 1
ATOM 2958 N N . ASP B 1 172 ? 11.188 -12.266 7.926 1 87.94 172 ASP B N 1
ATOM 2959 C CA . ASP B 1 172 ? 12.617 -11.992 7.953 1 87.94 172 ASP B CA 1
ATOM 2960 C C . ASP B 1 172 ? 12.906 -10.531 7.598 1 87.94 172 ASP B C 1
ATOM 2962 O O . ASP B 1 172 ? 13.711 -9.875 8.258 1 87.94 172 ASP B O 1
ATOM 2966 N N . ALA B 1 173 ? 12.242 -10.117 6.629 1 87.69 173 ALA B N 1
ATOM 2967 C CA . ALA B 1 173 ? 12.422 -8.734 6.199 1 87.69 173 ALA B CA 1
ATOM 2968 C C . ALA B 1 173 ? 11.969 -7.762 7.281 1 87.69 173 ALA B C 1
ATOM 2970 O O . ALA B 1 173 ? 12.664 -6.797 7.594 1 87.69 173 ALA B O 1
ATOM 2971 N N . LEU B 1 174 ? 10.828 -8.047 7.852 1 84.81 174 LEU B N 1
ATOM 2972 C CA . LEU B 1 174 ? 10.289 -7.172 8.883 1 84.81 174 LEU B CA 1
ATOM 2973 C C . LEU B 1 174 ? 11.211 -7.125 10.094 1 84.81 174 LEU B C 1
ATOM 2975 O O . LEU B 1 174 ? 11.422 -6.059 10.68 1 84.81 174 LEU B O 1
ATOM 2979 N N . GLU B 1 175 ? 11.742 -8.219 10.453 1 83.56 175 GLU B N 1
ATOM 2980 C CA . GLU B 1 175 ? 12.68 -8.281 11.57 1 83.56 175 GLU B CA 1
ATOM 2981 C C . GLU B 1 175 ? 13.922 -7.43 11.297 1 83.56 175 GLU B C 1
ATOM 2983 O O . GLU B 1 175 ? 14.383 -6.695 12.172 1 83.56 175 GLU B O 1
ATOM 2988 N N . GLN B 1 176 ? 14.383 -7.5 10.156 1 86.44 176 GLN B N 1
ATOM 2989 C CA . GLN B 1 176 ? 15.555 -6.723 9.773 1 86.44 176 GLN B CA 1
ATOM 2990 C C . GLN B 1 176 ? 15.242 -5.227 9.766 1 86.44 176 GLN B C 1
ATOM 2992 O O . GLN B 1 176 ? 16.062 -4.418 10.227 1 86.44 176 GLN B O 1
ATOM 2997 N N . ILE B 1 177 ? 14.117 -4.879 9.266 1 83.31 177 ILE B N 1
ATOM 2998 C CA . ILE B 1 177 ? 13.688 -3.482 9.242 1 83.31 177 ILE B CA 1
ATOM 2999 C C . ILE B 1 177 ? 13.57 -2.955 10.672 1 83.31 177 ILE B C 1
ATOM 3001 O O . ILE B 1 177 ? 14.055 -1.865 10.977 1 83.31 177 ILE B O 1
ATOM 3005 N N . LEU B 1 178 ? 12.961 -3.742 11.508 1 77.31 178 LEU B N 1
ATOM 3006 C CA . LEU B 1 178 ? 12.75 -3.348 12.898 1 77.31 178 LEU B CA 1
ATOM 3007 C C . LEU B 1 178 ? 14.078 -3.221 13.641 1 77.31 178 LEU B C 1
ATOM 3009 O O . LEU B 1 178 ? 14.258 -2.318 14.461 1 77.31 178 LEU B O 1
ATOM 3013 N N . ARG B 1 179 ? 15.016 -4.078 13.352 1 77.94 179 ARG B N 1
ATOM 3014 C CA . ARG B 1 179 ? 16.328 -4.035 13.961 1 77.94 179 ARG B CA 1
ATOM 3015 C C . ARG B 1 179 ? 17.094 -2.779 13.547 1 77.94 179 ARG B C 1
ATOM 3017 O O . ARG B 1 179 ? 17.812 -2.184 14.352 1 77.94 179 ARG B O 1
ATOM 3024 N N . SER B 1 180 ? 16.906 -2.416 12.352 1 75 180 SER B N 1
ATOM 3025 C CA . SER B 1 180 ? 17.625 -1.257 11.836 1 75 180 SER B CA 1
ATOM 3026 C C . SER B 1 180 ? 17.031 0.045 12.367 1 75 180 SER B C 1
ATOM 3028 O O . SER B 1 180 ? 17.719 1.076 12.391 1 75 180 SER B O 1
ATOM 3030 N N . THR B 1 181 ? 15.805 -0.042 12.703 1 65.94 181 THR B N 1
ATOM 3031 C CA . THR B 1 181 ? 15.133 1.155 13.188 1 65.94 181 THR B CA 1
ATOM 3032 C C . THR B 1 181 ? 15.219 1.247 14.711 1 65.94 181 THR B C 1
ATOM 3034 O O . THR B 1 181 ? 15.164 2.34 15.273 1 65.94 181 THR B O 1
ATOM 3037 N N . ALA B 1 182 ? 15.086 0.043 15.531 1 56.72 182 ALA B N 1
ATOM 3038 C CA . ALA B 1 182 ? 15.102 -0.023 16.984 1 56.72 182 ALA B CA 1
ATOM 3039 C C . ALA B 1 182 ? 16.312 0.713 17.562 1 56.72 182 ALA B C 1
ATOM 3041 O O . ALA B 1 182 ? 16.234 1.346 18.609 1 56.72 182 ALA B O 1
ATOM 3042 N N . GLY B 1 183 ? 17.484 0.411 17.125 1 49.5 183 GLY B N 1
ATOM 3043 C CA . GLY B 1 183 ? 18.562 1.167 17.75 1 49.5 183 GLY B CA 1
ATOM 3044 C C . GLY B 1 183 ? 18.359 2.668 17.672 1 49.5 183 GLY B C 1
ATOM 3045 O O . GLY B 1 183 ? 18.594 3.389 18.641 1 49.5 183 GLY B O 1
ATOM 3046 N N . LYS B 1 184 ? 18.234 3.172 16.625 1 48.34 184 LYS B N 1
ATOM 3047 C CA . LYS B 1 184 ? 18.266 4.609 16.375 1 48.34 184 LYS B CA 1
ATOM 3048 C C . LYS B 1 184 ? 16.906 5.242 16.609 1 48.34 184 LYS B C 1
ATOM 3050 O O . LYS B 1 184 ? 16.812 6.32 17.203 1 48.34 184 LYS B O 1
ATOM 3055 N N . TYR B 1 185 ? 15.805 4.824 15.891 1 44.56 185 TYR B N 1
ATOM 3056 C CA . TYR B 1 185 ? 14.453 5.375 15.938 1 44.56 185 TYR B CA 1
ATOM 3057 C C . TYR B 1 185 ? 13.484 4.375 16.562 1 44.56 185 TYR B C 1
ATOM 3059 O O . TYR B 1 185 ? 12.773 3.664 15.852 1 44.56 185 TYR B O 1
ATOM 3067 N N . CYS B 1 186 ? 13.758 3.707 17.609 1 44.22 186 CYS B N 1
ATOM 3068 C CA . CYS B 1 186 ? 12.852 2.756 18.234 1 44.22 186 CYS B CA 1
ATOM 3069 C C . CYS B 1 186 ? 11.406 3.229 18.141 1 44.22 186 CYS B C 1
ATOM 3071 O O . CYS B 1 186 ? 11.07 4.309 18.625 1 44.22 186 CYS B O 1
ATOM 3073 N N . VAL B 1 187 ? 10.586 2.994 17.016 1 47.62 187 VAL B N 1
ATOM 3074 C CA . VAL B 1 187 ? 9.148 3.074 17.25 1 47.62 187 VAL B CA 1
ATOM 3075 C C . VAL B 1 187 ? 8.836 2.598 18.672 1 47.62 187 VAL B C 1
ATOM 3077 O O . VAL B 1 187 ? 9.023 1.422 19 1 47.62 187 VAL B O 1
ATOM 3080 N N . GLY B 1 188 ? 9.492 3.117 19.641 1 40.94 188 GLY B N 1
ATOM 3081 C CA . GLY B 1 188 ? 9.383 2.867 21.062 1 40.94 188 GLY B CA 1
ATOM 3082 C C . GLY B 1 188 ? 8.055 2.252 21.469 1 40.94 188 GLY B C 1
ATOM 3083 O O . GLY B 1 188 ? 7.098 2.279 20.688 1 40.94 188 GLY B O 1
ATOM 3084 N N . ASP B 1 189 ? 8.07 1.316 22.531 1 44.62 189 ASP B N 1
ATOM 3085 C CA . ASP B 1 189 ? 6.969 0.76 23.312 1 44.62 189 ASP B CA 1
ATOM 3086 C C . ASP B 1 189 ? 5.75 1.678 23.281 1 44.62 189 ASP B C 1
ATOM 3088 O O . ASP B 1 189 ? 4.645 1.267 23.641 1 44.62 189 ASP B O 1
ATOM 3092 N N . GLU B 1 190 ? 5.98 2.854 23.156 1 44.41 190 GLU B N 1
ATOM 3093 C CA . GLU B 1 190 ? 4.871 3.732 23.516 1 44.41 190 GLU B CA 1
ATOM 3094 C C . GLU B 1 190 ? 3.848 3.82 22.391 1 44.41 190 GLU B C 1
ATOM 3096 O O . GLU B 1 190 ? 2.721 4.277 22.594 1 44.41 190 GLU B O 1
ATOM 3101 N N . GLU B 1 191 ? 4.289 3.861 21.031 1 49.53 191 GLU B N 1
ATOM 3102 C CA . GLU B 1 191 ? 3.141 4.332 20.266 1 49.53 191 GLU B CA 1
ATOM 3103 C C . GLU B 1 191 ? 2.357 3.162 19.672 1 49.53 191 GLU B C 1
ATOM 3105 O O . GLU B 1 191 ? 2.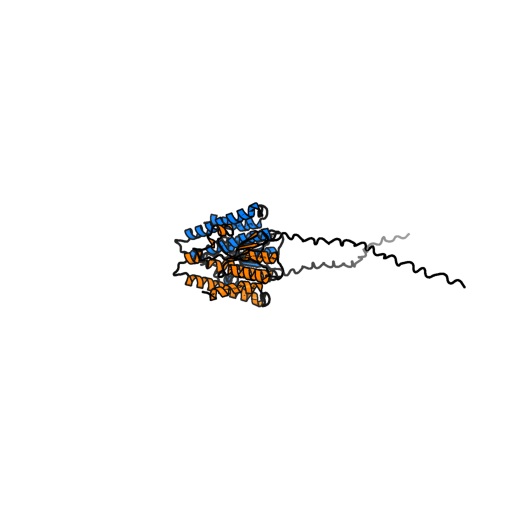922 2.324 18.953 1 49.53 191 GLU B O 1
ATOM 3110 N N . PRO B 1 192 ? 1.209 2.771 20.141 1 52.16 192 PRO B N 1
ATOM 3111 C CA . PRO B 1 192 ? 0.212 1.749 19.812 1 52.16 192 PRO B CA 1
ATOM 3112 C C . PRO B 1 192 ? 0.046 1.543 18.312 1 52.16 192 PRO B C 1
ATOM 3114 O O . PRO B 1 192 ? -0.3 0.444 17.875 1 52.16 192 PRO B O 1
ATOM 3117 N N . SER B 1 193 ? 0.48 2.424 17.531 1 53.75 193 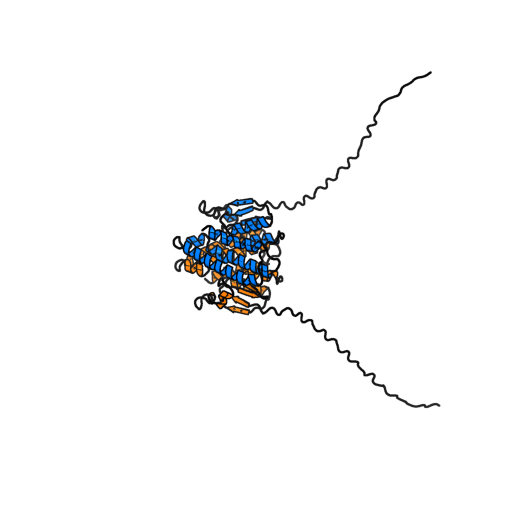SER B N 1
ATOM 3118 C CA . SER B 1 193 ? 0.044 2.412 16.141 1 53.75 193 SER B CA 1
ATOM 3119 C C . SER B 1 193 ? 0.726 1.296 15.352 1 53.75 193 SER B C 1
ATOM 3121 O O . SER B 1 193 ? 0.061 0.52 14.664 1 53.75 193 SER B O 1
ATOM 3123 N N . ILE B 1 194 ? 2.031 1.142 15.484 1 55 194 ILE B N 1
ATOM 3124 C CA . ILE B 1 194 ? 2.779 0.207 14.648 1 55 194 ILE B CA 1
ATOM 3125 C C . ILE B 1 194 ? 2.512 -1.224 15.109 1 55 194 ILE B C 1
ATOM 3127 O O . ILE B 1 194 ? 2.314 -2.121 14.289 1 55 194 ILE B O 1
ATOM 3131 N N . SER B 1 195 ? 2.496 -1.315 16.484 1 55.91 195 SER B N 1
ATOM 3132 C CA . SER B 1 195 ? 2.283 -2.646 17.031 1 55.91 195 SER B CA 1
ATOM 3133 C C . SER B 1 195 ? 0.92 -3.203 16.641 1 55.91 195 SER B C 1
ATOM 3135 O O . SER B 1 195 ? 0.785 -4.398 16.375 1 55.91 195 SER B O 1
ATOM 3137 N N . ALA B 1 196 ? 0.051 -2.271 16.656 1 56.5 196 ALA B N 1
ATOM 3138 C CA . ALA B 1 196 ? -1.275 -2.736 16.25 1 56.5 196 ALA B CA 1
ATOM 3139 C C . ALA B 1 196 ? -1.3 -3.131 14.781 1 56.5 196 ALA B C 1
ATOM 3141 O O . ALA B 1 196 ? -1.921 -4.129 14.414 1 56.5 196 ALA B O 1
ATOM 3142 N N . LEU B 1 197 ? -0.621 -2.338 14.039 1 58.41 197 LEU B N 1
ATOM 3143 C CA . LEU B 1 197 ? -0.609 -2.6 12.609 1 58.41 197 LEU B CA 1
ATOM 3144 C C . LEU B 1 197 ? 0.138 -3.891 12.297 1 58.41 197 LEU B C 1
ATOM 3146 O O . LEU B 1 197 ? -0.281 -4.664 11.43 1 58.41 197 LEU B O 1
ATOM 3150 N N . MET B 1 198 ? 1.27 -4.148 13.023 1 56.38 198 MET B N 1
ATOM 3151 C CA . MET B 1 198 ? 2.115 -5.32 12.82 1 56.38 198 MET B CA 1
ATOM 3152 C C . MET B 1 198 ? 1.505 -6.555 13.477 1 56.38 198 MET B C 1
ATOM 3154 O O . MET B 1 198 ? 1.791 -7.684 13.07 1 56.38 198 MET B O 1
ATOM 3158 N N . GLY B 1 199 ? 0.824 -6.328 14.586 1 53.78 199 GLY B N 1
ATOM 3159 C CA . GLY B 1 199 ? 0.306 -7.453 15.344 1 53.78 199 GLY B CA 1
ATOM 3160 C C . GLY B 1 199 ? -0.556 -8.391 14.516 1 53.78 199 GLY B C 1
ATOM 3161 O O . GLY B 1 199 ? -0.615 -9.586 14.781 1 53.78 199 GLY B O 1
ATOM 3162 N N . VAL B 1 200 ? -1.149 -7.781 13.531 1 51.41 200 VAL B N 1
ATOM 3163 C CA . VAL B 1 200 ? -2.133 -8.539 12.766 1 51.41 200 VAL B CA 1
ATOM 3164 C C . VAL B 1 200 ? -1.427 -9.617 11.938 1 51.41 200 VAL B C 1
ATOM 3166 O O . VAL B 1 200 ? -1.944 -10.727 11.773 1 51.41 200 VAL B O 1
ATOM 3169 N N . PHE B 1 201 ? -0.269 -9.258 11.383 1 53.94 201 PHE B N 1
ATOM 3170 C CA . PHE B 1 201 ? 0.411 -10.25 10.57 1 53.94 201 PHE B CA 1
ATOM 3171 C C . PHE B 1 201 ? 0.731 -11.5 11.391 1 53.94 201 PHE B C 1
ATOM 3173 O O . PHE B 1 201 ? 0.653 -12.617 10.883 1 53.94 201 PHE B O 1
ATOM 3180 N N . ASN B 1 202 ? 1.028 -11.273 12.625 1 48.91 202 ASN B N 1
ATOM 3181 C CA . ASN B 1 202 ? 1.348 -12.406 13.484 1 48.91 202 ASN B CA 1
ATOM 3182 C C . ASN B 1 202 ? 0.123 -13.273 13.742 1 48.91 202 ASN B C 1
ATOM 3184 O O . ASN B 1 202 ? 0.236 -14.5 13.844 1 48.91 202 ASN B O 1
ATOM 3188 N N . LYS B 1 203 ? -0.948 -12.695 13.898 1 45.94 203 LYS B N 1
ATOM 3189 C CA . LYS B 1 203 ? -2.102 -13.516 14.258 1 45.94 203 LYS B CA 1
ATOM 3190 C C . LYS B 1 203 ? -2.469 -14.477 13.133 1 45.94 203 LYS B C 1
ATOM 3192 O O . LYS B 1 203 ? -2.863 -15.617 13.383 1 45.94 203 LYS B O 1
ATOM 3197 N N . HIS B 1 204 ? -2.451 -14.055 11.969 1 47.88 204 HIS B N 1
ATOM 3198 C CA . HIS B 1 204 ? -2.785 -15 10.914 1 47.88 204 HIS B CA 1
ATOM 3199 C C . HIS B 1 204 ? -1.785 -16.156 10.875 1 47.88 204 HIS B C 1
ATOM 3201 O O . HIS B 1 204 ? -2.139 -17.266 10.5 1 47.88 204 HIS B O 1
ATOM 3207 N N . GLU B 1 205 ? -0.492 -15.938 11.094 1 45 205 GLU B N 1
ATOM 3208 C CA . GLU B 1 205 ? 0.396 -17.094 11.195 1 45 205 GLU B CA 1
ATOM 3209 C C . GLU B 1 205 ? -0.137 -18.109 12.195 1 45 205 GLU B C 1
ATOM 3211 O O . GLU B 1 205 ? 0.032 -19.328 12.008 1 45 205 GLU B O 1
ATOM 3216 N N . LYS B 1 206 ? -0.719 -17.562 13.234 1 40.84 206 LYS B N 1
ATOM 3217 C CA . LYS B 1 206 ? -1.156 -18.547 14.219 1 40.84 206 LYS B CA 1
ATOM 3218 C C . LYS B 1 206 ? -2.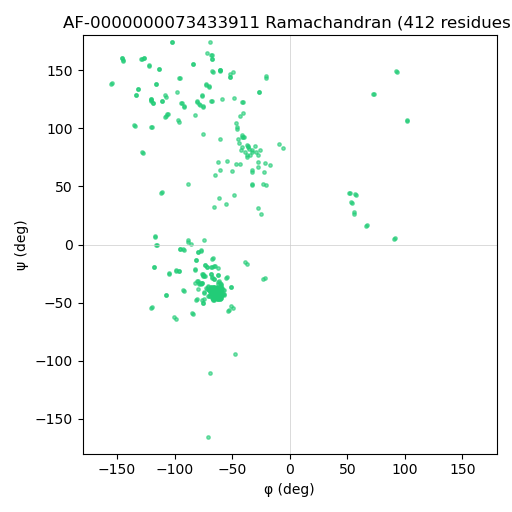416 -19.266 13.75 1 40.84 206 LYS B C 1
ATOM 3220 O O . LYS B 1 206 ? -2.809 -20.281 14.336 1 40.84 206 LYS B O 1
ATOM 3225 N N . ILE B 1 207 ? -3.164 -18.688 13 1 37.75 207 ILE B N 1
ATOM 3226 C CA . ILE B 1 207 ? -4.406 -19.375 12.664 1 37.75 207 ILE B CA 1
ATOM 3227 C C . ILE B 1 207 ? -4.156 -20.375 11.547 1 37.75 207 ILE B C 1
ATOM 3229 O O . ILE B 1 207 ? -5.004 -21.219 11.258 1 37.75 207 ILE B O 1
ATOM 3233 N N . HIS B 1 208 ? -3.139 -20.281 10.734 1 37.78 208 HIS B N 1
ATOM 3234 C CA . HIS B 1 208 ? -2.951 -21.453 9.859 1 37.78 208 HIS B CA 1
ATOM 3235 C C . HIS B 1 208 ? -2.059 -22.484 10.523 1 37.78 208 HIS B C 1
ATOM 3237 O O . HIS B 1 208 ? -1.08 -22.141 11.188 1 37.78 208 HIS B O 1
#

Sequence (416 aa):
MGSHPLQGSSPCSASSGRGAIPWEAKGHHNTMTESSKPILYSYFRSSCSWRVRIALALKSIDYETIPVNLIKDQGQQFSEEFQALNPMKQVPTLKIDGITISQSLAIIEFLEETRPTPRLLPKDPKKRAQVRMISDTIASGIQPLQNLSVLKQVGQENQLAWAQKVIHTGFDALEQILRSTAGKYCVGDEEPSISALMGVFNKHEKIHMGSHPLQGSSPCSASSGRGAIPWEAKGHHNTMTESSKPILYSYFRSSCSWRVRIALALKSIDYETIPVNLIKDQGQQFSEEFQALNPMKQVPTLKIDGITISQSLAIIEFLEETRPTPRLLPKDPKKRAQVRMIS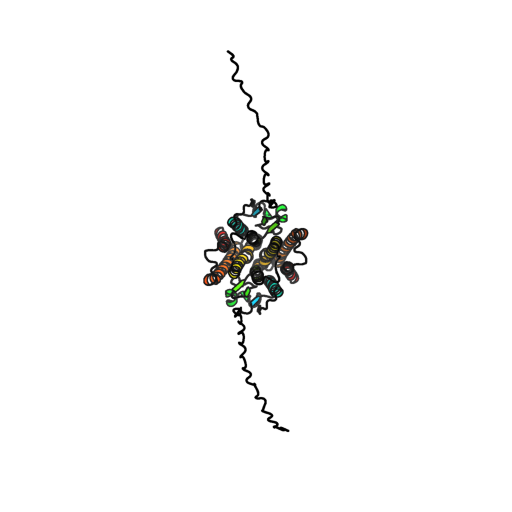DTIASGIQPLQNLSVLKQVGQENQLAWAQKVIHTGFDALEQILRSTAGKYCVGDEEPSISALMGVFNKHEKIH